Protein AF-A0A841PDR3-F1 (afdb_monomer)

Sequence (446 aa):
MPVRYQNAPAGWLDRKCHRSAYSYHLRTALQVALADPKHSAVTFLGFACSGAEVTEGLLFPYAGVEAVNNSYFSSGGKLRRNLPQIDRLMIELCRDDLLRTHATRTVAFDTPLTDEQGRALRSAKLLDCKPGRFLRTIDMLIVSIGGNDVGFTPLIVEALTKTRPPYANVNSRLRADALGASVIRTVARIAKAHDVATARIRAKELPARFAALRKALAPLPIASSNGTPNIVLTAFPKIEFNQDGRLCGEATPRERLEGFNVGGVLSIDVPTLRPISDFANNVLYPATRDAAHAGNWHFVDAQRAAFAKHGICAQKSSSSGVTAAESLMLPYYHADGPRPDKWSEFEPFSAYREADFKASRDTRAYAPRERWFRTINDICLFVQSKASGTPPPPQDWALLDLVEVCLGGPFHPTAEGHAHIADAVFAAATTMLNLPRPTVADVRPH

Radius of gyration: 23.24 Å; Cα contacts (8 Å, |Δi|>4): 697; chains: 1; bounding box: 54×48×71 Å

Secondary structure (DSSP, 8-state):
-EE--TTSPPEETTTTTT--TTSHHHHHHHHHHHH-TT-----------TT-BTTTBTSS--TTS----GGGSPTTHHHHHHS-HHHHHHHHHBSS-HHHH--EEEEEEEEEEE-TT--EEEEEEEE---TT-BSS-BS-EEE--STGGGTHHHHHHHHHHSSPP--SSHHHHHHHHHTTHHHHHHHHHHHH---HHHHHHHHTTHHHHHHHHHHHHTTS-B-EETTEE-EEEEPPPP-SB-TTS-BTTTS-GGGGTTTT-GGG-----HHHHHHHHHHIIIIIHHHHHHHHHHTTPEEE-THHHHHTTSSTT---EETTEE-HHHH-PPPEEESSSSSTTEEE---SS-S-TTT-TTTTTTTSTT---S--B--HHHHHHHT---TTSS---GGG--HHHHHHHHHSS---B-HHHHHHHHHHHHHHHHHHTTPPPPPGGGGS--

Mean predicted aligned error: 10.04 Å

Solvent-accessible surface area (backbone atoms only — not comparable to full-atom values): 25149 Å² total; per-residue (Å²): 76,78,48,66,57,90,97,51,77,74,41,63,70,29,74,53,26,60,60,44,89,52,31,28,71,54,45,27,51,50,52,51,39,72,40,35,89,82,66,59,88,74,86,85,84,87,66,72,47,58,84,40,21,58,64,36,21,41,54,26,53,40,88,70,55,53,92,60,66,74,89,79,44,60,92,66,39,65,60,52,66,51,42,16,39,54,39,46,53,46,52,79,33,30,70,59,64,46,89,77,69,64,41,63,42,76,42,73,37,95,50,70,44,60,44,99,87,66,49,81,40,55,58,39,74,40,65,51,68,60,87,91,39,56,75,60,71,40,76,64,45,83,46,83,72,59,56,45,54,28,42,47,66,18,38,52,50,39,20,27,44,68,47,80,46,88,61,95,43,72,67,59,43,53,51,41,55,76,72,38,50,69,62,47,41,49,49,52,41,74,74,52,36,39,55,66,66,55,26,55,56,38,51,70,45,45,62,48,48,48,50,40,48,51,62,65,49,63,80,54,58,59,35,60,45,97,90,30,46,36,35,35,39,55,55,78,66,45,50,65,15,14,53,87,52,41,56,44,31,68,89,45,66,68,48,21,36,63,35,34,49,66,91,60,59,31,17,56,26,48,86,53,40,51,59,47,51,49,40,48,63,73,45,50,47,54,53,53,47,53,44,24,55,76,64,50,31,47,66,39,51,73,39,32,67,65,24,37,32,20,3,61,50,12,51,55,78,46,101,90,45,60,48,71,68,61,49,46,63,75,64,47,71,30,75,84,56,103,58,54,85,38,69,50,79,66,68,76,60,46,98,47,73,87,80,42,71,66,59,56,40,50,65,40,69,68,37,90,61,44,38,24,37,40,34,43,29,47,41,64,76,74,66,67,60,42,97,81,64,59,59,74,60,79,87,76,57,50,68,66,52,50,47,52,70,44,62,68,70,34,76,42,63,31,42,49,34,19,46,50,47,13,54,40,49,35,60,53,44,33,65,58,68,68,41,63,78,85,50,80,72,79,72,54,86,129

Foldseek 3Di:
DWDDDVPDDTDDQFQQFCPDCLFLQVVLQVVVCLLFPVNDDRDDDDQGGPLAALQDQAQAFHPSGDPDDPVVDDVCRVVLSRGRSLQVVVCVFFQDNCVVVVAWDKQAFPDWDADPVRDTDGIGIHGDHDPPRTPDAALAAEDEHQCSLLLVLLLVLCQWLVDFFDDPDPVLVVVCVVLVLVVVSVVSNVPRHDAVVSSVVSLVCLLRSLVSVLSSCVNGRFDFDPNAGRYEYEQDAQAQAEQVLDGQCPVPVVSQCQLPCVSDRTGGDPVSVVVVSCCSPVRRRVSSVVSCVVSSHHYFYPLRVVRSNQHPSYFDQDPVGTQCLRRLDDWDAQCDDPDHGDIPDSDQQPPPVPPCVPSRLSNDLQRDTSHFKRGLSNCVVPSDDPPVGHDDDPVPDRVVNSCCSSSSCVIDTGSNSSNSSSVRVSVVVCSSVVGDDDDPVSPDDD

Organism: NCBI:txid505389

InterPro domains:
  IPR036514 SGNH hydrolase superfamily [G3DSA:3.40.50.1110] (4-434)
  IPR037460 Streptomyces scabies esterase-like [PTHR37981] (137-427)

Structure (mmCIF, N/CA/C/O backbone):
data_AF-A0A841PDR3-F1
#
_entry.id   AF-A0A841PDR3-F1
#
loop_
_atom_site.group_PDB
_atom_site.id
_atom_site.type_symbol
_atom_site.label_atom_id
_atom_site.label_alt_id
_atom_site.label_comp_id
_atom_site.label_asym_id
_atom_site.label_entity_id
_atom_site.label_seq_id
_atom_site.pdbx_PDB_ins_code
_atom_site.Cartn_x
_atom_site.Cartn_y
_atom_site.Cartn_z
_atom_site.occupancy
_atom_site.B_iso_or_equiv
_atom_site.auth_seq_id
_atom_site.auth_comp_id
_atom_site.auth_asym_id
_atom_site.auth_atom_id
_atom_site.pdbx_PDB_model_num
ATOM 1 N N . MET A 1 1 ? -13.951 7.974 -3.971 1.00 43.56 1 MET A N 1
ATOM 2 C CA . MET A 1 1 ? -15.239 7.821 -4.709 1.00 43.56 1 MET A CA 1
ATOM 3 C C . MET A 1 1 ? -15.584 9.097 -5.482 1.00 43.56 1 MET A C 1
ATOM 5 O O . MET A 1 1 ? -15.164 10.163 -5.028 1.00 43.56 1 MET A O 1
ATOM 9 N N . PRO A 1 2 ? -16.277 9.026 -6.638 1.00 45.72 2 PRO A N 1
ATOM 10 C CA . PRO A 1 2 ? -16.773 10.219 -7.318 1.00 45.72 2 PRO A CA 1
ATOM 11 C C . PRO A 1 2 ? -17.955 10.817 -6.541 1.00 45.72 2 PRO A C 1
ATOM 13 O O . PRO A 1 2 ? -18.829 10.091 -6.076 1.00 45.72 2 PRO A O 1
ATOM 16 N N . VAL A 1 3 ? -17.983 12.136 -6.408 1.00 49.59 3 VAL A N 1
ATOM 17 C CA . VAL A 1 3 ? -19.096 12.914 -5.865 1.00 49.59 3 VAL A CA 1
ATOM 18 C C . VAL A 1 3 ? -19.528 13.902 -6.927 1.00 49.59 3 VAL A C 1
ATOM 20 O O . VAL A 1 3 ? -18.705 14.590 -7.529 1.00 49.59 3 VAL A O 1
ATOM 23 N N . ARG A 1 4 ? -20.832 13.956 -7.176 1.00 40.00 4 ARG A N 1
ATOM 24 C CA . ARG A 1 4 ? -21.425 14.853 -8.158 1.00 40.00 4 ARG A CA 1
ATOM 25 C C . ARG A 1 4 ? -22.504 15.685 -7.479 1.00 40.00 4 ARG A C 1
ATOM 27 O O . ARG A 1 4 ? -23.418 15.126 -6.885 1.00 40.00 4 ARG A O 1
ATOM 34 N N . TYR A 1 5 ? -22.412 17.003 -7.620 1.00 51.41 5 TYR A N 1
ATOM 35 C CA . TYR A 1 5 ? -23.560 17.890 -7.443 1.00 51.41 5 TYR A CA 1
ATOM 36 C C . TYR A 1 5 ? -24.363 17.946 -8.746 1.00 51.41 5 TYR A C 1
ATOM 38 O O . TYR A 1 5 ? -23.791 17.798 -9.833 1.00 51.41 5 TYR A O 1
ATOM 46 N N . GLN A 1 6 ? -25.680 18.161 -8.654 1.00 41.72 6 GLN A N 1
ATOM 47 C CA . GLN A 1 6 ? -26.515 18.415 -9.833 1.00 41.72 6 GLN A CA 1
ATOM 48 C C . GLN A 1 6 ? -25.855 19.497 -10.706 1.00 41.72 6 GLN A C 1
ATOM 50 O O . GLN A 1 6 ? -25.482 20.556 -10.213 1.00 41.72 6 GLN A O 1
ATOM 55 N N . ASN A 1 7 ? -25.682 19.194 -11.996 1.00 48.59 7 ASN A N 1
ATOM 56 C CA . ASN A 1 7 ? -25.105 20.075 -13.022 1.00 48.59 7 ASN A CA 1
ATOM 57 C C . ASN A 1 7 ? -23.603 20.422 -12.905 1.00 48.59 7 ASN A C 1
ATOM 59 O O . ASN A 1 7 ? -23.128 21.255 -13.671 1.00 48.59 7 ASN A O 1
ATOM 63 N N . ALA A 1 8 ? -22.826 19.741 -12.052 1.00 50.16 8 ALA A N 1
ATOM 64 C CA . ALA A 1 8 ? -21.358 19.837 -12.038 1.00 50.16 8 ALA A CA 1
ATOM 65 C C . ALA A 1 8 ? -20.676 18.571 -12.618 1.00 50.16 8 ALA A C 1
ATOM 67 O O . ALA A 1 8 ? -21.266 17.478 -12.567 1.00 50.16 8 ALA A O 1
ATOM 68 N N . PRO A 1 9 ? -19.435 18.677 -13.147 1.00 50.38 9 PRO A N 1
ATOM 69 C CA . PRO A 1 9 ? -18.580 17.520 -13.413 1.00 50.38 9 PRO A CA 1
ATOM 70 C C . PRO A 1 9 ? -18.358 16.696 -12.137 1.00 50.38 9 PRO A C 1
ATOM 72 O O . PRO A 1 9 ? -18.352 17.238 -11.031 1.00 50.38 9 PRO A O 1
ATOM 75 N N . ALA A 1 10 ? -18.165 15.382 -12.272 1.00 54.50 10 ALA A N 1
ATOM 76 C CA . ALA A 1 10 ? -17.855 14.533 -11.124 1.00 54.50 10 ALA A CA 1
ATOM 77 C C . ALA A 1 10 ? -16.513 14.952 -10.493 1.00 54.50 10 ALA A C 1
ATOM 79 O O . ALA A 1 10 ? -15.478 14.963 -11.158 1.00 54.50 10 ALA A O 1
ATOM 80 N N . GLY A 1 11 ? -16.530 15.283 -9.203 1.00 56.50 11 GLY A N 1
ATOM 81 C CA . GLY A 1 11 ? -15.333 15.484 -8.394 1.00 56.50 11 GLY A CA 1
ATOM 82 C C . GLY A 1 11 ? -14.903 14.170 -7.750 1.00 56.50 11 GLY A C 1
ATOM 83 O O . GLY A 1 11 ? -15.733 13.341 -7.403 1.00 56.50 11 GLY A O 1
ATOM 84 N N . TRP A 1 12 ? -13.607 13.958 -7.558 1.00 59.09 12 TRP A N 1
ATOM 85 C CA . TRP A 1 12 ? -13.095 12.759 -6.891 1.00 59.09 12 TRP A CA 1
ATOM 86 C C . TRP A 1 12 ? -12.660 13.114 -5.469 1.00 59.09 12 TRP A C 1
ATOM 88 O O . TRP A 1 12 ? -11.783 13.956 -5.294 1.00 59.09 12 TRP A O 1
ATOM 98 N N . LEU A 1 13 ? -13.249 12.470 -4.456 1.00 55.72 13 LEU A N 1
ATOM 99 C CA . LEU A 1 13 ? -12.922 12.738 -3.046 1.00 55.72 13 LEU A CA 1
ATOM 100 C C . LEU A 1 13 ? -11.566 12.173 -2.588 1.00 55.72 13 LEU A C 1
ATOM 102 O O . LEU A 1 13 ? -11.069 12.586 -1.547 1.00 55.72 13 LEU A O 1
ATOM 106 N N . ASP A 1 14 ? -10.975 11.234 -3.337 1.00 61.19 14 ASP A N 1
ATOM 107 C CA . ASP A 1 14 ? -9.804 10.451 -2.905 1.00 61.19 14 ASP A CA 1
ATOM 108 C C . ASP A 1 14 ? -8.807 10.207 -4.059 1.00 61.19 14 ASP A C 1
ATOM 110 O O . ASP A 1 14 ? -8.447 9.059 -4.331 1.00 61.19 14 ASP A O 1
ATOM 114 N N . ARG A 1 15 ? -8.388 11.253 -4.786 1.00 58.47 15 ARG A N 1
ATOM 115 C CA . ARG A 1 15 ? -7.497 11.103 -5.960 1.00 58.47 15 ARG A CA 1
ATOM 116 C C . ARG A 1 15 ? -6.122 10.542 -5.583 1.00 58.47 15 ARG A C 1
ATOM 118 O O . ARG A 1 15 ? -5.676 9.597 -6.218 1.00 58.47 15 ARG A O 1
ATOM 125 N N . LYS A 1 16 ? -5.500 11.072 -4.526 1.00 60.78 16 LYS A N 1
ATOM 126 C CA . LYS A 1 16 ? -4.184 10.679 -3.992 1.00 60.78 16 LYS A CA 1
ATOM 127 C C . LYS A 1 16 ? -4.244 9.452 -3.087 1.00 60.78 16 LYS A C 1
ATOM 129 O O . LYS A 1 16 ? -3.323 8.647 -3.055 1.00 60.78 16 LYS A O 1
ATOM 134 N N . CYS A 1 17 ? -5.335 9.277 -2.341 1.00 69.06 17 CYS A N 1
ATOM 135 C CA . CYS A 1 17 ? -5.456 8.148 -1.416 1.00 69.06 17 CYS A CA 1
ATOM 136 C C . CYS A 1 17 ? -5.912 6.841 -2.090 1.00 69.06 17 CYS A C 1
ATOM 138 O O . CYS A 1 17 ? -5.995 5.822 -1.410 1.00 69.06 17 CYS A O 1
ATOM 140 N N . HIS A 1 18 ? -6.210 6.855 -3.398 1.00 61.19 18 HIS A N 1
ATOM 141 C CA . HIS A 1 18 ? -6.544 5.678 -4.212 1.00 61.19 18 HIS A CA 1
ATOM 142 C C . HIS A 1 18 ? -7.600 4.746 -3.590 1.00 61.19 18 HIS A C 1
ATOM 144 O O . HIS A 1 18 ? -7.525 3.521 -3.713 1.00 61.19 18 HIS A O 1
ATOM 150 N N . ARG A 1 19 ? -8.638 5.314 -2.958 1.00 71.19 19 ARG A N 1
ATOM 151 C CA . ARG A 1 19 ? -9.790 4.558 -2.424 1.00 71.19 19 ARG A CA 1
ATOM 152 C C . ARG A 1 19 ? -10.724 4.141 -3.557 1.00 71.19 19 ARG A C 1
ATOM 154 O O . ARG A 1 19 ? -11.827 4.662 -3.732 1.00 71.19 19 ARG A O 1
ATOM 161 N N . SER A 1 20 ? -10.186 3.254 -4.384 1.00 74.69 20 SER A N 1
ATOM 162 C CA . SER A 1 20 ? -10.773 2.746 -5.611 1.00 74.69 20 SER A CA 1
ATOM 163 C C . SER A 1 20 ? -11.736 1.602 -5.320 1.00 74.69 20 SER A C 1
ATOM 165 O O . SER A 1 20 ? -11.458 0.743 -4.476 1.00 74.69 20 SER A O 1
ATOM 167 N N . ALA A 1 21 ? -12.814 1.539 -6.108 1.00 77.69 21 ALA A N 1
ATOM 168 C CA . ALA A 1 21 ? -13.707 0.383 -6.155 1.00 77.69 21 ALA A CA 1
ATOM 169 C C . ALA A 1 21 ? -12.978 -0.910 -6.578 1.00 77.69 21 ALA A C 1
ATOM 171 O O . ALA A 1 21 ? -13.455 -2.015 -6.349 1.00 77.69 21 ALA A O 1
ATOM 172 N N . TYR A 1 22 ? -11.794 -0.772 -7.177 1.00 81.50 22 TYR A N 1
ATOM 173 C CA . TYR A 1 22 ? -10.966 -1.882 -7.628 1.00 81.50 22 TYR A CA 1
ATOM 174 C C . TYR A 1 22 ? -9.880 -2.286 -6.629 1.00 81.50 22 TYR A C 1
ATOM 176 O O . TYR A 1 22 ? -9.144 -3.228 -6.905 1.00 81.50 22 TYR A O 1
ATOM 184 N N . SER A 1 23 ? -9.756 -1.595 -5.490 1.00 87.00 23 SER A N 1
ATOM 185 C CA . SER A 1 23 ? -8.753 -1.937 -4.480 1.00 87.00 23 SER A CA 1
ATOM 186 C C . SER A 1 23 ? -9.009 -3.325 -3.890 1.00 87.00 23 SER A C 1
ATOM 188 O O . SER A 1 23 ? -10.155 -3.725 -3.668 1.00 87.00 23 SER A O 1
ATOM 190 N N . TYR A 1 24 ? -7.933 -4.051 -3.586 1.00 92.06 24 TYR A N 1
ATOM 191 C CA . TYR A 1 24 ? -8.050 -5.396 -3.022 1.00 92.06 24 TYR A CA 1
ATOM 192 C C . TYR A 1 24 ? -8.789 -5.411 -1.673 1.00 92.06 24 TYR A C 1
ATOM 194 O O . TYR A 1 24 ? -9.502 -6.365 -1.381 1.00 92.06 24 TYR A O 1
ATOM 202 N N . HIS A 1 25 ? -8.678 -4.337 -0.881 1.00 92.62 25 HIS A N 1
ATOM 203 C CA . HIS A 1 25 ? -9.387 -4.179 0.390 1.00 92.62 25 HIS A CA 1
ATOM 204 C C . HIS A 1 25 ? -10.909 -4.240 0.199 1.00 92.62 25 HIS A C 1
ATOM 206 O O . HIS A 1 25 ? -11.582 -5.036 0.849 1.00 92.62 25 HIS A O 1
ATOM 212 N N . LEU A 1 26 ? -11.449 -3.440 -0.732 1.00 91.50 26 LEU A N 1
ATOM 213 C CA . LEU A 1 26 ? -12.885 -3.441 -1.012 1.00 91.50 26 LEU A CA 1
ATOM 214 C C . LEU A 1 26 ? -13.323 -4.766 -1.643 1.00 91.50 26 LEU A C 1
ATOM 216 O O . LEU A 1 26 ? -14.373 -5.291 -1.289 1.00 91.50 26 LEU A O 1
ATOM 220 N N . ARG A 1 27 ? -12.517 -5.325 -2.553 1.00 91.75 27 ARG A N 1
ATOM 221 C CA . ARG A 1 27 ? -12.814 -6.623 -3.177 1.00 91.75 27 ARG A CA 1
ATOM 222 C C . ARG A 1 27 ? -12.878 -7.749 -2.149 1.00 91.75 27 ARG A C 1
ATOM 224 O O . ARG A 1 27 ? -13.794 -8.555 -2.219 1.00 91.75 27 ARG A O 1
ATOM 231 N N . THR A 1 28 ? -11.969 -7.761 -1.176 1.00 93.88 28 THR A N 1
ATOM 232 C CA . THR A 1 28 ? -12.004 -8.710 -0.053 1.00 93.88 28 THR A CA 1
ATOM 233 C C . THR A 1 28 ? -13.308 -8.557 0.727 1.00 93.88 28 THR A C 1
ATOM 235 O O . THR A 1 28 ? -14.000 -9.541 0.951 1.00 93.88 28 THR A O 1
ATOM 238 N N . ALA A 1 29 ? -13.689 -7.326 1.089 1.00 93.12 29 ALA A N 1
ATOM 239 C CA . ALA A 1 29 ? -14.937 -7.073 1.810 1.00 93.12 29 ALA A CA 1
ATOM 240 C C . ALA A 1 29 ? -16.177 -7.516 1.013 1.00 93.12 29 ALA A C 1
ATOM 242 O O . ALA A 1 29 ? -17.104 -8.083 1.586 1.00 93.12 29 ALA A O 1
ATOM 243 N N . LEU A 1 30 ? -16.180 -7.311 -0.308 1.00 91.12 30 LEU A N 1
ATOM 244 C CA . LEU A 1 30 ? -17.244 -7.792 -1.188 1.00 91.12 30 LEU A CA 1
ATOM 245 C C . LEU A 1 30 ? -17.291 -9.324 -1.238 1.00 91.12 30 LEU A C 1
ATOM 247 O O . LEU A 1 30 ? -18.372 -9.890 -1.146 1.00 91.12 30 LEU A O 1
ATOM 251 N N . GLN A 1 31 ? -16.144 -10.000 -1.351 1.00 90.62 31 GLN A N 1
ATOM 252 C CA . GLN A 1 31 ? -16.091 -11.466 -1.323 1.00 90.62 31 GLN A CA 1
ATOM 253 C C . GLN A 1 31 ? -16.586 -12.021 0.020 1.00 90.62 31 GLN A C 1
ATOM 255 O O . GLN A 1 31 ? -17.360 -12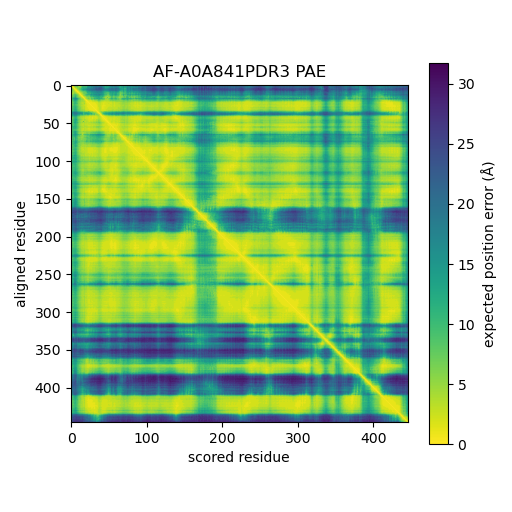.971 0.027 1.00 90.62 31 GLN A O 1
ATOM 260 N N . VAL A 1 32 ? -16.225 -11.389 1.143 1.00 91.50 32 VAL A N 1
ATOM 261 C CA . VAL A 1 32 ? -16.773 -11.720 2.471 1.00 91.50 32 VAL A CA 1
ATOM 262 C C . VAL A 1 32 ? -18.294 -11.559 2.496 1.00 91.50 32 VAL A C 1
ATOM 264 O O . VAL A 1 32 ? -18.981 -12.462 2.957 1.00 91.50 32 VAL A O 1
ATOM 267 N N . ALA A 1 33 ? -18.826 -10.459 1.955 1.00 89.50 33 ALA A N 1
ATOM 268 C CA . ALA A 1 33 ? -20.270 -10.221 1.899 1.00 89.50 33 ALA A CA 1
ATOM 269 C C . ALA A 1 33 ? -21.013 -11.266 1.055 1.00 89.50 33 ALA A C 1
ATOM 271 O O . ALA A 1 33 ? -22.108 -11.682 1.414 1.00 89.50 33 ALA A O 1
ATOM 272 N N . LEU A 1 34 ? -20.416 -11.685 -0.064 1.00 87.12 34 LEU A N 1
ATOM 273 C CA . LEU A 1 34 ? -20.983 -12.697 -0.955 1.00 87.12 34 LEU A CA 1
ATOM 274 C C . LEU A 1 34 ? -20.906 -14.111 -0.372 1.00 87.12 34 LEU A C 1
ATOM 276 O O . LEU A 1 34 ? -21.760 -14.935 -0.675 1.00 87.12 34 LEU A O 1
ATOM 280 N N . ALA A 1 35 ? -19.883 -14.396 0.433 1.00 85.00 35 ALA A N 1
ATOM 281 C CA . ALA A 1 35 ? -19.666 -15.712 1.021 1.00 85.00 35 ALA A CA 1
ATOM 282 C C . ALA A 1 35 ? -20.383 -15.915 2.362 1.00 85.00 35 ALA A C 1
ATOM 284 O O . ALA A 1 35 ? -20.446 -17.046 2.836 1.00 85.00 35 ALA A O 1
ATOM 285 N N . ASP A 1 36 ? -20.895 -14.857 2.998 1.00 79.31 36 ASP A N 1
ATOM 286 C CA . ASP A 1 36 ? -21.608 -14.986 4.266 1.00 79.31 36 ASP A CA 1
ATOM 287 C C . ASP A 1 36 ? -23.003 -15.617 4.063 1.00 79.31 36 ASP A C 1
ATOM 289 O O . ASP A 1 36 ? -23.903 -14.976 3.510 1.00 79.31 36 ASP A O 1
ATOM 293 N N . PRO A 1 37 ? -23.239 -16.844 4.565 1.00 68.38 37 PRO A N 1
ATOM 294 C CA . PRO A 1 37 ? -24.487 -17.573 4.355 1.00 68.38 37 PRO A CA 1
ATOM 295 C C . PRO A 1 37 ? -25.660 -16.945 5.109 1.00 68.38 37 PRO A C 1
ATOM 297 O O . PRO A 1 37 ? -26.812 -17.267 4.838 1.00 68.38 37 PRO A O 1
ATOM 300 N N . LYS A 1 38 ? -25.387 -16.061 6.078 1.00 67.38 38 LYS A N 1
ATOM 301 C CA . LYS A 1 38 ? -26.421 -15.347 6.833 1.00 67.38 38 LYS A CA 1
ATOM 302 C C . LYS A 1 38 ? -26.976 -14.140 6.075 1.00 67.38 38 LYS A C 1
ATOM 304 O O . LYS A 1 38 ? -27.918 -13.522 6.567 1.00 67.38 38 LYS A O 1
ATOM 309 N N . HIS A 1 39 ? -26.394 -13.794 4.921 1.00 70.31 39 HIS A N 1
ATOM 310 C CA . HIS A 1 39 ? -26.675 -12.557 4.190 1.00 70.31 39 HIS A CA 1
ATOM 311 C C . HIS A 1 39 ? -26.505 -11.300 5.066 1.00 70.31 39 HIS A C 1
ATOM 313 O O . HIS A 1 39 ? -27.289 -10.352 4.971 1.00 70.31 39 HIS A O 1
ATOM 319 N N . SER A 1 40 ? -25.504 -11.284 5.955 1.00 74.81 40 SER A N 1
ATOM 320 C CA . SER A 1 40 ? -25.278 -10.145 6.848 1.00 74.81 40 SER A CA 1
ATOM 321 C C . SER A 1 40 ? -24.799 -8.921 6.069 1.00 74.81 40 SER A C 1
ATOM 323 O O . SER A 1 40 ? -24.098 -9.007 5.059 1.00 74.81 40 SER A O 1
ATOM 325 N N . ALA A 1 41 ? -25.133 -7.738 6.579 1.00 85.06 41 ALA A N 1
ATOM 326 C CA . ALA A 1 41 ? -24.634 -6.490 6.025 1.00 85.06 41 ALA A CA 1
ATOM 327 C C . ALA A 1 41 ? -23.143 -6.300 6.365 1.00 85.06 41 ALA A C 1
ATOM 329 O O . ALA A 1 41 ? -22.783 -6.102 7.526 1.00 85.06 41 ALA A O 1
ATOM 330 N N . VAL A 1 42 ? -22.273 -6.281 5.351 1.00 89.06 42 VAL A N 1
ATOM 331 C CA . VAL A 1 42 ? -20.852 -5.938 5.520 1.00 89.06 42 VAL A CA 1
ATOM 332 C C . VAL A 1 42 ? -20.667 -4.422 5.493 1.00 89.06 42 VAL A C 1
ATOM 334 O O . VAL A 1 42 ? -20.942 -3.760 4.493 1.00 89.06 42 VAL A O 1
ATOM 337 N N . THR A 1 43 ? -20.153 -3.857 6.590 1.00 92.62 43 THR A N 1
ATOM 338 C CA . THR A 1 43 ? -19.724 -2.450 6.642 1.00 92.62 43 THR A CA 1
ATOM 339 C C . THR A 1 43 ? -18.219 -2.358 6.398 1.00 92.62 43 THR A C 1
ATOM 341 O O . THR A 1 43 ? -17.429 -2.736 7.257 1.00 92.62 43 THR A O 1
ATOM 344 N N . PHE A 1 44 ? -17.810 -1.811 5.252 1.00 92.38 44 PHE A N 1
ATOM 345 C CA . PHE A 1 44 ? -16.400 -1.578 4.933 1.00 92.38 44 PHE A CA 1
ATOM 346 C C . PHE A 1 44 ? -15.998 -0.118 5.181 1.00 92.38 44 PHE A C 1
ATOM 348 O O . PHE A 1 44 ? -16.571 0.799 4.590 1.00 92.38 44 PHE A O 1
ATOM 355 N N . LEU A 1 45 ? -14.972 0.097 6.009 1.00 92.00 45 LEU A N 1
ATOM 356 C CA . LEU A 1 45 ? -14.389 1.415 6.267 1.00 92.00 45 LEU A CA 1
ATOM 357 C C . LEU A 1 45 ? -12.960 1.485 5.711 1.00 92.00 45 LEU A C 1
ATOM 359 O O . LEU A 1 45 ? -12.047 0.831 6.209 1.00 92.00 45 LEU A O 1
ATOM 363 N N . GLY A 1 46 ? -12.756 2.300 4.673 1.00 89.31 46 GLY A N 1
ATOM 364 C CA . GLY A 1 46 ? -11.451 2.490 4.036 1.00 89.31 46 GLY A CA 1
ATOM 365 C C . GLY A 1 46 ? -10.753 3.770 4.495 1.00 89.31 46 GLY A C 1
ATOM 366 O O . GLY A 1 46 ? -11.188 4.872 4.144 1.00 89.31 46 GLY A O 1
ATOM 367 N N . PHE A 1 47 ? -9.634 3.634 5.218 1.00 88.81 47 PHE A N 1
ATOM 368 C CA . PHE A 1 47 ? -8.812 4.770 5.668 1.00 88.81 47 PHE A CA 1
ATOM 369 C C . PHE A 1 47 ? -7.445 4.887 4.990 1.00 88.81 47 PHE A C 1
ATOM 371 O O . PHE A 1 47 ? -6.837 5.956 5.069 1.00 88.81 47 PHE A O 1
ATOM 378 N N . ALA A 1 48 ? -7.027 3.854 4.256 1.00 84.44 48 ALA A N 1
ATOM 379 C CA . ALA A 1 48 ? -5.751 3.822 3.557 1.00 84.44 48 ALA A CA 1
ATOM 380 C C . ALA A 1 48 ? -5.550 5.054 2.658 1.00 84.44 48 ALA A C 1
ATOM 382 O O . ALA A 1 48 ? -6.499 5.589 2.063 1.00 84.44 48 ALA A O 1
ATOM 383 N N . CYS A 1 49 ? -4.299 5.496 2.589 1.00 80.88 49 CYS A N 1
ATOM 384 C CA . CYS A 1 49 ? -3.837 6.537 1.690 1.00 80.88 49 CYS A CA 1
ATOM 385 C C . CYS A 1 49 ? -2.443 6.159 1.182 1.00 80.88 49 CYS A C 1
ATOM 387 O O . CYS A 1 49 ? -1.625 5.651 1.951 1.00 80.88 49 CYS A O 1
ATOM 389 N N . SER A 1 50 ? -2.190 6.380 -0.109 1.00 77.31 50 SER A N 1
ATOM 390 C CA . SER A 1 50 ? -0.869 6.162 -0.700 1.00 77.31 50 SER A CA 1
ATOM 391 C C . SER A 1 50 ? 0.168 7.064 -0.033 1.00 77.31 50 SER A C 1
ATOM 393 O O . SER A 1 50 ? -0.163 8.169 0.387 1.00 77.31 50 SER A O 1
ATOM 395 N N . GLY A 1 51 ? 1.401 6.577 0.088 1.00 77.88 51 GLY A N 1
ATOM 396 C CA . GLY A 1 51 ? 2.505 7.298 0.727 1.00 77.88 51 GLY A CA 1
ATOM 397 C C . GLY A 1 51 ? 2.484 7.337 2.259 1.00 77.88 51 GLY A C 1
ATOM 398 O O . GLY A 1 51 ? 3.485 7.727 2.839 1.00 77.88 51 GLY A O 1
ATOM 399 N N . ALA A 1 52 ? 1.415 6.883 2.924 1.00 86.00 52 ALA A N 1
ATOM 400 C CA . ALA A 1 52 ? 1.383 6.831 4.385 1.00 86.00 52 ALA A CA 1
ATOM 401 C C . ALA A 1 52 ? 2.432 5.857 4.958 1.00 86.00 52 ALA A C 1
ATOM 403 O O . ALA A 1 52 ? 2.641 4.768 4.414 1.00 86.00 52 ALA A O 1
ATOM 404 N N . GLU A 1 53 ? 3.016 6.239 6.089 1.00 91.25 53 GLU A N 1
ATOM 405 C CA . GLU A 1 53 ? 3.913 5.473 6.954 1.00 91.25 53 GLU A CA 1
ATOM 406 C C . GLU A 1 53 ? 3.240 5.178 8.313 1.00 91.25 53 GLU A C 1
ATOM 408 O O . GLU A 1 53 ? 2.140 5.659 8.624 1.00 91.25 53 GLU A O 1
ATOM 413 N N . VAL A 1 54 ? 3.905 4.397 9.170 1.00 94.88 54 VAL A N 1
ATOM 414 C CA . VAL A 1 54 ? 3.463 4.217 10.559 1.00 94.88 54 VAL A CA 1
ATOM 415 C C . VAL A 1 54 ? 3.507 5.548 11.315 1.00 94.88 54 VAL A C 1
ATOM 417 O O . VAL A 1 54 ? 2.532 5.915 11.976 1.00 94.88 54 VAL A O 1
ATOM 420 N N . THR A 1 55 ? 4.614 6.286 11.212 1.00 93.62 55 THR A N 1
ATOM 421 C CA . THR A 1 55 ? 4.799 7.571 11.901 1.00 93.62 55 THR A CA 1
ATOM 422 C C . THR A 1 55 ? 4.146 8.740 11.178 1.00 93.62 55 THR A C 1
ATOM 424 O O . THR A 1 55 ? 3.868 9.735 11.829 1.00 93.62 55 THR A O 1
ATOM 427 N N . GLU A 1 56 ? 3.822 8.631 9.891 1.00 89.38 56 GLU A N 1
ATOM 428 C CA . GLU A 1 56 ? 3.105 9.679 9.163 1.00 89.38 56 GLU A CA 1
ATOM 429 C C . GLU A 1 56 ? 1.899 9.097 8.418 1.00 89.38 56 GLU A C 1
ATOM 431 O O . GLU A 1 56 ? 2.013 8.476 7.368 1.00 89.38 56 GLU A O 1
ATOM 436 N N . GLY A 1 57 ? 0.704 9.268 8.983 1.00 90.94 57 GLY A N 1
ATOM 437 C CA . GLY A 1 57 ? -0.542 8.724 8.448 1.00 90.94 57 GLY A CA 1
ATOM 438 C C . GLY A 1 57 ? -1.264 7.818 9.429 1.00 90.94 57 GLY A C 1
ATOM 439 O O . GLY A 1 57 ? -2.425 8.090 9.726 1.00 90.94 57 GLY A O 1
ATOM 440 N N . LEU A 1 58 ? -0.633 6.755 9.944 1.00 94.69 58 LEU A N 1
ATOM 441 C CA . LEU A 1 58 ? -1.296 5.881 10.927 1.00 94.69 58 LEU A CA 1
ATOM 442 C C . LEU A 1 58 ? -1.362 6.516 12.320 1.00 94.69 58 LEU A C 1
ATOM 444 O O . LEU A 1 58 ? -2.452 6.589 12.891 1.00 94.69 58 LEU A O 1
ATOM 448 N N . LEU A 1 59 ? -0.214 6.956 12.851 1.00 96.62 59 LEU A N 1
ATOM 449 C CA . LEU A 1 59 ? -0.090 7.494 14.214 1.00 96.62 59 LEU A CA 1
ATOM 450 C C . LEU A 1 59 ? -0.144 9.026 14.286 1.00 96.62 59 LEU A C 1
ATOM 452 O O . LEU A 1 59 ? -0.492 9.574 15.328 1.00 96.62 59 LEU A O 1
ATOM 456 N N . PHE A 1 60 ? 0.187 9.713 13.195 1.00 95.31 60 PHE A N 1
ATOM 457 C CA . PHE A 1 60 ? 0.182 11.175 13.107 1.00 95.31 60 PHE A CA 1
ATOM 458 C C . PHE A 1 60 ? -0.522 11.631 11.821 1.00 95.31 60 PHE A C 1
ATOM 460 O O . PHE A 1 60 ? -0.693 10.823 10.903 1.00 95.31 60 PHE A O 1
ATOM 467 N N . PRO A 1 61 ? -0.957 12.902 11.735 1.00 91.06 61 PRO A N 1
ATOM 468 C CA . PRO A 1 61 ? -1.450 13.484 10.491 1.00 91.06 61 PRO A CA 1
ATOM 469 C C . PRO A 1 61 ? -0.467 13.290 9.334 1.00 91.06 61 PRO A C 1
ATOM 471 O O . PRO A 1 61 ? 0.739 13.378 9.533 1.00 91.06 61 PRO A O 1
ATOM 474 N N . TYR A 1 62 ? -0.993 13.077 8.130 1.00 85.31 62 TYR A N 1
ATOM 475 C CA . TYR A 1 62 ? -0.200 12.957 6.907 1.00 85.31 62 TYR A CA 1
ATOM 476 C C . TYR A 1 62 ? -0.500 14.121 5.976 1.00 85.31 62 TYR A C 1
ATOM 478 O O . TYR A 1 62 ? -1.661 14.348 5.626 1.00 85.31 62 TYR A O 1
ATOM 486 N N . ALA A 1 63 ? 0.528 14.857 5.556 1.00 77.75 63 ALA A N 1
ATOM 487 C CA . ALA A 1 63 ? 0.341 16.002 4.665 1.00 77.75 63 ALA A CA 1
ATOM 488 C C . ALA A 1 63 ? -0.106 15.580 3.253 1.00 77.75 63 ALA A C 1
ATOM 490 O O . ALA A 1 63 ? -0.785 16.344 2.565 1.00 77.75 63 ALA A O 1
ATOM 491 N N . GLY A 1 64 ? 0.221 14.352 2.834 1.00 71.81 64 GLY A N 1
ATOM 492 C CA . GLY A 1 64 ? -0.138 13.819 1.518 1.00 71.81 64 GLY A CA 1
ATOM 493 C C . GLY A 1 64 ? -1.599 13.378 1.363 1.00 71.81 64 GLY A C 1
ATOM 494 O O . GLY A 1 64 ? -1.973 12.908 0.285 1.00 71.81 64 GLY A O 1
ATOM 495 N N . VAL A 1 65 ? -2.451 13.549 2.386 1.00 72.44 65 VAL A N 1
ATOM 496 C CA . VAL A 1 65 ? -3.902 13.330 2.247 1.00 72.44 65 VAL A CA 1
ATOM 497 C C . VAL A 1 65 ? -4.504 14.227 1.158 1.00 72.44 65 VAL A C 1
ATOM 499 O O . VAL A 1 65 ? -4.025 15.327 0.885 1.00 72.44 65 VAL A O 1
ATOM 502 N N . GLU A 1 66 ? -5.584 13.761 0.525 1.00 67.81 66 GLU A N 1
ATOM 503 C CA . GLU A 1 66 ? -6.198 14.445 -0.619 1.00 67.81 66 GLU A CA 1
ATOM 504 C C . GLU A 1 66 ? -6.497 15.935 -0.356 1.00 67.81 66 GLU A C 1
ATOM 506 O O . GLU A 1 66 ? -7.203 16.309 0.592 1.00 67.81 66 GLU A O 1
ATOM 511 N N . ALA A 1 67 ? -6.042 16.786 -1.281 1.00 67.12 67 ALA A N 1
ATOM 512 C CA . ALA A 1 67 ? -6.443 18.183 -1.356 1.00 67.12 67 ALA A CA 1
ATOM 513 C C . ALA A 1 67 ? -7.834 18.289 -2.004 1.00 67.12 67 ALA A C 1
ATOM 515 O O . ALA A 1 67 ? -7.984 18.439 -3.218 1.00 67.12 67 ALA A O 1
ATOM 516 N N . VAL A 1 68 ? -8.863 18.189 -1.168 1.00 67.31 68 VAL A N 1
ATOM 517 C CA . VAL A 1 68 ? -10.267 18.362 -1.560 1.00 67.31 68 VAL A CA 1
ATOM 518 C C . VAL A 1 68 ? -10.696 19.815 -1.329 1.00 67.31 68 VAL A C 1
ATOM 520 O O . VAL A 1 68 ? -10.301 20.423 -0.330 1.00 67.31 68 VAL A O 1
ATOM 523 N N . ASN A 1 69 ? -11.527 20.364 -2.222 1.00 70.06 69 ASN A N 1
ATOM 524 C CA . ASN A 1 69 ? -12.151 21.673 -2.023 1.00 70.06 69 ASN A CA 1
ATOM 525 C C . ASN A 1 69 ? -12.943 21.686 -0.702 1.00 70.06 69 ASN A C 1
ATOM 527 O O . ASN A 1 69 ? -13.706 20.760 -0.426 1.00 70.06 69 ASN A O 1
ATOM 531 N N . ASN A 1 70 ? -12.774 22.738 0.108 1.00 73.31 70 ASN A N 1
ATOM 532 C CA . ASN A 1 70 ? -13.426 22.845 1.417 1.00 73.31 70 ASN A CA 1
ATOM 533 C C . ASN A 1 70 ? -14.962 22.756 1.324 1.00 73.31 70 ASN A C 1
ATOM 535 O O . ASN A 1 70 ? -15.582 22.253 2.255 1.00 73.31 70 ASN A O 1
ATOM 539 N N . SER A 1 71 ? -15.560 23.192 0.209 1.00 75.44 71 SER A N 1
ATOM 540 C CA . SER A 1 71 ? -17.010 23.115 -0.039 1.00 75.44 71 SER A CA 1
ATOM 541 C C . SER A 1 71 ? -17.563 21.688 -0.129 1.00 75.44 71 SER A C 1
ATOM 543 O O . SER A 1 71 ? -18.770 21.496 -0.025 1.00 75.44 71 SER A O 1
ATOM 545 N N . TYR A 1 72 ? -16.709 20.672 -0.302 1.00 71.62 72 TYR A N 1
ATOM 546 C CA . TYR A 1 72 ? -17.140 19.271 -0.345 1.00 71.62 72 TYR A CA 1
ATOM 547 C C . TYR A 1 72 ? -17.228 18.623 1.041 1.00 71.62 72 TYR A C 1
ATOM 549 O O . TYR A 1 72 ? -17.700 17.493 1.150 1.00 71.62 72 TYR A O 1
ATOM 557 N N . PHE A 1 73 ? -16.779 19.301 2.100 1.00 73.38 73 PHE A N 1
ATOM 558 C CA . PHE A 1 73 ? -16.874 18.778 3.459 1.00 73.38 73 PHE A CA 1
ATOM 559 C C . PHE A 1 73 ? -18.136 19.272 4.158 1.00 73.38 73 PHE A C 1
ATOM 561 O O . PHE A 1 73 ? -18.434 20.463 4.171 1.00 73.38 73 PHE A O 1
ATOM 568 N N . SER A 1 74 ? -18.822 18.353 4.837 1.00 78.56 74 SER A N 1
ATOM 569 C CA . SER A 1 74 ? -19.742 18.712 5.913 1.00 78.56 74 SER A CA 1
ATOM 570 C C . SER A 1 74 ? -18.986 19.390 7.065 1.00 78.56 74 SER A C 1
ATOM 572 O O . SER A 1 74 ? -17.752 19.317 7.155 1.00 78.56 74 SER A O 1
ATOM 574 N N . SER A 1 75 ? -19.721 20.005 7.998 1.00 78.62 75 SER A N 1
ATOM 575 C CA . SER A 1 75 ? -19.134 20.544 9.233 1.00 78.62 75 SER A CA 1
ATOM 576 C C . SER A 1 75 ? -18.258 19.489 9.932 1.00 78.62 75 SER A C 1
ATOM 578 O O . SER A 1 75 ? -18.643 18.325 10.049 1.00 78.62 75 SER A O 1
ATOM 580 N N . GLY A 1 76 ? -17.035 19.872 10.315 1.00 79.06 76 GLY A N 1
ATOM 581 C CA . GLY A 1 76 ? -16.033 18.976 10.911 1.00 79.06 76 GLY A CA 1
ATOM 582 C C . GLY A 1 76 ? -15.333 18.003 9.945 1.00 79.06 76 GLY A C 1
ATOM 583 O O . GLY A 1 76 ? -14.329 17.398 10.321 1.00 79.06 76 GLY A O 1
ATOM 584 N N . GLY A 1 77 ? -15.779 17.874 8.689 1.00 81.81 77 GLY A N 1
ATOM 585 C CA . GLY A 1 77 ? -15.226 16.915 7.722 1.00 81.81 77 GLY A CA 1
ATOM 586 C C . GLY A 1 77 ? -13.750 17.159 7.388 1.00 81.81 77 GLY A C 1
ATOM 587 O O . GLY A 1 77 ? -12.961 16.215 7.327 1.00 81.81 77 GLY A O 1
ATOM 588 N N . LYS A 1 78 ? -13.339 18.429 7.265 1.00 81.69 78 LYS A N 1
ATOM 589 C CA . LYS A 1 78 ? -11.931 18.802 7.041 1.00 81.69 78 LYS A CA 1
ATOM 590 C C . LYS A 1 78 ? -11.030 18.403 8.212 1.00 81.69 78 LYS A C 1
ATOM 592 O O . LYS A 1 78 ? -9.926 17.915 7.985 1.00 81.69 78 LYS A O 1
ATOM 597 N N . LEU A 1 79 ? -11.503 18.600 9.446 1.00 85.56 79 LEU A N 1
ATOM 598 C CA . LEU A 1 79 ? -10.774 18.192 10.646 1.00 85.56 79 LEU A CA 1
ATOM 599 C C . LEU A 1 79 ? -10.595 16.672 10.645 1.00 85.56 79 LEU A C 1
ATOM 601 O O . LEU A 1 79 ? -9.462 16.206 10.688 1.00 85.56 79 LEU A O 1
ATOM 605 N N . ARG A 1 80 ? -11.689 15.914 10.466 1.00 87.06 80 ARG A N 1
ATOM 606 C CA . ARG A 1 80 ? -11.664 14.442 10.383 1.00 87.06 80 ARG A CA 1
ATOM 607 C C . ARG A 1 80 ? -10.698 13.923 9.322 1.00 87.06 80 ARG A C 1
ATOM 609 O O . ARG A 1 80 ? -9.981 12.963 9.570 1.00 87.06 80 ARG A O 1
ATOM 616 N N . ARG A 1 81 ? -10.652 14.550 8.143 1.00 84.75 81 ARG A N 1
ATOM 617 C CA . ARG A 1 81 ? -9.739 14.154 7.057 1.00 84.75 81 ARG A CA 1
ATOM 618 C C . ARG A 1 81 ? -8.270 14.202 7.483 1.00 84.75 81 ARG A C 1
ATOM 620 O O . ARG 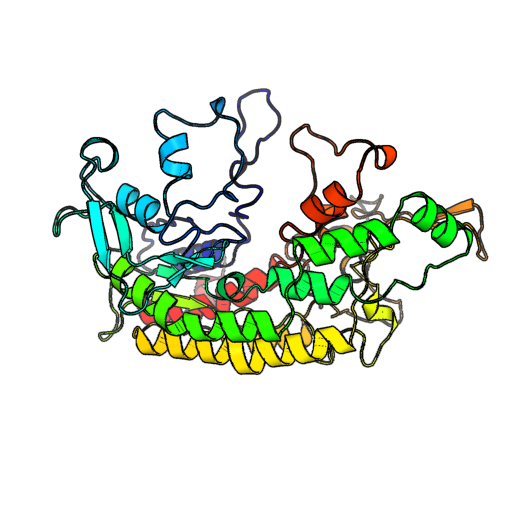A 1 81 ? -7.516 13.314 7.101 1.00 84.75 81 ARG A O 1
ATOM 627 N N . ASN A 1 82 ? -7.886 15.242 8.222 1.00 86.56 82 ASN A N 1
ATOM 628 C CA . ASN A 1 82 ? -6.499 15.514 8.605 1.00 86.56 82 ASN A CA 1
ATOM 629 C C . ASN A 1 82 ? -6.029 14.718 9.825 1.00 86.56 82 ASN A C 1
ATOM 631 O O . ASN A 1 82 ? -4.857 14.800 10.178 1.00 86.56 82 ASN A O 1
ATOM 635 N N . LEU A 1 83 ? -6.923 13.982 10.481 1.00 93.00 83 LEU A N 1
ATOM 636 C CA . LEU A 1 83 ? -6.550 13.139 11.606 1.00 93.00 83 LEU A CA 1
ATOM 637 C C . LEU A 1 83 ? -5.743 11.913 11.151 1.00 93.00 83 LEU A C 1
ATOM 639 O O . LEU A 1 83 ? -5.913 11.456 10.012 1.00 93.00 83 LEU A O 1
ATOM 643 N N . PRO A 1 84 ? -4.924 11.339 12.054 1.00 95.25 84 PRO A N 1
ATOM 644 C CA . PRO A 1 84 ? -4.341 10.017 11.857 1.00 95.25 84 PRO A CA 1
ATOM 645 C C . PRO A 1 84 ? -5.409 8.986 11.468 1.00 95.25 84 PRO A C 1
ATOM 647 O O . PRO A 1 84 ? -6.559 9.055 11.910 1.00 95.25 84 PRO A O 1
ATOM 650 N N . GLN A 1 85 ? -5.048 7.992 10.659 1.00 94.69 85 GLN A N 1
ATOM 651 C CA . GLN A 1 85 ? -5.978 6.950 10.210 1.00 94.69 85 GLN A CA 1
ATOM 652 C C . GLN A 1 85 ? -6.596 6.182 11.390 1.00 94.69 85 GLN A C 1
ATOM 654 O O . GLN A 1 85 ? -7.775 5.832 11.322 1.00 94.69 85 GLN A O 1
ATOM 659 N N . ILE A 1 86 ? -5.848 5.976 12.482 1.00 96.12 86 ILE A N 1
ATOM 660 C CA . ILE A 1 86 ? -6.369 5.335 13.701 1.00 96.12 86 ILE A CA 1
ATOM 661 C C . ILE A 1 86 ? -7.418 6.212 14.391 1.00 96.12 86 ILE A C 1
ATOM 663 O O . ILE A 1 86 ? -8.456 5.700 14.801 1.00 96.12 86 ILE A O 1
ATOM 667 N N . ASP A 1 87 ? -7.207 7.525 14.467 1.00 96.69 87 ASP A N 1
ATOM 668 C CA . ASP A 1 87 ? -8.178 8.453 15.061 1.00 96.69 87 ASP A CA 1
ATOM 669 C C . ASP A 1 87 ? -9.459 8.536 14.233 1.00 96.69 87 ASP A C 1
ATOM 671 O O . ASP A 1 87 ? -10.562 8.598 14.777 1.00 96.69 87 ASP A O 1
ATOM 675 N N . ARG A 1 88 ? -9.329 8.472 12.904 1.00 94.19 88 ARG A N 1
ATOM 676 C CA . ARG A 1 88 ? -10.479 8.394 11.998 1.00 94.19 88 ARG A CA 1
ATOM 677 C C . ARG A 1 88 ? -11.294 7.130 12.249 1.00 94.19 88 ARG A C 1
ATOM 679 O O . ARG A 1 88 ? -12.509 7.224 12.361 1.00 94.19 88 ARG A O 1
ATOM 686 N N . LEU A 1 89 ? -10.638 5.979 12.397 1.00 94.88 89 LEU A N 1
ATOM 687 C CA . LEU A 1 89 ? -11.301 4.729 12.776 1.00 94.88 89 LEU A CA 1
ATOM 688 C C . LEU A 1 89 ? -11.949 4.828 14.167 1.00 94.88 89 LEU A C 1
ATOM 690 O O . LEU A 1 89 ? -13.081 4.387 14.348 1.00 94.88 89 LEU A O 1
ATOM 694 N N . MET A 1 90 ? -11.261 5.438 15.135 1.00 95.81 90 MET A N 1
ATOM 695 C CA . MET A 1 90 ? -11.752 5.599 16.504 1.00 95.81 90 MET A CA 1
ATOM 696 C C . MET A 1 90 ? -13.049 6.416 16.560 1.00 95.81 90 MET A C 1
ATOM 698 O O . MET A 1 90 ? -13.981 6.034 17.264 1.00 95.81 90 MET A O 1
ATOM 702 N N . ILE A 1 91 ? -13.136 7.504 15.787 1.00 94.81 91 ILE A N 1
ATOM 703 C CA . ILE A 1 91 ? -14.345 8.337 15.691 1.00 94.81 91 ILE A CA 1
ATOM 704 C C . ILE A 1 91 ? -15.532 7.538 15.147 1.00 94.81 91 ILE A C 1
ATOM 706 O O . ILE A 1 91 ? -16.630 7.663 15.676 1.00 94.81 91 ILE A O 1
ATOM 710 N N . GLU A 1 92 ? -15.325 6.711 14.119 1.00 93.25 92 GLU A N 1
ATOM 711 C CA . GLU A 1 92 ? -16.417 5.935 13.512 1.00 93.25 92 GLU A CA 1
ATOM 712 C C . GLU A 1 92 ? -16.899 4.773 14.403 1.00 93.25 92 GLU A C 1
ATOM 714 O O . GLU A 1 92 ? -18.005 4.263 14.221 1.00 93.25 92 GLU A O 1
ATOM 719 N N . LEU A 1 93 ? -16.085 4.342 15.372 1.00 95.12 93 LEU A N 1
ATOM 720 C CA . LEU A 1 93 ? -16.406 3.225 16.264 1.00 95.12 93 LEU A CA 1
ATOM 721 C C . LEU A 1 93 ? -16.872 3.646 17.656 1.00 95.12 93 LEU A C 1
ATOM 723 O O . LEU A 1 93 ? -17.433 2.811 18.365 1.00 95.12 93 LEU A O 1
ATOM 727 N N . CYS A 1 94 ? -16.646 4.890 18.074 1.00 96.56 94 CYS A N 1
ATOM 728 C CA . CYS A 1 94 ? -17.010 5.339 19.413 1.00 96.56 94 CYS A CA 1
ATOM 729 C C . CYS A 1 94 ? -18.423 5.924 19.461 1.00 96.56 94 CYS A C 1
ATOM 731 O O . CYS A 1 94 ? -18.828 6.690 18.592 1.00 96.56 94 CYS A O 1
ATOM 733 N N . ARG A 1 95 ? -19.174 5.607 20.520 1.00 96.38 95 ARG A N 1
ATOM 734 C CA . ARG A 1 95 ? -20.479 6.232 20.790 1.00 96.38 95 ARG A CA 1
ATOM 735 C C . ARG A 1 95 ? -20.348 7.709 21.174 1.00 96.38 95 ARG A C 1
ATOM 737 O O . ARG A 1 95 ? -21.284 8.475 20.965 1.00 96.38 95 ARG A O 1
ATOM 744 N N . ASP A 1 96 ? -19.226 8.086 21.782 1.00 94.62 96 ASP A N 1
ATOM 745 C CA . ASP A 1 96 ? -18.960 9.454 22.220 1.00 94.62 96 ASP A CA 1
ATOM 746 C C . ASP A 1 96 ? -18.472 10.335 21.067 1.00 94.62 96 ASP A C 1
ATOM 748 O O . ASP A 1 96 ? -17.701 9.895 20.215 1.00 94.62 96 ASP A O 1
ATOM 752 N N . ASP A 1 97 ? -18.863 11.611 21.075 1.00 92.88 97 ASP A N 1
ATOM 753 C CA . ASP A 1 97 ? -18.339 12.604 20.134 1.00 92.88 97 ASP A CA 1
ATOM 754 C C . ASP A 1 97 ? -16.914 13.018 20.533 1.00 92.88 97 ASP A C 1
ATOM 756 O O . ASP A 1 97 ? -16.692 14.007 21.240 1.00 92.88 97 ASP A O 1
ATOM 760 N N . LEU A 1 98 ? -15.934 12.225 20.094 1.00 93.56 98 LEU A N 1
ATOM 761 C CA . LEU A 1 98 ? -14.517 12.410 20.426 1.00 93.56 98 LEU A CA 1
ATOM 762 C C . LEU A 1 98 ? -13.933 13.728 19.902 1.00 93.56 98 LEU A C 1
ATOM 764 O O . LEU A 1 98 ? -12.970 14.238 20.473 1.00 93.56 98 LEU A O 1
ATOM 768 N N . LEU A 1 99 ? -14.529 14.316 18.860 1.00 90.38 99 LEU A N 1
ATOM 769 C CA . LEU A 1 99 ? -14.115 15.623 18.341 1.00 90.38 99 LEU A CA 1
ATOM 770 C C . LEU A 1 99 ? -14.562 16.772 19.240 1.00 90.38 99 LEU A C 1
ATOM 772 O O . LEU A 1 99 ? -13.963 17.841 19.207 1.00 90.38 99 LEU A O 1
ATOM 776 N N . ARG A 1 100 ? -15.615 16.566 20.034 1.00 90.44 100 ARG A N 1
ATOM 777 C CA . ARG A 1 100 ? -16.077 17.542 21.018 1.00 90.44 100 ARG A CA 1
ATOM 778 C C . ARG A 1 100 ? -15.392 17.341 22.362 1.00 90.44 100 ARG A C 1
ATOM 780 O O . ARG A 1 100 ? -14.938 18.310 22.966 1.00 90.44 100 ARG A O 1
ATOM 787 N N . THR A 1 101 ? -15.313 16.100 22.836 1.00 90.25 101 THR A N 1
ATOM 788 C CA . THR A 1 101 ? -14.735 15.794 24.155 1.00 90.25 101 THR A CA 1
ATOM 789 C C . THR A 1 101 ? -13.216 15.909 24.176 1.00 90.25 101 THR A C 1
ATOM 791 O O . THR A 1 101 ? -12.657 16.136 25.246 1.00 90.25 101 THR A O 1
ATOM 794 N N . HIS A 1 102 ? -12.555 15.765 23.020 1.00 90.88 102 HIS A N 1
ATOM 795 C CA . HIS A 1 102 ? -11.096 15.736 22.896 1.00 90.88 102 HIS A CA 1
ATOM 796 C C . HIS A 1 102 ? -10.446 14.704 23.834 1.00 90.88 102 HIS A C 1
ATOM 798 O O . HIS A 1 102 ? -9.335 14.907 24.329 1.00 90.88 102 HIS A O 1
ATOM 804 N N . ALA A 1 103 ? -11.145 13.595 24.102 1.00 94.12 103 ALA A N 1
ATOM 805 C CA . ALA A 1 103 ? -10.606 12.499 24.892 1.00 94.12 103 ALA A CA 1
ATOM 806 C C . ALA A 1 103 ? -9.453 11.836 24.127 1.00 94.12 103 ALA A C 1
ATOM 808 O O . ALA A 1 103 ? -9.620 11.388 22.992 1.00 94.12 103 ALA A O 1
ATOM 809 N N . THR A 1 104 ? -8.276 11.787 24.749 1.00 97.06 104 THR A N 1
ATOM 810 C CA . THR A 1 104 ? -7.049 11.281 24.123 1.00 97.06 104 THR A CA 1
ATOM 811 C C . THR A 1 104 ? -6.266 10.378 25.055 1.00 97.06 104 THR A C 1
ATOM 813 O O . THR A 1 104 ? -6.253 10.603 26.265 1.00 97.06 104 THR A O 1
ATOM 816 N N . ARG A 1 105 ? -5.505 9.458 24.467 1.00 96.75 105 ARG A N 1
ATOM 817 C CA . ARG A 1 105 ? -4.494 8.633 25.124 1.00 96.75 105 ARG A CA 1
ATOM 818 C C . ARG A 1 105 ? -3.112 8.901 24.540 1.00 96.75 105 ARG A C 1
ATOM 820 O O . ARG A 1 105 ? -2.970 9.247 23.366 1.00 96.75 105 ARG A O 1
ATOM 827 N N . THR A 1 106 ? -2.090 8.675 25.355 1.00 98.12 106 THR A N 1
ATOM 828 C CA . THR A 1 106 ? -0.692 8.728 24.919 1.00 98.12 106 THR A CA 1
ATOM 829 C C . THR A 1 106 ? -0.181 7.316 24.669 1.00 98.12 106 THR A C 1
ATOM 831 O O . THR A 1 106 ? -0.183 6.477 25.566 1.00 98.12 106 THR A O 1
ATOM 834 N N . VAL A 1 107 ? 0.293 7.059 23.455 1.00 97.94 107 VAL A N 1
ATOM 835 C CA . VAL A 1 107 ? 0.987 5.830 23.071 1.00 97.94 107 VAL A CA 1
ATOM 836 C C . VAL A 1 107 ? 2.486 6.076 23.198 1.00 97.94 107 VAL A C 1
ATOM 838 O O . VAL A 1 107 ? 3.080 6.705 22.327 1.00 97.94 107 VAL A O 1
ATOM 841 N N . ALA A 1 108 ? 3.095 5.611 24.289 1.00 97.88 108 ALA A N 1
ATOM 842 C CA . ALA A 1 108 ? 4.540 5.704 24.495 1.00 97.88 108 ALA A CA 1
ATOM 843 C C . ALA A 1 108 ? 5.291 4.639 23.677 1.00 97.88 108 ALA A C 1
ATOM 845 O O . ALA A 1 108 ? 4.933 3.454 23.698 1.00 97.88 108 ALA A O 1
ATOM 846 N N . PHE A 1 109 ? 6.341 5.055 22.971 1.00 97.62 109 PHE A N 1
ATOM 847 C CA . PHE A 1 109 ? 7.159 4.167 22.146 1.00 97.62 109 PHE A CA 1
ATOM 848 C C . PHE A 1 109 ? 8.289 3.557 22.982 1.00 97.62 109 PHE A C 1
ATOM 850 O O . PHE A 1 109 ? 8.954 4.271 23.727 1.00 97.62 109 PHE A O 1
ATOM 857 N N . ASP A 1 110 ? 8.515 2.243 22.856 1.00 96.31 110 ASP A N 1
ATOM 858 C CA . ASP A 1 110 ? 9.594 1.552 23.593 1.00 96.31 110 ASP A CA 1
ATOM 859 C C . ASP A 1 110 ? 10.977 2.005 23.124 1.00 96.31 110 ASP A C 1
ATOM 861 O O . ASP A 1 110 ? 11.932 2.079 23.889 1.00 96.31 110 ASP A O 1
ATOM 865 N N . THR A 1 111 ? 11.074 2.326 21.838 1.00 95.75 111 THR A N 1
ATOM 866 C CA . THR A 1 111 ? 12.250 2.908 21.202 1.00 95.75 111 THR A CA 1
ATOM 867 C C . THR A 1 111 ? 11.797 4.162 20.460 1.00 95.75 111 THR A C 1
ATOM 869 O O . THR A 1 111 ? 10.752 4.107 19.804 1.00 95.75 111 THR A O 1
ATOM 872 N N . PRO A 1 112 ? 12.527 5.291 20.558 1.00 95.31 112 PRO A N 1
ATOM 873 C CA . PRO A 1 112 ? 12.200 6.482 19.787 1.00 95.31 112 PRO A CA 1
ATOM 874 C C . PRO A 1 112 ? 12.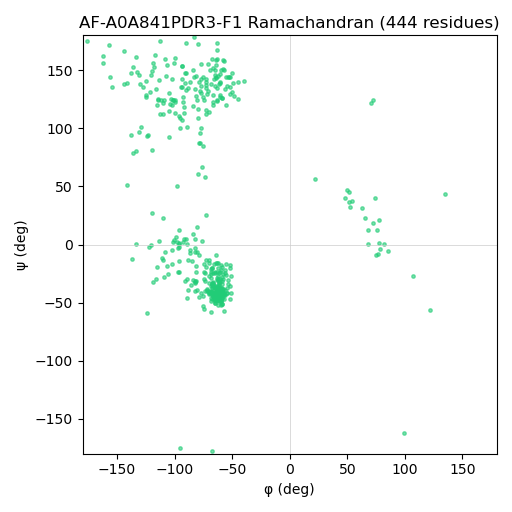126 6.167 18.292 1.00 95.31 112 PRO A C 1
ATOM 876 O O . PRO A 1 112 ? 12.974 5.449 17.768 1.00 95.31 112 PRO A O 1
ATOM 879 N N . LEU A 1 113 ? 11.108 6.703 17.626 1.00 94.31 113 LEU A N 1
ATOM 880 C CA . LEU A 1 113 ? 10.926 6.583 16.179 1.00 94.31 113 LEU A CA 1
ATOM 881 C C . LEU A 1 113 ? 11.403 7.863 15.498 1.00 94.31 113 LEU A C 1
ATOM 883 O O . LEU A 1 113 ? 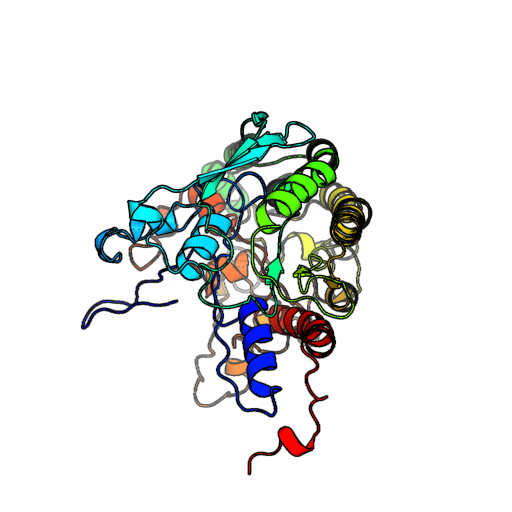11.456 8.907 16.145 1.00 94.31 113 LEU A O 1
ATOM 887 N N . THR A 1 114 ? 11.692 7.815 14.204 1.00 91.19 114 THR A N 1
ATOM 888 C CA . THR A 1 114 ? 11.960 9.024 13.414 1.00 91.19 114 THR A CA 1
ATOM 889 C C . THR A 1 114 ? 10.759 9.424 12.555 1.00 91.19 114 THR A C 1
ATOM 891 O O . THR A 1 114 ? 10.025 8.572 12.046 1.00 91.19 114 THR A O 1
ATOM 894 N N . ASP A 1 115 ? 10.521 10.729 12.419 1.00 85.06 115 ASP A N 1
ATOM 895 C CA . ASP A 1 115 ? 9.623 11.262 11.386 1.00 85.06 115 ASP A CA 1
ATOM 896 C C . ASP A 1 115 ? 10.338 11.416 10.032 1.00 85.06 115 ASP A C 1
ATOM 898 O O . ASP A 1 11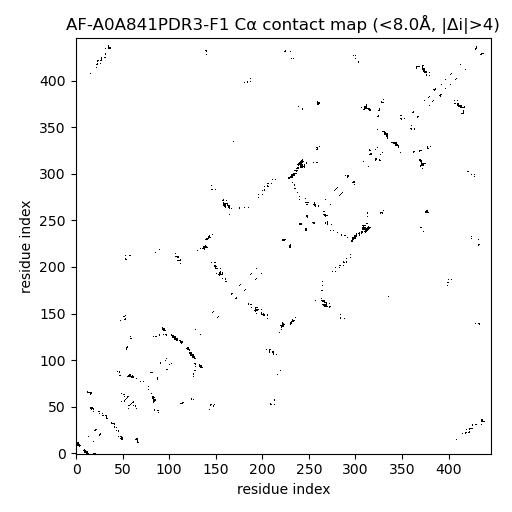5 ? 11.533 11.131 9.910 1.00 85.06 115 ASP A O 1
ATOM 902 N N . GLU A 1 116 ? 9.620 11.874 9.002 1.00 73.69 116 GLU A N 1
ATOM 903 C CA . GLU A 1 116 ? 10.188 12.092 7.665 1.00 73.69 116 GLU A CA 1
ATOM 904 C C . GLU A 1 116 ? 11.371 13.082 7.657 1.00 73.69 116 GLU A C 1
ATOM 906 O O . GLU A 1 116 ? 12.242 12.992 6.791 1.00 73.69 116 GLU A O 1
ATOM 911 N N . GLN A 1 117 ? 11.443 13.999 8.630 1.00 77.62 117 GLN A N 1
ATOM 912 C CA . GLN A 1 117 ? 12.531 14.971 8.780 1.00 77.62 117 GLN A CA 1
ATOM 913 C C . GLN A 1 117 ? 13.668 14.462 9.686 1.00 77.62 117 GLN A C 1
ATOM 915 O O . GLN A 1 117 ? 14.601 15.210 9.982 1.00 77.62 117 GLN A O 1
ATOM 920 N N . GLY A 1 118 ? 13.608 13.205 10.137 1.00 82.12 118 GLY A N 1
ATOM 921 C CA . GLY A 1 118 ? 14.605 12.590 11.014 1.00 82.12 118 GLY A CA 1
ATOM 922 C C . GLY A 1 118 ? 14.520 13.032 12.478 1.00 82.12 118 GLY A C 1
ATOM 923 O O . GLY A 1 118 ? 15.441 12.771 13.253 1.00 82.12 118 GLY A O 1
ATOM 924 N N . ARG A 1 119 ? 13.440 13.705 12.892 1.00 88.25 119 ARG A N 1
ATOM 925 C CA . ARG A 1 119 ? 13.248 14.128 14.285 1.00 88.25 119 ARG A CA 1
ATOM 926 C C . ARG A 1 119 ? 12.769 12.951 15.125 1.00 88.25 119 ARG A C 1
ATOM 928 O O . ARG A 1 119 ? 11.911 12.176 14.709 1.00 88.25 119 ARG A O 1
ATOM 935 N N . ALA A 1 120 ? 13.302 12.847 16.341 1.00 94.62 120 ALA A N 1
ATOM 936 C CA . ALA A 1 120 ? 12.947 11.780 17.266 1.00 94.62 120 ALA A CA 1
ATOM 937 C C . ALA A 1 120 ? 11.553 11.998 17.883 1.00 94.62 120 ALA A C 1
ATOM 939 O O . ALA A 1 120 ? 11.293 12.998 18.553 1.00 94.62 120 ALA A O 1
ATOM 940 N N . LEU A 1 121 ? 10.685 11.006 17.726 1.00 95.69 121 LEU A N 1
ATOM 941 C CA . LEU A 1 121 ? 9.360 10.902 18.317 1.00 95.69 121 LEU A CA 1
ATOM 942 C C . LEU A 1 121 ? 9.403 9.891 19.467 1.00 95.69 121 LEU A C 1
ATOM 944 O O . LEU A 1 121 ? 9.891 8.774 19.304 1.00 95.69 121 LEU A O 1
ATOM 948 N N . ARG A 1 122 ? 8.875 10.260 20.639 1.00 97.31 122 ARG A N 1
ATOM 949 C CA . ARG A 1 122 ? 8.837 9.381 21.831 1.00 97.31 122 ARG A CA 1
ATOM 950 C C . ARG A 1 122 ? 7.448 8.828 22.143 1.00 97.31 122 ARG A C 1
ATOM 952 O O . ARG A 1 122 ? 7.318 7.852 22.878 1.00 97.31 122 ARG A O 1
ATOM 959 N N . SER A 1 123 ? 6.414 9.457 21.601 1.00 97.94 123 SER A N 1
ATOM 960 C CA . SER A 1 123 ? 5.028 9.055 21.806 1.00 97.94 123 SER A CA 1
ATOM 961 C C . SER A 1 123 ? 4.114 9.653 20.745 1.00 97.94 123 SER A C 1
ATOM 963 O O . SER A 1 123 ? 4.405 10.736 20.241 1.00 97.94 123 SER A O 1
ATOM 965 N N . ALA A 1 124 ? 2.970 9.016 20.500 1.00 97.62 124 ALA A N 1
ATOM 966 C CA . ALA A 1 124 ? 1.846 9.597 19.764 1.00 97.62 124 ALA A CA 1
ATOM 967 C C . ALA A 1 124 ? 0.687 9.917 20.715 1.00 97.62 124 ALA A C 1
ATOM 969 O O . ALA A 1 124 ? 0.440 9.178 21.667 1.00 97.62 124 ALA A O 1
ATOM 970 N N . LYS A 1 125 ? -0.047 10.998 20.444 1.00 97.88 125 LYS A N 1
ATOM 971 C CA . LYS A 1 125 ? -1.300 11.325 21.133 1.00 97.88 125 LYS A CA 1
ATOM 972 C C . LYS A 1 125 ? -2.452 11.008 20.185 1.00 97.88 125 LYS A C 1
ATOM 974 O O . LYS A 1 125 ? -2.553 11.641 19.142 1.00 97.88 125 LYS A O 1
ATOM 979 N N . LEU A 1 126 ? -3.273 10.029 20.547 1.00 97.88 126 LEU A N 1
ATOM 980 C CA . LEU A 1 126 ? -4.392 9.535 19.739 1.00 97.88 126 LEU A CA 1
ATOM 981 C C . LEU A 1 126 ? -5.708 9.741 20.484 1.00 97.88 126 LEU A C 1
ATOM 983 O O . LEU A 1 126 ? -5.717 9.812 21.714 1.00 97.88 126 LEU A O 1
ATOM 987 N N . LEU A 1 127 ? -6.816 9.811 19.758 1.00 97.31 127 LEU A N 1
ATOM 988 C CA . LEU A 1 127 ? -8.152 9.810 20.341 1.00 97.31 127 LEU A CA 1
ATOM 989 C C . LEU A 1 127 ? -8.414 8.499 21.087 1.00 97.31 127 LEU A C 1
ATOM 991 O O . LEU A 1 127 ? -7.967 7.421 20.684 1.00 97.31 127 LEU A O 1
ATOM 995 N N . ASP A 1 128 ? -9.156 8.600 22.187 1.00 96.56 128 ASP A N 1
ATOM 996 C CA . ASP A 1 128 ? -9.441 7.468 23.060 1.00 96.56 128 ASP A CA 1
ATOM 997 C C . ASP A 1 128 ? -10.939 7.269 23.269 1.00 96.56 128 ASP A C 1
ATOM 999 O O . ASP A 1 128 ? -11.661 8.194 23.642 1.00 96.56 128 ASP A O 1
ATOM 1003 N N . CYS A 1 129 ? -11.394 6.037 23.052 1.00 96.44 129 CYS A N 1
ATOM 1004 C CA . CYS A 1 129 ? -12.753 5.611 23.349 1.00 96.44 129 CYS A CA 1
ATOM 1005 C C . CYS A 1 129 ? -12.714 4.664 24.544 1.00 96.44 129 CYS A C 1
ATOM 1007 O O . CYS A 1 129 ? -12.010 3.653 24.522 1.00 96.44 129 CYS A O 1
ATOM 1009 N N . LYS A 1 130 ? -13.479 4.983 25.591 1.00 93.25 130 LYS A N 1
ATOM 1010 C CA . LYS A 1 130 ? -13.489 4.170 26.810 1.00 93.25 130 LYS A CA 1
ATOM 1011 C C . LYS A 1 130 ? -14.047 2.764 26.528 1.00 93.25 130 LYS A C 1
ATOM 1013 O O . LYS A 1 130 ? -14.995 2.635 25.744 1.00 93.25 130 LYS A O 1
ATOM 1018 N N . PRO A 1 131 ? -13.541 1.717 27.208 1.00 89.69 131 PRO A N 1
ATOM 1019 C CA . PRO A 1 131 ? -14.127 0.381 27.142 1.00 89.69 131 PRO A CA 1
ATOM 1020 C C . PRO A 1 131 ? -15.645 0.408 27.382 1.00 89.69 131 PRO A C 1
ATOM 1022 O O . PRO A 1 131 ? -16.141 1.167 28.214 1.00 89.69 131 PRO A O 1
ATOM 1025 N N . GLY A 1 132 ? -16.398 -0.386 26.616 1.00 92.31 132 GLY A N 1
ATOM 1026 C CA . GLY A 1 132 ? -17.868 -0.414 26.668 1.00 92.31 132 GLY A CA 1
ATOM 1027 C C . GLY A 1 132 ? -18.580 0.742 25.946 1.00 92.31 132 GLY A C 1
ATOM 1028 O O . GLY A 1 132 ? -19.807 0.737 25.862 1.00 92.31 132 GLY A O 1
ATOM 1029 N N . ARG A 1 133 ? -17.848 1.722 25.393 1.00 96.50 133 ARG A N 1
ATOM 1030 C CA . ARG A 1 133 ? -18.412 2.807 24.560 1.00 96.50 133 ARG A CA 1
ATOM 1031 C C . ARG A 1 133 ? -18.306 2.544 23.058 1.00 96.50 133 ARG A C 1
ATOM 1033 O O . ARG A 1 133 ? -18.803 3.351 22.274 1.00 96.50 133 ARG A O 1
ATOM 1040 N N . PHE A 1 134 ? -17.692 1.438 22.648 1.00 96.94 134 PHE A N 1
ATOM 1041 C CA . PHE A 1 134 ? -17.635 1.049 21.242 1.00 96.94 134 PHE A CA 1
ATOM 1042 C C . PHE A 1 134 ? -19.019 0.656 20.715 1.00 96.94 134 PHE A C 1
ATOM 1044 O O . PHE A 1 134 ? -19.790 -0.025 21.389 1.00 96.94 134 PHE A O 1
ATOM 1051 N N . LEU A 1 135 ? -19.333 1.096 19.498 1.00 95.69 135 LEU A N 1
ATOM 1052 C CA . LEU A 1 135 ? -20.601 0.832 18.819 1.00 95.69 135 LEU A CA 1
ATOM 1053 C C . LEU A 1 135 ? -20.698 -0.602 18.294 1.00 95.69 135 LEU A C 1
ATOM 1055 O O . LEU A 1 135 ? -21.799 -1.131 18.173 1.00 95.69 135 LEU A O 1
ATOM 1059 N N . ARG A 1 136 ? -19.557 -1.200 17.939 1.00 93.25 136 ARG A N 1
ATOM 1060 C CA . ARG A 1 136 ? -19.442 -2.544 17.365 1.00 93.25 136 ARG A CA 1
ATOM 1061 C C . ARG A 1 136 ? -18.011 -3.066 17.487 1.00 93.25 136 ARG A C 1
ATOM 1063 O O . ARG A 1 136 ? -17.082 -2.278 17.673 1.00 93.25 136 ARG A O 1
ATOM 1070 N N . THR A 1 137 ? -17.847 -4.373 17.340 1.00 94.69 137 THR A N 1
ATOM 1071 C CA . THR A 1 137 ? -16.548 -5.026 17.144 1.00 94.69 137 THR A CA 1
ATOM 1072 C C . THR A 1 137 ? -16.060 -4.852 15.705 1.00 94.69 137 THR A C 1
ATOM 1074 O O . THR A 1 137 ? -16.854 -4.635 14.791 1.00 94.69 137 THR A O 1
ATOM 1077 N N . ILE A 1 138 ? -14.745 -4.929 15.500 1.00 96.44 138 ILE A N 1
ATOM 1078 C CA . ILE A 1 138 ? -14.124 -5.030 14.177 1.00 96.44 138 ILE A CA 1
ATOM 1079 C C . ILE A 1 138 ? -13.893 -6.515 13.908 1.00 96.44 138 ILE A C 1
ATOM 1081 O O . ILE A 1 138 ? -13.019 -7.114 14.529 1.00 96.44 138 ILE A O 1
ATOM 1085 N N . ASP A 1 139 ? -14.651 -7.109 12.989 1.00 95.56 139 ASP A N 1
ATOM 1086 C CA . ASP A 1 139 ? -14.524 -8.542 12.687 1.00 95.56 139 ASP A CA 1
ATOM 1087 C C . ASP A 1 139 ? -13.182 -8.882 12.029 1.00 95.56 139 ASP A C 1
ATOM 1089 O O . ASP A 1 139 ? -12.618 -9.947 12.271 1.00 95.56 139 ASP A O 1
ATOM 1093 N N . MET A 1 140 ? -12.656 -7.960 11.217 1.00 95.88 140 MET A N 1
ATOM 1094 C CA . MET A 1 140 ? -11.368 -8.085 10.539 1.00 95.88 140 MET A CA 1
ATOM 1095 C C . MET A 1 140 ? -10.776 -6.705 10.225 1.00 95.88 140 MET A C 1
ATOM 1097 O O . MET A 1 140 ? -11.468 -5.823 9.713 1.00 95.88 140 MET A O 1
ATOM 1101 N N . LEU A 1 141 ? -9.479 -6.525 10.484 1.00 97.12 141 LEU A N 1
ATOM 1102 C CA . LEU A 1 141 ? -8.709 -5.337 10.109 1.00 97.12 141 LEU A CA 1
ATOM 1103 C C . LEU A 1 141 ? -7.643 -5.713 9.075 1.00 97.12 141 LEU A C 1
ATOM 1105 O O . LEU A 1 141 ? -6.800 -6.563 9.338 1.00 97.12 141 LEU A O 1
ATOM 1109 N N . ILE A 1 142 ? -7.633 -5.045 7.921 1.00 96.44 142 ILE A N 1
ATOM 1110 C CA . ILE A 1 142 ? -6.578 -5.202 6.911 1.00 96.44 142 ILE A CA 1
ATOM 1111 C C . ILE A 1 142 ? -5.620 -4.015 7.020 1.00 96.44 142 ILE A C 1
ATOM 1113 O O . ILE A 1 142 ? -6.039 -2.862 6.913 1.00 96.44 142 ILE A O 1
ATOM 1117 N N . VAL A 1 143 ? -4.336 -4.300 7.211 1.00 93.75 143 VAL A N 1
ATOM 1118 C CA . VAL A 1 143 ? -3.251 -3.322 7.309 1.00 93.75 143 VAL A CA 1
ATOM 1119 C C . VAL A 1 143 ? -2.286 -3.532 6.144 1.00 93.75 143 VAL A C 1
ATOM 1121 O O . VAL A 1 143 ? -1.878 -4.650 5.844 1.00 93.75 143 VAL A O 1
ATOM 1124 N N . SER A 1 144 ? -1.908 -2.435 5.489 1.00 89.50 144 SER A N 1
ATOM 1125 C CA . SER A 1 144 ? -1.009 -2.412 4.333 1.00 89.50 144 SER A CA 1
ATOM 1126 C C . SER A 1 144 ? 0.028 -1.311 4.541 1.00 89.50 144 SER A C 1
ATOM 1128 O O . SER A 1 144 ? -0.145 -0.198 4.048 1.00 89.50 144 SER A O 1
ATOM 1130 N N . ILE A 1 145 ? 1.066 -1.593 5.331 1.00 91.88 145 ILE A N 1
ATOM 1131 C CA . ILE A 1 145 ? 2.066 -0.606 5.773 1.00 91.88 145 ILE A CA 1
ATOM 1132 C C . ILE A 1 145 ? 3.470 -1.230 5.846 1.00 91.88 145 ILE A C 1
ATOM 1134 O O . ILE A 1 145 ? 3.602 -2.450 5.777 1.00 91.88 145 ILE A O 1
ATOM 1138 N N . GLY A 1 146 ? 4.522 -0.414 5.970 1.00 89.44 146 GLY A N 1
ATOM 1139 C CA . GLY A 1 146 ? 5.915 -0.859 6.100 1.00 89.44 146 GLY A CA 1
ATOM 1140 C C . GLY A 1 146 ? 6.770 -0.629 4.851 1.00 89.44 146 GLY A C 1
ATOM 1141 O O . GLY A 1 146 ? 7.976 -0.436 4.966 1.00 89.44 146 GLY A O 1
ATOM 1142 N N . GLY A 1 147 ? 6.167 -0.597 3.657 1.00 87.62 147 GLY A N 1
ATOM 1143 C CA . GLY A 1 147 ? 6.893 -0.285 2.418 1.00 87.62 147 GLY A CA 1
ATOM 1144 C C . GLY A 1 147 ? 7.356 1.174 2.361 1.00 87.62 147 GLY A C 1
ATOM 1145 O O . GLY A 1 147 ? 8.526 1.452 2.111 1.00 87.62 147 GLY A O 1
ATOM 1146 N N . ASN A 1 148 ? 6.458 2.118 2.649 1.00 85.88 148 ASN A N 1
ATOM 1147 C CA . ASN A 1 148 ? 6.818 3.538 2.663 1.00 85.88 148 ASN A CA 1
ATOM 1148 C C . ASN A 1 148 ? 7.783 3.864 3.809 1.00 85.88 148 ASN A C 1
ATOM 1150 O O . ASN A 1 148 ? 8.724 4.614 3.585 1.00 85.88 148 ASN A O 1
ATOM 1154 N N . ASP A 1 149 ? 7.645 3.196 4.961 1.00 89.88 149 ASP A N 1
ATOM 1155 C CA . ASP A 1 149 ? 8.522 3.364 6.128 1.00 89.88 149 ASP A CA 1
ATOM 1156 C C . ASP A 1 149 ? 10.011 3.118 5.826 1.00 89.88 149 ASP A C 1
ATOM 1158 O O . ASP A 1 149 ? 10.876 3.650 6.519 1.00 89.88 149 ASP A O 1
ATOM 1162 N N . VAL A 1 150 ? 10.337 2.340 4.785 1.00 88.50 150 VAL A N 1
ATOM 1163 C CA . VAL A 1 150 ? 11.724 2.116 4.335 1.00 88.50 150 VAL A CA 1
ATOM 1164 C C . VAL A 1 150 ? 12.138 2.974 3.139 1.00 88.50 150 VAL A C 1
ATOM 1166 O O . VAL A 1 150 ? 13.230 2.797 2.607 1.00 88.50 150 VAL A O 1
ATOM 1169 N N . GLY A 1 151 ? 11.292 3.906 2.701 1.00 79.25 151 GLY A N 1
ATOM 1170 C CA . GLY A 1 151 ? 11.556 4.754 1.542 1.00 79.25 151 GLY A CA 1
ATOM 1171 C C . GLY A 1 151 ? 11.411 4.020 0.207 1.00 79.25 151 GLY A C 1
ATOM 1172 O O . GLY A 1 151 ? 12.197 4.255 -0.708 1.00 79.25 151 GLY A O 1
ATOM 1173 N N . PHE A 1 152 ? 10.413 3.142 0.059 1.00 76.88 152 PHE A N 1
ATOM 1174 C CA . PHE A 1 152 ? 10.198 2.396 -1.189 1.00 76.88 152 PHE A CA 1
ATOM 1175 C C . PHE A 1 152 ? 10.022 3.295 -2.427 1.00 76.88 152 PHE A C 1
ATOM 1177 O O . PHE A 1 152 ? 10.634 3.046 -3.465 1.00 76.88 152 PHE A O 1
ATOM 1184 N N . THR A 1 153 ? 9.250 4.381 -2.319 1.00 72.50 153 THR A N 1
ATOM 1185 C CA . THR A 1 153 ? 9.096 5.364 -3.408 1.00 72.50 153 THR A CA 1
ATOM 1186 C C . THR A 1 153 ? 10.431 6.032 -3.780 1.00 72.50 153 THR A C 1
ATOM 1188 O O . THR A 1 153 ? 10.778 6.033 -4.961 1.00 72.50 153 THR A O 1
ATOM 1191 N N . PRO A 1 154 ? 11.232 6.539 -2.824 1.00 74.94 154 PRO A N 1
ATOM 1192 C CA . PRO A 1 154 ? 12.604 6.974 -3.083 1.00 74.94 154 PRO A CA 1
ATOM 1193 C C . PRO A 1 154 ? 13.498 5.964 -3.820 1.00 74.94 154 PRO A C 1
ATOM 1195 O O . PRO A 1 154 ? 14.222 6.362 -4.733 1.00 74.94 154 PRO A O 1
ATOM 1198 N N . LEU A 1 155 ? 13.429 4.669 -3.481 1.00 79.75 155 LEU A N 1
ATOM 1199 C CA . LEU A 1 155 ? 14.198 3.617 -4.168 1.00 79.75 155 LEU A CA 1
ATOM 1200 C C . LEU A 1 155 ? 13.778 3.475 -5.636 1.00 79.75 155 LEU A C 1
ATOM 1202 O O . LEU A 1 155 ? 14.615 3.364 -6.529 1.00 79.75 155 LEU A O 1
ATOM 1206 N N . ILE A 1 156 ? 12.474 3.518 -5.899 1.00 77.44 156 ILE A N 1
ATOM 1207 C CA . ILE A 1 156 ? 11.934 3.513 -7.259 1.00 77.44 156 ILE A CA 1
ATOM 1208 C C . ILE A 1 156 ? 12.451 4.714 -8.063 1.00 77.44 156 ILE A C 1
ATOM 1210 O O . ILE A 1 156 ? 12.865 4.558 -9.213 1.00 77.44 156 ILE A O 1
ATOM 1214 N N . VAL A 1 157 ? 12.421 5.915 -7.476 1.00 72.56 157 VAL A N 1
ATOM 1215 C CA . VAL A 1 157 ? 12.911 7.136 -8.137 1.00 72.56 157 VAL A CA 1
ATOM 1216 C C . VAL A 1 157 ? 14.395 6.993 -8.472 1.00 72.56 157 VAL A C 1
ATOM 1218 O O . VAL A 1 157 ? 14.806 7.338 -9.582 1.00 72.56 157 VAL A O 1
ATOM 1221 N N . GLU A 1 158 ? 15.188 6.433 -7.558 1.00 75.56 158 GLU A N 1
ATOM 1222 C CA . GLU A 1 158 ? 16.606 6.149 -7.786 1.00 75.56 158 GLU A CA 1
ATOM 1223 C C . GLU A 1 158 ? 16.800 5.197 -8.979 1.00 75.56 158 GLU A C 1
ATOM 1225 O O . GLU A 1 158 ? 17.564 5.507 -9.894 1.00 75.56 158 GLU A O 1
ATOM 1230 N N . ALA A 1 159 ? 16.039 4.098 -9.043 1.00 82.06 159 ALA A N 1
ATOM 1231 C CA . ALA A 1 159 ? 16.119 3.116 -10.129 1.00 82.06 159 ALA A CA 1
ATOM 1232 C C . ALA A 1 159 ? 15.757 3.678 -11.512 1.00 82.06 159 ALA A C 1
ATOM 1234 O O . ALA A 1 159 ? 16.271 3.191 -12.516 1.00 82.06 159 ALA A O 1
ATOM 1235 N N . LEU A 1 160 ? 14.880 4.683 -11.582 1.00 76.38 160 LEU A N 1
ATOM 1236 C CA . LEU A 1 160 ? 14.367 5.219 -12.849 1.00 76.38 160 LEU A CA 1
ATOM 1237 C C . LEU A 1 160 ? 15.107 6.460 -13.359 1.00 76.38 160 LEU A C 1
ATOM 1239 O O . LEU A 1 160 ? 14.909 6.865 -14.506 1.00 76.38 160 LEU A O 1
ATOM 1243 N N . THR A 1 161 ? 15.922 7.096 -12.513 1.00 69.56 161 THR A N 1
ATOM 1244 C CA . THR A 1 161 ? 16.555 8.394 -12.814 1.00 69.56 161 THR A CA 1
ATOM 1245 C C . THR A 1 161 ? 18.084 8.359 -12.784 1.00 69.56 161 THR A C 1
ATOM 1247 O O . THR A 1 161 ? 18.727 9.390 -13.026 1.00 69.56 161 THR A O 1
ATOM 1250 N N . LYS A 1 162 ? 18.694 7.202 -12.484 1.00 70.81 162 LYS A N 1
ATOM 1251 C CA . LYS A 1 162 ? 20.153 7.047 -12.374 1.00 70.81 162 LYS A CA 1
ATOM 1252 C C . LYS A 1 162 ? 20.854 7.196 -13.721 1.00 70.81 162 LYS A C 1
ATOM 1254 O O . LYS A 1 162 ? 21.704 8.075 -13.871 1.00 70.81 162 LYS A O 1
ATOM 1259 N N . THR A 1 163 ? 20.493 6.365 -14.697 1.00 66.94 163 THR A N 1
ATOM 1260 C CA . THR A 1 163 ? 21.066 6.400 -16.044 1.00 66.94 163 THR A CA 1
ATOM 1261 C C . THR A 1 163 ? 20.265 7.309 -16.963 1.00 66.94 163 THR A C 1
ATOM 1263 O O . THR A 1 163 ? 19.059 7.497 -16.820 1.00 66.94 163 THR A O 1
ATOM 1266 N N . ARG A 1 164 ? 20.969 7.949 -17.901 1.00 62.22 164 ARG A N 1
ATOM 1267 C CA . ARG A 1 164 ? 20.335 8.783 -18.920 1.00 62.22 164 ARG A CA 1
ATOM 1268 C C . ARG A 1 164 ? 19.720 7.866 -19.986 1.00 62.22 164 ARG A C 1
ATOM 1270 O O . ARG A 1 164 ? 20.456 7.022 -20.499 1.00 62.22 164 ARG A O 1
ATOM 1277 N N . PRO A 1 165 ? 18.443 8.050 -20.365 1.00 58.72 165 PRO A N 1
ATOM 1278 C CA . PRO A 1 165 ? 17.841 7.247 -21.420 1.00 58.72 165 PRO A CA 1
ATOM 1279 C C . PRO A 1 165 ? 18.589 7.431 -22.749 1.00 58.72 165 PRO A C 1
ATOM 1281 O O . PRO A 1 165 ? 18.958 8.565 -23.084 1.00 58.72 165 PRO A O 1
ATOM 1284 N N . PRO A 1 166 ? 18.804 6.361 -23.531 1.00 53.97 166 PRO A N 1
ATOM 1285 C CA . PRO A 1 166 ? 19.211 6.502 -24.919 1.00 53.97 166 PRO A CA 1
ATOM 1286 C C . PRO A 1 166 ? 18.025 7.065 -25.716 1.00 53.97 166 PRO A C 1
ATOM 1288 O O . PRO A 1 166 ? 16.977 6.432 -25.826 1.00 53.97 166 PRO A O 1
ATOM 1291 N N . TYR A 1 167 ? 18.163 8.289 -26.230 1.00 55.69 167 TYR A N 1
ATOM 1292 C CA . TYR A 1 167 ? 17.121 8.933 -27.033 1.00 55.69 167 TYR A CA 1
ATOM 1293 C C . TYR A 1 167 ? 17.066 8.340 -28.444 1.00 55.69 167 TYR A C 1
ATOM 1295 O O . TYR A 1 167 ? 18.103 8.031 -29.030 1.00 55.69 167 TYR A O 1
ATOM 1303 N N . ALA A 1 168 ? 15.857 8.237 -29.000 1.00 50.88 168 ALA A N 1
ATOM 1304 C CA . ALA A 1 168 ? 15.625 7.627 -30.307 1.00 50.88 168 ALA A CA 1
ATOM 1305 C C . ALA A 1 168 ? 16.220 8.423 -31.487 1.00 50.88 168 ALA A C 1
ATOM 1307 O O . ALA A 1 168 ? 16.445 7.837 -32.540 1.00 50.88 168 ALA A O 1
ATOM 1308 N N . ASN A 1 169 ? 16.508 9.726 -31.337 1.00 55.50 169 ASN A N 1
ATOM 1309 C CA . ASN A 1 169 ? 17.212 10.514 -32.359 1.00 55.50 169 ASN A CA 1
ATOM 1310 C C . ASN A 1 169 ? 17.915 11.770 -31.795 1.00 55.50 169 ASN A C 1
ATOM 1312 O O . ASN A 1 169 ? 17.746 12.154 -30.635 1.00 55.50 169 ASN A O 1
ATOM 1316 N N . VAL A 1 170 ? 18.716 12.435 -32.637 1.00 56.78 170 VAL A N 1
ATOM 1317 C CA . VAL A 1 170 ? 19.475 13.653 -32.282 1.00 56.78 170 VAL A CA 1
ATOM 1318 C C . VAL A 1 170 ? 18.543 14.819 -31.925 1.00 56.78 170 VAL A C 1
ATOM 1320 O O . VAL A 1 170 ? 18.809 15.554 -30.977 1.00 56.78 170 VAL A O 1
ATOM 1323 N N . ASN A 1 171 ? 17.406 14.950 -32.611 1.00 54.91 171 ASN A N 1
ATOM 1324 C CA . ASN A 1 171 ? 16.440 16.028 -32.382 1.00 54.91 171 ASN A CA 1
ATOM 1325 C C . ASN A 1 171 ? 15.725 15.913 -31.026 1.00 54.91 171 ASN A C 1
ATOM 1327 O O . ASN A 1 171 ? 15.553 16.912 -30.328 1.00 54.91 171 ASN A O 1
ATOM 1331 N N . SER A 1 172 ? 15.348 14.700 -30.614 1.00 55.31 172 SER A N 1
ATOM 1332 C CA . SER A 1 172 ? 14.775 14.437 -29.286 1.00 55.31 172 SER A CA 1
ATOM 1333 C C . SER A 1 172 ? 15.801 14.649 -28.177 1.00 55.31 172 SER A C 1
ATOM 1335 O O . SER A 1 172 ? 15.463 15.233 -27.150 1.00 55.31 172 SER A O 1
ATOM 1337 N N . ARG A 1 173 ? 17.068 14.284 -28.410 1.00 58.59 173 ARG A N 1
ATOM 1338 C CA . ARG A 1 173 ? 18.177 14.604 -27.502 1.00 58.59 173 ARG A CA 1
ATOM 1339 C C . ARG A 1 173 ? 18.361 16.117 -27.327 1.00 58.59 173 ARG A C 1
ATOM 1341 O O . ARG A 1 173 ? 18.435 16.580 -26.194 1.00 58.59 173 ARG A O 1
ATOM 1348 N N . LEU A 1 174 ? 18.394 16.882 -28.421 1.00 59.75 174 LEU A N 1
ATOM 1349 C CA . LEU A 1 174 ? 18.552 18.343 -28.388 1.00 59.75 174 LEU A CA 1
ATOM 1350 C C . LEU A 1 174 ? 17.378 19.037 -27.683 1.00 59.75 174 LEU A C 1
ATOM 1352 O O . LEU A 1 174 ? 17.598 19.913 -26.851 1.00 59.75 174 LEU A O 1
ATOM 1356 N N . ARG A 1 175 ? 16.136 18.617 -27.958 1.00 57.84 175 ARG A N 1
ATOM 1357 C CA . ARG A 1 175 ? 14.942 19.150 -27.281 1.00 57.84 175 ARG A CA 1
ATOM 1358 C C . ARG A 1 175 ? 14.916 18.800 -25.793 1.00 57.84 175 ARG A C 1
ATOM 1360 O O . ARG A 1 175 ? 14.618 19.667 -24.983 1.00 57.84 175 ARG A O 1
ATOM 1367 N N . ALA A 1 176 ? 15.255 17.566 -25.419 1.00 56.34 176 ALA A N 1
ATOM 1368 C CA . ALA A 1 176 ? 15.321 17.164 -24.013 1.00 56.34 176 ALA A CA 1
ATOM 1369 C C . ALA A 1 176 ? 16.397 17.944 -23.234 1.00 56.34 176 ALA A C 1
ATOM 1371 O O . ALA A 1 176 ? 16.187 18.295 -22.072 1.00 56.34 176 ALA A O 1
ATOM 1372 N N . ASP A 1 177 ? 17.528 18.247 -23.876 1.00 61.81 177 ASP A N 1
ATOM 1373 C CA . ASP A 1 177 ? 18.598 19.050 -23.278 1.00 61.81 177 ASP A CA 1
ATOM 1374 C C . ASP A 1 177 ? 18.217 20.526 -23.158 1.00 61.81 177 ASP A C 1
ATOM 1376 O O . ASP A 1 177 ? 18.443 21.121 -22.105 1.00 61.81 177 ASP A O 1
ATOM 1380 N N . ALA A 1 178 ? 17.547 21.085 -24.169 1.00 56.88 178 ALA A N 1
ATOM 1381 C CA . ALA A 1 178 ? 16.975 22.430 -24.111 1.00 56.88 178 ALA A CA 1
ATOM 1382 C C . ALA A 1 178 ? 15.889 22.571 -23.024 1.00 56.88 178 ALA A C 1
ATOM 1384 O O . ALA A 1 178 ? 15.750 23.635 -22.429 1.00 56.88 178 ALA A O 1
ATOM 1385 N N . LEU A 1 179 ? 15.164 21.488 -22.716 1.00 54.38 179 LEU A N 1
ATOM 1386 C CA . LEU A 1 179 ? 14.181 21.410 -21.626 1.00 54.38 179 LEU A CA 1
ATOM 1387 C C . LEU A 1 179 ? 14.810 21.124 -20.244 1.00 54.38 179 LEU A C 1
ATOM 1389 O O . LEU A 1 179 ? 14.086 20.928 -19.269 1.00 54.38 179 LEU A O 1
ATOM 1393 N N . GLY A 1 180 ? 16.145 21.079 -20.127 1.00 54.34 180 GLY A N 1
ATOM 1394 C CA . GLY A 1 180 ? 16.846 20.975 -18.841 1.00 54.34 180 GLY A CA 1
ATOM 1395 C C . GLY A 1 180 ? 16.871 19.578 -18.205 1.00 54.34 180 GLY A C 1
ATOM 1396 O O . GLY A 1 180 ? 17.093 19.456 -16.997 1.00 54.34 180 GLY A O 1
ATOM 1397 N N . ALA A 1 181 ? 16.670 18.502 -18.977 1.00 56.50 181 ALA A N 1
ATOM 1398 C CA . ALA A 1 181 ? 16.520 17.134 -18.458 1.00 56.50 181 ALA A CA 1
ATOM 1399 C C . ALA A 1 181 ? 17.658 16.655 -17.522 1.00 56.50 181 ALA A C 1
ATOM 1401 O O . ALA A 1 181 ? 17.427 15.842 -16.624 1.00 56.50 181 ALA A O 1
ATOM 1402 N N . SER A 1 182 ? 18.892 17.138 -17.705 1.00 57.19 182 SER A N 1
ATOM 1403 C CA . SER A 1 182 ? 20.042 16.834 -16.834 1.00 57.19 182 SER A CA 1
ATOM 1404 C C . SER A 1 182 ? 19.940 17.481 -15.448 1.00 57.19 182 SER A C 1
ATOM 1406 O O . SER A 1 182 ? 20.196 16.814 -14.440 1.00 57.19 182 SER A O 1
ATOM 1408 N N . VAL A 1 183 ? 19.520 18.746 -15.389 1.00 52.56 183 VAL A N 1
ATOM 1409 C CA . VAL A 1 183 ? 19.285 19.494 -14.147 1.00 52.56 183 VAL A CA 1
ATOM 1410 C C . VAL A 1 183 ? 18.130 18.855 -13.388 1.00 52.56 183 VAL A C 1
ATOM 1412 O O . VAL A 1 183 ? 18.225 18.617 -12.190 1.00 52.56 183 VAL A O 1
ATOM 1415 N N . ILE A 1 184 ? 17.077 18.453 -14.092 1.00 54.12 184 ILE A N 1
ATOM 1416 C CA . ILE A 1 184 ? 15.868 17.929 -13.457 1.00 54.12 184 ILE A CA 1
ATOM 1417 C C . ILE A 1 184 ? 16.057 16.516 -12.899 1.00 54.12 184 ILE A C 1
ATOM 1419 O O . ILE A 1 184 ? 15.614 16.255 -11.784 1.00 54.12 184 ILE A O 1
ATOM 1423 N N . ARG A 1 185 ? 16.768 15.614 -13.596 1.00 57.47 185 ARG A N 1
ATOM 1424 C CA . ARG A 1 185 ? 17.152 14.313 -13.005 1.00 57.47 185 ARG A CA 1
ATOM 1425 C C . ARG A 1 185 ? 17.967 14.503 -11.730 1.00 57.47 185 ARG A C 1
ATOM 1427 O O . ARG A 1 185 ? 17.791 13.770 -10.765 1.00 57.47 185 ARG A O 1
ATOM 1434 N N . THR A 1 186 ? 18.847 15.498 -11.731 1.00 53.22 186 THR A N 1
ATOM 1435 C CA . THR A 1 186 ? 19.670 15.835 -10.569 1.00 53.22 186 THR A CA 1
ATOM 1436 C C . THR A 1 186 ? 18.808 16.365 -9.422 1.00 53.22 186 THR A C 1
ATOM 1438 O O . THR A 1 186 ? 18.944 15.878 -8.306 1.00 53.22 186 THR A O 1
ATOM 1441 N N . VAL A 1 187 ? 17.851 17.257 -9.694 1.00 51.94 187 VAL A N 1
ATOM 1442 C CA . VAL A 1 187 ? 16.913 17.779 -8.686 1.00 51.94 187 VAL A CA 1
ATOM 1443 C C . VAL A 1 187 ? 15.971 16.693 -8.157 1.00 51.94 187 VAL A C 1
ATOM 1445 O O . VAL A 1 187 ? 15.815 16.585 -6.949 1.00 51.94 187 VAL A O 1
ATOM 1448 N N . ALA A 1 188 ? 15.386 15.847 -9.013 1.00 53.91 188 ALA A N 1
ATOM 1449 C CA . ALA A 1 188 ? 14.515 14.747 -8.586 1.00 53.91 188 ALA A CA 1
ATOM 1450 C C . ALA A 1 188 ? 15.260 13.743 -7.691 1.00 53.91 188 ALA A C 1
ATOM 1452 O O . ALA A 1 188 ? 14.722 13.302 -6.675 1.00 53.91 188 ALA A O 1
ATOM 1453 N N . ARG A 1 189 ? 16.518 13.438 -8.033 1.00 57.09 189 ARG A N 1
ATOM 1454 C CA . ARG A 1 189 ? 17.389 12.585 -7.223 1.00 57.09 189 ARG A CA 1
ATOM 1455 C C . ARG A 1 189 ? 17.707 13.220 -5.872 1.00 57.09 189 ARG A C 1
ATOM 1457 O O . ARG A 1 189 ? 17.501 12.587 -4.847 1.00 57.09 189 ARG A O 1
ATOM 1464 N N . ILE A 1 190 ? 18.152 14.477 -5.864 1.00 49.94 190 ILE A N 1
ATOM 1465 C CA . ILE A 1 190 ? 18.491 15.200 -4.628 1.00 49.94 190 ILE A CA 1
ATOM 1466 C C . ILE A 1 190 ? 17.261 15.369 -3.725 1.00 49.94 190 ILE A C 1
ATOM 1468 O O . ILE A 1 190 ? 17.377 15.261 -2.510 1.00 49.94 190 ILE A O 1
ATOM 1472 N N . ALA A 1 191 ? 16.087 15.626 -4.304 1.00 53.19 191 ALA A N 1
ATOM 1473 C CA . ALA A 1 191 ? 14.882 15.931 -3.543 1.00 53.19 191 ALA A CA 1
ATOM 1474 C C . ALA A 1 191 ? 14.154 14.690 -3.007 1.00 53.19 191 ALA A C 1
ATOM 1476 O O . ALA A 1 191 ? 13.486 14.793 -1.981 1.00 53.19 191 ALA A O 1
ATOM 1477 N N . LYS A 1 192 ? 14.203 13.549 -3.714 1.00 56.81 192 LYS A N 1
ATOM 1478 C CA . LYS A 1 192 ? 13.328 12.400 -3.415 1.00 56.81 192 LYS A CA 1
ATOM 1479 C C . LYS A 1 192 ? 13.993 11.028 -3.445 1.00 56.81 192 LYS A C 1
ATOM 1481 O O . LYS A 1 192 ? 13.342 10.086 -3.009 1.00 56.81 192 LYS A O 1
ATOM 1486 N N . ALA A 1 193 ? 15.211 10.867 -3.967 1.00 56.25 193 ALA A N 1
ATOM 1487 C CA . ALA A 1 193 ? 15.834 9.548 -4.049 1.00 56.25 193 ALA A CA 1
ATOM 1488 C C . ALA A 1 193 ? 16.581 9.193 -2.758 1.00 56.25 193 ALA A C 1
ATOM 1490 O O . ALA A 1 193 ? 17.273 10.014 -2.154 1.00 56.25 193 ALA A O 1
ATOM 1491 N N . HIS A 1 194 ? 16.462 7.932 -2.362 1.00 67.81 194 HIS A N 1
ATOM 1492 C CA . HIS A 1 194 ? 17.239 7.335 -1.288 1.00 67.81 194 HIS A CA 1
ATOM 1493 C C . HIS A 1 194 ? 17.824 6.039 -1.820 1.00 67.81 194 HIS A C 1
ATOM 1495 O O . HIS A 1 194 ? 17.152 5.294 -2.533 1.00 67.81 194 HIS A O 1
ATOM 1501 N N . ASP A 1 195 ? 19.081 5.782 -1.492 1.00 74.56 195 ASP A N 1
ATOM 1502 C CA . ASP A 1 195 ? 19.740 4.546 -1.869 1.00 74.56 195 ASP A CA 1
ATOM 1503 C C . ASP A 1 195 ? 19.344 3.389 -0.937 1.00 74.56 195 ASP A C 1
ATOM 1505 O O . ASP A 1 195 ? 18.687 3.545 0.100 1.00 74.56 195 ASP A O 1
ATOM 1509 N N . VAL A 1 196 ? 19.780 2.183 -1.301 1.00 81.94 196 VAL A N 1
ATOM 1510 C CA . VAL A 1 196 ? 19.528 0.975 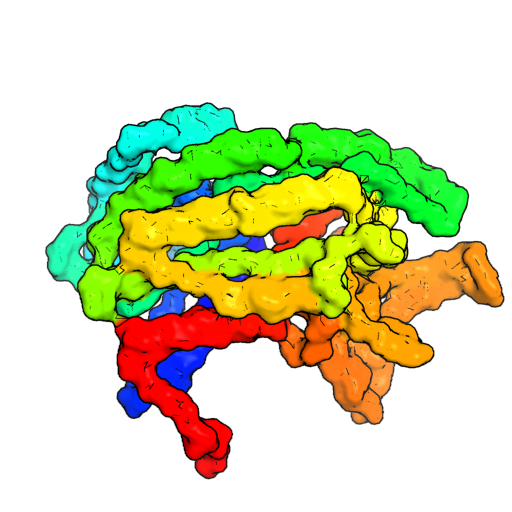-0.506 1.00 81.94 196 VAL A CA 1
ATOM 1511 C C . VAL A 1 196 ? 20.170 1.066 0.886 1.00 81.94 196 VAL A C 1
ATOM 1513 O O . VAL A 1 196 ? 19.662 0.457 1.827 1.00 81.94 196 VAL A O 1
ATOM 1516 N N . ALA A 1 197 ? 21.255 1.829 1.065 1.00 82.44 197 ALA A N 1
ATOM 1517 C CA . ALA A 1 197 ? 21.877 2.021 2.375 1.00 82.44 197 ALA A CA 1
ATOM 1518 C C . ALA A 1 197 ? 20.941 2.776 3.332 1.00 82.44 197 ALA A C 1
ATOM 1520 O O . ALA A 1 197 ? 20.701 2.319 4.452 1.00 82.44 197 ALA A O 1
ATOM 1521 N N . THR A 1 198 ? 20.335 3.865 2.862 1.00 84.06 198 THR A N 1
ATOM 1522 C CA . THR A 1 198 ? 19.329 4.630 3.610 1.00 84.06 198 THR A CA 1
ATOM 1523 C C . THR A 1 198 ? 18.103 3.773 3.928 1.00 84.06 198 THR A C 1
ATOM 1525 O O . THR A 1 198 ? 17.649 3.738 5.074 1.00 84.06 198 THR A O 1
ATOM 1528 N N . ALA A 1 199 ? 17.607 3.003 2.953 1.00 86.44 199 ALA A N 1
ATOM 1529 C CA . ALA A 1 199 ? 16.482 2.091 3.166 1.00 86.44 199 ALA A CA 1
ATOM 1530 C C . ALA A 1 199 ? 16.791 1.001 4.207 1.00 86.44 199 ALA A C 1
ATOM 1532 O O . ALA A 1 199 ? 15.943 0.671 5.036 1.00 86.44 199 ALA A O 1
ATOM 1533 N N . ARG A 1 200 ? 18.025 0.475 4.232 1.00 89.56 200 ARG A N 1
ATOM 1534 C CA . ARG A 1 200 ? 18.486 -0.474 5.260 1.00 89.56 200 ARG A CA 1
ATOM 1535 C C . ARG A 1 200 ? 18.557 0.146 6.649 1.00 89.56 200 ARG A C 1
ATOM 1537 O O . ARG A 1 200 ? 18.271 -0.553 7.615 1.00 89.56 200 ARG A O 1
ATOM 1544 N N . ILE A 1 201 ? 18.931 1.420 6.768 1.00 86.75 201 ILE A N 1
ATOM 1545 C CA . ILE A 1 201 ? 18.906 2.133 8.052 1.00 86.75 201 ILE A CA 1
ATOM 1546 C C . ILE A 1 201 ? 17.462 2.250 8.540 1.00 86.75 201 ILE A C 1
ATOM 1548 O O . ILE A 1 201 ? 17.169 1.813 9.651 1.00 86.75 201 ILE A O 1
ATOM 1552 N N . ARG A 1 202 ? 16.546 2.729 7.689 1.00 89.19 202 ARG A N 1
ATOM 1553 C CA . ARG A 1 202 ? 15.116 2.833 8.023 1.00 89.19 202 ARG A CA 1
ATOM 1554 C C . ARG A 1 202 ? 14.486 1.477 8.359 1.00 89.19 202 ARG A C 1
ATOM 1556 O O . ARG A 1 202 ? 13.710 1.374 9.304 1.00 89.19 202 ARG A O 1
ATOM 1563 N N . ALA A 1 203 ? 14.878 0.409 7.661 1.00 91.31 203 ALA A N 1
ATOM 1564 C CA . ALA A 1 203 ? 14.400 -0.947 7.935 1.00 91.31 203 ALA A CA 1
ATOM 1565 C C . ALA A 1 203 ? 14.712 -1.428 9.364 1.00 91.31 203 ALA A C 1
ATOM 1567 O O . ALA A 1 203 ? 13.947 -2.220 9.912 1.00 91.31 203 ALA A O 1
ATOM 1568 N N . LYS A 1 204 ? 15.784 -0.928 10.000 1.00 91.88 204 LYS A N 1
ATOM 1569 C CA . LYS A 1 204 ? 16.105 -1.252 11.402 1.00 91.88 204 LYS A CA 1
ATOM 1570 C C . LYS A 1 204 ? 15.082 -0.690 12.390 1.00 91.88 204 LYS A C 1
ATOM 1572 O O . LYS A 1 204 ? 14.939 -1.243 13.474 1.00 91.88 204 LYS A O 1
ATOM 1577 N N . GLU A 1 205 ? 14.359 0.370 12.028 1.00 92.75 205 GLU A N 1
ATOM 1578 C CA . GLU A 1 205 ? 13.295 0.936 12.863 1.00 92.75 205 GLU A CA 1
ATOM 1579 C C . GLU A 1 205 ? 11.947 0.229 12.685 1.00 92.75 205 GLU A C 1
ATOM 1581 O O . GLU A 1 205 ? 11.060 0.412 13.520 1.00 92.75 205 GLU A O 1
ATOM 1586 N N . LEU A 1 206 ? 11.766 -0.600 11.646 1.00 94.06 206 LEU A N 1
ATOM 1587 C CA . LEU A 1 206 ? 10.491 -1.285 11.396 1.00 94.06 206 LEU A CA 1
ATOM 1588 C C . LEU A 1 206 ? 9.968 -2.050 12.623 1.00 94.06 206 LEU A C 1
ATOM 1590 O O . LEU A 1 206 ? 8.797 -1.860 12.955 1.00 94.06 206 LEU A O 1
ATOM 1594 N N . PRO A 1 207 ? 10.773 -2.850 13.356 1.00 95.44 207 PRO A N 1
ATOM 1595 C CA . PRO A 1 207 ? 10.280 -3.541 14.546 1.00 95.44 207 PRO A CA 1
ATOM 1596 C C . PRO A 1 207 ? 9.709 -2.586 15.603 1.00 95.44 207 PRO A C 1
ATOM 1598 O O . PRO A 1 207 ? 8.647 -2.860 16.166 1.00 95.44 207 PRO A O 1
ATOM 1601 N N . ALA A 1 208 ? 10.368 -1.445 15.833 1.00 96.38 208 ALA A N 1
ATOM 1602 C CA . ALA A 1 208 ? 9.919 -0.424 16.777 1.00 96.38 208 ALA A CA 1
ATOM 1603 C C . ALA A 1 208 ? 8.650 0.291 16.284 1.00 96.38 208 ALA A C 1
ATOM 1605 O O . ALA A 1 208 ? 7.711 0.490 17.058 1.00 96.38 208 ALA A O 1
ATOM 1606 N N . ARG A 1 209 ? 8.574 0.607 14.984 1.00 96.62 209 ARG A N 1
ATOM 1607 C CA . ARG A 1 209 ? 7.378 1.183 14.350 1.00 96.62 209 ARG A CA 1
ATOM 1608 C C . ARG A 1 209 ? 6.176 0.248 14.498 1.00 96.62 209 ARG A C 1
ATOM 1610 O O . ARG A 1 209 ? 5.126 0.663 14.983 1.00 96.62 209 ARG A O 1
ATOM 1617 N N . PHE A 1 210 ? 6.333 -1.038 14.185 1.00 97.38 210 PHE A N 1
ATOM 1618 C CA . PHE A 1 210 ? 5.266 -2.023 14.372 1.00 97.38 210 PHE A CA 1
ATOM 1619 C C . PHE A 1 210 ? 4.925 -2.256 15.854 1.00 97.38 210 PHE A C 1
ATOM 1621 O O . PHE A 1 210 ? 3.757 -2.469 16.169 1.00 97.38 210 PHE A O 1
ATOM 1628 N N . ALA A 1 211 ? 5.881 -2.151 16.783 1.00 97.75 211 ALA A N 1
ATOM 1629 C CA . ALA A 1 211 ? 5.591 -2.183 18.221 1.00 97.75 211 ALA A CA 1
ATOM 1630 C C . ALA A 1 211 ? 4.706 -1.010 18.667 1.00 97.75 211 ALA A C 1
ATOM 1632 O O . ALA A 1 211 ? 3.712 -1.216 19.368 1.00 97.75 211 ALA A O 1
ATOM 1633 N N . ALA A 1 212 ? 5.011 0.204 18.204 1.00 98.00 212 ALA A N 1
ATOM 1634 C CA . ALA A 1 212 ? 4.172 1.374 18.437 1.00 98.00 212 ALA A CA 1
ATOM 1635 C C . ALA A 1 212 ? 2.775 1.207 17.819 1.00 98.00 212 ALA A C 1
ATOM 1637 O O . ALA A 1 212 ? 1.774 1.507 18.472 1.00 98.00 212 ALA A O 1
ATOM 1638 N N . LEU A 1 213 ? 2.692 0.663 16.600 1.00 97.62 213 LEU A N 1
ATOM 1639 C CA . LEU A 1 213 ? 1.418 0.378 15.944 1.00 97.62 213 LEU A CA 1
ATOM 1640 C C . LEU A 1 213 ? 0.579 -0.635 16.738 1.00 97.62 213 LEU A C 1
ATOM 1642 O O . LEU A 1 213 ? -0.608 -0.403 16.948 1.00 97.62 213 LEU A O 1
ATOM 1646 N N . ARG A 1 214 ? 1.182 -1.713 17.255 1.00 97.31 214 ARG A N 1
ATOM 1647 C CA . ARG A 1 214 ? 0.483 -2.681 18.120 1.00 97.31 214 ARG A CA 1
ATOM 1648 C C . ARG A 1 214 ? -0.118 -2.011 19.352 1.00 97.31 214 ARG A C 1
ATOM 1650 O O . ARG A 1 214 ? -1.293 -2.218 19.639 1.00 97.31 214 ARG A O 1
ATOM 1657 N N . LYS A 1 215 ? 0.649 -1.160 20.040 1.00 97.69 215 LYS A N 1
ATOM 1658 C CA . LYS A 1 215 ? 0.146 -0.389 21.190 1.00 97.69 215 LYS A CA 1
ATOM 1659 C C . LYS A 1 215 ? -0.994 0.553 20.806 1.00 97.69 215 LYS A C 1
ATOM 1661 O O . LYS A 1 215 ? -1.944 0.704 21.567 1.00 97.69 215 LYS A O 1
ATOM 1666 N N . ALA A 1 216 ? -0.915 1.175 19.632 1.00 97.56 216 ALA A N 1
ATOM 1667 C CA . ALA A 1 216 ? -1.957 2.070 19.147 1.00 97.56 216 ALA A CA 1
ATOM 1668 C C . ALA A 1 216 ? -3.266 1.335 18.811 1.00 97.56 216 ALA A C 1
ATOM 1670 O O . ALA A 1 216 ? -4.342 1.884 19.064 1.00 97.56 216 ALA A O 1
ATOM 1671 N N . LEU A 1 217 ? -3.173 0.109 18.283 1.00 97.00 217 LEU A N 1
ATOM 1672 C CA . LEU A 1 217 ? -4.317 -0.736 17.926 1.00 97.00 217 LEU A CA 1
ATOM 1673 C C . LEU A 1 217 ? -4.918 -1.491 19.120 1.00 97.00 217 LEU A C 1
ATOM 1675 O O . LEU A 1 217 ? -6.097 -1.822 19.068 1.00 97.00 217 LEU A O 1
ATOM 1679 N N . ALA A 1 218 ? -4.155 -1.736 20.191 1.00 95.25 218 ALA A N 1
ATOM 1680 C CA . ALA A 1 218 ? -4.576 -2.566 21.327 1.00 95.25 218 ALA A CA 1
ATOM 1681 C C . ALA A 1 218 ? -5.942 -2.199 21.954 1.00 95.25 218 ALA A C 1
ATOM 1683 O O . ALA A 1 218 ? -6.661 -3.115 22.344 1.00 95.25 218 ALA A O 1
ATOM 1684 N N . PRO A 1 219 ? -6.353 -0.917 22.045 1.00 94.56 219 PRO A N 1
ATOM 1685 C CA . PRO A 1 219 ? -7.662 -0.572 22.609 1.00 94.56 219 PRO A CA 1
ATOM 1686 C C . PRO A 1 219 ? -8.848 -0.771 21.656 1.00 94.56 219 PRO A C 1
ATOM 1688 O O . PRO A 1 219 ? -9.989 -0.597 22.078 1.00 94.56 219 PRO A O 1
ATOM 1691 N N . LEU A 1 220 ? -8.612 -1.052 20.370 1.00 95.69 220 LEU A N 1
ATOM 1692 C CA . LEU A 1 220 ? -9.690 -1.262 19.404 1.00 95.69 220 LEU A CA 1
ATOM 1693 C C . LEU A 1 220 ? -10.379 -2.613 19.656 1.00 95.69 220 LEU A C 1
ATOM 1695 O O . LEU A 1 220 ? -9.695 -3.599 19.933 1.00 95.69 220 LEU A O 1
ATOM 1699 N N . PRO A 1 221 ? -11.712 -2.703 19.504 1.00 96.06 221 PRO A N 1
ATOM 1700 C CA . PRO A 1 221 ? -12.473 -3.924 19.758 1.00 96.06 221 PRO A CA 1
ATOM 1701 C C . PRO A 1 221 ? -12.361 -4.903 18.576 1.00 96.06 221 PRO A C 1
ATOM 1703 O O . PRO A 1 221 ? -13.355 -5.205 17.918 1.00 96.06 221 PRO A O 1
ATOM 1706 N N . ILE A 1 222 ? -11.145 -5.352 18.256 1.00 96.75 222 ILE A N 1
ATOM 1707 C CA . ILE A 1 222 ? -10.873 -6.279 17.149 1.00 96.75 222 ILE A CA 1
ATOM 1708 C C . ILE A 1 222 ? -11.177 -7.707 17.607 1.00 96.75 222 ILE A C 1
ATOM 1710 O O . ILE A 1 222 ? -10.695 -8.141 18.652 1.00 96.75 222 ILE A O 1
ATOM 1714 N N . ALA A 1 223 ? -11.991 -8.424 16.833 1.00 96.31 223 ALA A N 1
ATOM 1715 C CA . ALA A 1 223 ? -12.312 -9.821 17.086 1.00 96.31 223 ALA A CA 1
ATOM 1716 C C . ALA A 1 223 ? -11.060 -10.703 16.976 1.00 96.31 223 ALA A C 1
ATOM 1718 O O . ALA A 1 223 ? -10.115 -10.378 16.255 1.00 96.31 223 ALA A O 1
ATOM 1719 N N . SER A 1 224 ? -11.079 -11.843 17.661 1.00 95.25 224 SER A N 1
ATOM 1720 C CA . SER A 1 224 ? -9.998 -12.825 17.612 1.00 95.25 224 SER A CA 1
ATOM 1721 C C . SER A 1 224 ? -10.537 -14.189 17.207 1.00 95.25 224 SER A C 1
ATOM 1723 O O . SER A 1 224 ? -11.588 -14.608 17.691 1.00 95.25 224 SER A O 1
ATOM 1725 N N . SER A 1 225 ? -9.783 -14.908 16.382 1.00 89.81 225 SER A N 1
ATOM 1726 C CA . SER A 1 225 ? -10.024 -16.302 16.023 1.00 89.81 225 SER A CA 1
ATOM 1727 C C . SER A 1 225 ? -8.918 -17.169 16.622 1.00 89.81 225 SER A C 1
ATOM 1729 O O . SER A 1 225 ? -7.736 -16.898 16.428 1.00 89.81 225 SER A O 1
ATOM 1731 N N . ASN A 1 226 ? -9.285 -18.185 17.410 1.00 85.62 226 ASN A N 1
ATOM 1732 C CA . ASN A 1 226 ? -8.343 -19.095 18.084 1.00 85.62 226 ASN A CA 1
ATOM 1733 C C . ASN A 1 226 ? -7.240 -18.389 18.908 1.00 85.62 226 ASN A C 1
ATOM 1735 O O . ASN A 1 226 ? -6.098 -18.837 18.949 1.00 85.62 226 ASN A O 1
ATOM 1739 N N . GLY A 1 227 ? -7.573 -17.271 19.565 1.00 86.62 227 GLY A N 1
ATOM 1740 C CA . GLY A 1 227 ? -6.621 -16.487 20.369 1.00 86.62 227 GLY A CA 1
ATOM 1741 C C . GLY A 1 227 ? -5.730 -15.528 19.566 1.00 86.62 227 GLY A C 1
ATOM 1742 O O . GLY A 1 227 ? -4.938 -14.796 20.159 1.00 86.62 227 GLY A O 1
ATOM 1743 N N . THR A 1 228 ? -5.887 -15.479 18.243 1.00 92.50 228 THR A N 1
ATOM 1744 C CA . THR A 1 228 ? -5.177 -14.565 17.342 1.00 92.50 228 THR A CA 1
ATOM 1745 C C . THR A 1 228 ? -6.104 -13.421 16.930 1.00 92.50 228 THR A C 1
ATOM 1747 O O . THR A 1 228 ? -7.207 -13.697 16.460 1.00 92.50 228 THR A O 1
ATOM 1750 N N . PRO A 1 229 ? -5.725 -12.141 17.116 1.00 96.25 229 PRO A N 1
ATOM 1751 C CA . PRO A 1 229 ? -6.532 -11.023 16.636 1.00 96.25 229 PRO A CA 1
ATOM 1752 C C . PRO A 1 229 ? -6.672 -11.088 15.112 1.00 96.25 229 PRO A C 1
ATOM 1754 O O . PRO A 1 229 ? -5.689 -11.313 14.406 1.00 96.25 229 PRO A O 1
ATOM 1757 N N . ASN A 1 230 ? -7.876 -10.825 14.601 1.00 97.38 230 ASN A N 1
ATOM 1758 C CA . ASN A 1 230 ? -8.214 -10.844 13.175 1.00 97.38 230 ASN A CA 1
ATOM 1759 C C . ASN A 1 230 ? -7.632 -9.618 12.444 1.00 97.38 230 ASN A C 1
ATOM 1761 O O . ASN A 1 230 ? -8.344 -8.796 11.862 1.00 97.38 230 ASN A O 1
ATOM 1765 N N . ILE A 1 231 ? -6.311 -9.466 12.505 1.00 97.62 231 ILE A N 1
ATOM 1766 C CA . ILE A 1 231 ? -5.532 -8.431 11.836 1.00 97.62 231 ILE A CA 1
ATOM 1767 C C . ILE A 1 231 ? -4.726 -9.109 10.736 1.00 97.62 231 ILE A C 1
ATOM 1769 O O . ILE A 1 231 ? -3.920 -10.001 11.002 1.00 97.62 231 ILE A O 1
ATOM 1773 N N . VAL A 1 232 ? -4.931 -8.665 9.500 1.00 97.56 232 VAL A N 1
ATOM 1774 C CA . VAL A 1 232 ? -4.167 -9.100 8.333 1.00 97.56 232 VAL A CA 1
ATOM 1775 C C . VAL A 1 232 ? -3.130 -8.049 7.977 1.00 97.56 232 VAL A C 1
ATOM 1777 O O . VAL A 1 232 ? -3.491 -6.910 7.694 1.00 97.56 232 VAL A O 1
ATOM 1780 N N . LEU A 1 233 ? -1.860 -8.448 7.910 1.00 96.81 233 LEU A N 1
ATOM 1781 C CA . LEU A 1 233 ? -0.812 -7.691 7.229 1.00 96.81 233 LEU A CA 1
ATOM 1782 C C . LEU A 1 233 ? -0.533 -8.339 5.873 1.00 96.81 233 LEU A C 1
ATOM 1784 O O . LEU A 1 233 ? -0.149 -9.506 5.799 1.00 96.81 233 LEU A O 1
ATOM 1788 N N . THR A 1 234 ? -0.722 -7.588 4.793 1.00 94.69 234 THR A N 1
ATOM 1789 C CA . THR A 1 234 ? -0.474 -8.083 3.436 1.00 94.69 234 THR A CA 1
ATOM 1790 C C . THR A 1 234 ? 0.957 -7.813 2.998 1.00 94.69 234 THR A C 1
ATOM 1792 O O . THR A 1 234 ? 1.482 -6.705 3.120 1.00 94.69 234 THR A O 1
ATOM 1795 N N . ALA A 1 235 ? 1.603 -8.832 2.441 1.00 93.50 235 ALA A N 1
ATOM 1796 C CA . ALA A 1 235 ? 2.914 -8.678 1.848 1.00 93.50 235 ALA A CA 1
ATOM 1797 C C . ALA A 1 235 ? 2.807 -7.916 0.520 1.00 93.50 235 ALA A C 1
ATOM 1799 O O . ALA A 1 235 ? 1.966 -8.225 -0.332 1.00 93.50 235 ALA A O 1
ATOM 1800 N N . PHE A 1 236 ? 3.698 -6.947 0.312 1.00 87.81 236 PHE A N 1
ATOM 1801 C CA . PHE A 1 236 ? 3.766 -6.231 -0.960 1.00 87.81 236 PHE A CA 1
ATOM 1802 C C . PHE A 1 236 ? 4.071 -7.220 -2.103 1.00 87.81 236 PHE A C 1
ATOM 1804 O O . PHE A 1 236 ? 4.872 -8.132 -1.896 1.00 87.81 236 PHE A O 1
ATOM 1811 N N . PRO A 1 237 ? 3.450 -7.119 -3.288 1.00 92.69 237 PRO A N 1
ATOM 1812 C CA . PRO A 1 237 ? 3.758 -8.004 -4.411 1.00 92.69 237 PRO A CA 1
ATOM 1813 C C . PRO A 1 237 ? 5.175 -7.777 -4.964 1.00 92.69 237 PRO A C 1
ATOM 1815 O O . PRO A 1 237 ? 5.770 -6.719 -4.778 1.00 92.69 237 PRO A O 1
ATOM 1818 N N . LYS A 1 238 ? 5.714 -8.772 -5.674 1.00 94.19 238 LYS A N 1
ATOM 1819 C CA . LYS A 1 238 ? 6.930 -8.601 -6.481 1.00 94.19 238 LYS A CA 1
ATOM 1820 C C . LYS A 1 238 ? 6.603 -7.740 -7.701 1.00 94.19 238 LYS A C 1
ATOM 1822 O O . LYS A 1 238 ? 5.599 -8.004 -8.353 1.00 94.19 238 LYS A O 1
ATOM 1827 N N . ILE A 1 239 ? 7.413 -6.726 -7.996 1.00 91.50 239 ILE A N 1
ATOM 1828 C CA . ILE A 1 239 ? 7.117 -5.729 -9.038 1.00 91.50 239 ILE A CA 1
ATOM 1829 C C . ILE A 1 239 ? 8.148 -5.719 -10.161 1.00 91.50 239 ILE A C 1
ATOM 1831 O O . ILE A 1 239 ? 7.825 -5.454 -11.305 1.00 91.50 239 ILE A O 1
ATOM 1835 N N . GLU A 1 240 ? 9.391 -6.018 -9.854 1.00 92.31 240 GLU A N 1
ATOM 1836 C CA . GLU A 1 240 ? 10.574 -5.724 -10.652 1.00 92.31 240 GLU A CA 1
ATOM 1837 C C . GLU A 1 240 ? 10.885 -6.751 -11.754 1.00 92.31 240 GLU A C 1
ATOM 1839 O O . GLU A 1 240 ? 11.963 -6.706 -12.347 1.00 92.31 240 GLU A O 1
ATOM 1844 N N . PHE A 1 241 ? 9.978 -7.697 -12.000 1.00 94.19 241 PHE A N 1
ATOM 1845 C CA . PHE A 1 241 ? 10.211 -8.836 -12.886 1.00 94.19 241 PHE A CA 1
ATOM 1846 C C . PHE A 1 241 ? 9.435 -8.737 -14.205 1.00 94.19 241 PHE A C 1
ATOM 1848 O O . PHE A 1 241 ? 8.433 -8.025 -14.316 1.00 94.19 241 PHE A O 1
ATOM 1855 N N . ASN A 1 242 ? 9.905 -9.481 -15.202 1.00 92.44 242 ASN A N 1
ATOM 1856 C CA . ASN A 1 242 ? 9.207 -9.733 -16.457 1.00 92.44 242 ASN A CA 1
ATOM 1857 C C . ASN A 1 242 ? 8.424 -11.067 -16.423 1.00 92.44 242 ASN A C 1
ATOM 1859 O O . ASN A 1 242 ? 8.377 -11.746 -15.395 1.00 92.44 242 ASN A O 1
ATOM 1863 N N . GLN A 1 243 ? 7.825 -11.454 -17.554 1.00 91.31 243 GLN A N 1
ATOM 1864 C CA . GLN A 1 243 ? 7.016 -12.676 -17.701 1.00 91.31 243 GLN A CA 1
ATOM 1865 C C . GLN A 1 243 ? 7.790 -13.977 -17.440 1.00 91.31 243 GLN A C 1
ATOM 1867 O O . GLN A 1 243 ? 7.224 -14.993 -17.040 1.00 91.31 243 GLN A O 1
ATOM 1872 N N . ASP A 1 244 ? 9.112 -13.940 -17.606 1.00 92.31 244 ASP A N 1
ATOM 1873 C CA . ASP A 1 244 ? 9.994 -15.084 -17.380 1.00 92.31 244 ASP A CA 1
ATOM 1874 C C . ASP A 1 244 ? 10.498 -15.152 -15.929 1.00 92.31 244 ASP A C 1
ATOM 1876 O O . ASP A 1 244 ? 11.265 -16.049 -15.572 1.00 92.31 244 ASP A O 1
ATOM 1880 N N . GLY A 1 245 ? 10.080 -14.209 -15.077 1.00 93.31 245 GLY A N 1
ATOM 1881 C CA . GLY A 1 245 ? 10.557 -14.070 -13.704 1.00 93.31 245 GLY A CA 1
ATOM 1882 C C . GLY A 1 245 ? 11.982 -13.528 -13.598 1.00 93.31 245 GLY A C 1
ATOM 1883 O O . GLY A 1 245 ? 12.627 -13.698 -12.564 1.00 93.31 245 GLY A O 1
ATOM 1884 N N . ARG A 1 246 ? 12.490 -12.895 -14.662 1.00 94.19 246 ARG A N 1
ATOM 1885 C CA . ARG A 1 246 ? 13.802 -12.237 -14.686 1.00 94.19 246 ARG A CA 1
ATOM 1886 C C . ARG A 1 246 ? 13.662 -10.765 -14.343 1.00 94.19 246 ARG A C 1
ATOM 1888 O O . ARG A 1 246 ? 12.608 -10.173 -14.563 1.00 94.19 246 ARG A O 1
ATOM 1895 N N . LEU A 1 247 ? 14.723 -10.177 -13.799 1.00 94.81 247 LEU A N 1
ATOM 1896 C CA . LEU A 1 247 ? 14.724 -8.761 -13.457 1.00 94.81 247 LEU A CA 1
ATOM 1897 C C . LEU A 1 247 ? 14.563 -7.914 -14.727 1.00 94.81 247 LEU A C 1
ATOM 1899 O O . LEU A 1 247 ? 15.241 -8.159 -15.729 1.00 94.81 247 LEU A O 1
ATOM 1903 N N . CYS A 1 248 ? 13.693 -6.907 -14.664 1.00 91.50 248 CYS A N 1
ATOM 1904 C CA . CYS A 1 248 ? 13.453 -5.962 -15.749 1.00 91.50 248 CYS A CA 1
ATOM 1905 C C . CYS A 1 248 ? 14.755 -5.462 -16.389 1.00 91.50 248 CYS A C 1
ATOM 1907 O O . CYS A 1 248 ? 15.617 -4.900 -15.711 1.00 91.50 248 CYS A O 1
ATOM 1909 N N . GLY A 1 249 ? 14.883 -5.604 -17.707 1.00 88.75 249 GLY A N 1
ATOM 1910 C CA . GLY A 1 249 ? 15.983 -5.023 -18.473 1.00 88.75 249 GLY A CA 1
ATOM 1911 C C . GLY A 1 249 ? 17.318 -5.761 -18.367 1.00 88.75 249 GLY A C 1
ATOM 1912 O O . GLY A 1 249 ? 18.305 -5.300 -18.955 1.00 88.75 249 GLY A O 1
ATOM 1913 N N . GLU A 1 250 ? 17.380 -6.866 -17.620 1.00 89.75 250 GLU A N 1
ATOM 1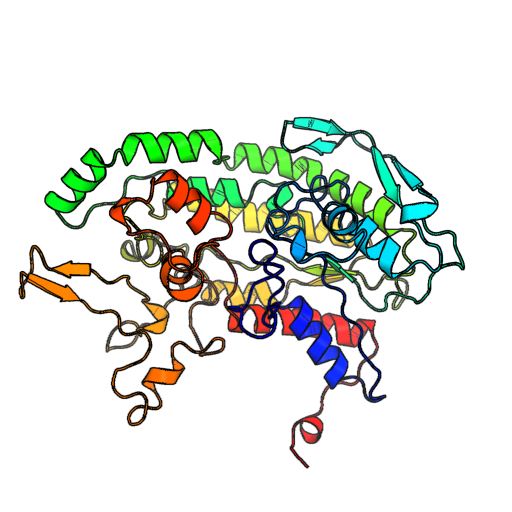914 C CA . GLU A 1 250 ? 18.589 -7.674 -17.458 1.00 89.75 250 GLU A CA 1
ATOM 1915 C C . GLU A 1 250 ? 18.882 -8.499 -18.713 1.00 89.75 250 GLU A C 1
ATOM 1917 O O . GLU A 1 250 ? 19.957 -8.369 -19.295 1.00 89.75 250 GLU A O 1
ATOM 1922 N N . ALA A 1 251 ? 17.911 -9.305 -19.154 1.00 87.38 251 ALA A N 1
ATOM 1923 C CA . ALA A 1 251 ? 18.032 -10.131 -20.356 1.00 87.38 251 ALA A CA 1
ATOM 1924 C C . ALA A 1 251 ? 17.575 -9.398 -21.628 1.00 87.38 251 ALA A C 1
ATOM 1926 O O . ALA A 1 251 ? 18.107 -9.648 -22.708 1.00 87.38 251 ALA A O 1
ATOM 1927 N N . THR A 1 252 ? 16.622 -8.473 -21.494 1.00 85.06 252 THR A N 1
ATOM 1928 C CA . THR A 1 252 ? 15.982 -7.784 -22.620 1.00 85.06 252 THR A CA 1
ATOM 1929 C C . THR A 1 252 ? 16.156 -6.270 -22.461 1.00 85.06 252 THR A C 1
ATOM 1931 O O . THR A 1 252 ? 15.347 -5.628 -21.794 1.00 85.06 252 THR A O 1
ATOM 1934 N N . PRO A 1 253 ? 17.181 -5.639 -23.068 1.00 82.50 253 PRO A N 1
ATOM 1935 C CA . PRO A 1 253 ? 17.465 -4.212 -22.864 1.00 82.50 253 PRO A CA 1
ATOM 1936 C C . PRO A 1 253 ? 16.296 -3.258 -23.169 1.00 82.50 253 PRO A C 1
ATOM 1938 O O . PRO A 1 253 ? 16.226 -2.180 -22.580 1.00 82.50 253 PRO A O 1
ATOM 1941 N N . ARG A 1 254 ? 15.367 -3.659 -24.051 1.00 78.31 254 ARG A N 1
ATOM 1942 C CA . ARG A 1 254 ? 14.150 -2.907 -24.414 1.00 78.31 254 ARG A CA 1
ATOM 1943 C C . ARG A 1 254 ? 13.247 -2.617 -23.204 1.00 78.31 254 ARG A C 1
ATOM 1945 O O . ARG A 1 254 ? 12.764 -1.494 -23.064 1.00 78.31 254 ARG A O 1
ATOM 1952 N N . GLU A 1 255 ? 13.141 -3.571 -22.273 1.00 85.00 255 GLU A N 1
ATOM 1953 C CA . GLU A 1 255 ? 12.320 -3.475 -21.052 1.00 85.00 255 GLU A CA 1
ATOM 1954 C C . GLU A 1 255 ? 12.725 -2.292 -20.157 1.00 85.00 255 GLU A C 1
ATOM 1956 O O . GLU A 1 255 ? 11.939 -1.839 -19.331 1.00 85.00 255 GLU A O 1
ATOM 1961 N N . ARG A 1 256 ? 13.940 -1.747 -20.324 1.00 84.31 256 ARG A N 1
ATOM 1962 C CA . ARG A 1 256 ? 14.398 -0.591 -19.542 1.00 84.31 256 ARG A CA 1
ATOM 1963 C C . ARG A 1 256 ? 13.642 0.696 -19.857 1.00 84.31 256 ARG A C 1
ATOM 1965 O O . ARG A 1 256 ? 13.703 1.627 -19.061 1.00 84.31 256 ARG A O 1
ATOM 1972 N N . LEU A 1 257 ? 12.985 0.777 -21.013 1.00 77.12 257 LEU A N 1
ATOM 1973 C CA . LEU A 1 257 ? 12.286 1.980 -21.478 1.00 77.12 257 LEU A CA 1
ATOM 1974 C C . LEU A 1 257 ? 10.776 1.782 -21.612 1.00 77.12 257 LEU A C 1
ATOM 1976 O O . LEU A 1 257 ? 10.015 2.738 -21.462 1.00 77.12 257 LEU A O 1
ATOM 1980 N N . GLU A 1 258 ? 10.335 0.564 -21.908 1.00 78.38 258 GLU A N 1
ATOM 1981 C CA . GLU A 1 258 ? 8.924 0.262 -22.142 1.00 78.38 258 GLU A CA 1
ATOM 1982 C C . GLU A 1 258 ? 8.065 0.513 -20.903 1.00 78.38 258 GLU A C 1
ATOM 1984 O O . GLU A 1 258 ? 8.322 -0.036 -19.839 1.00 78.38 258 GLU A O 1
ATOM 1989 N N . GLY A 1 259 ? 7.033 1.348 -21.044 1.00 76.75 259 GLY A N 1
ATOM 1990 C CA . GLY A 1 259 ? 6.164 1.746 -19.931 1.00 76.75 259 GLY A CA 1
ATOM 1991 C C . GLY A 1 259 ? 6.682 2.930 -19.102 1.00 76.75 259 GLY A C 1
ATOM 1992 O O . GLY A 1 259 ? 5.960 3.426 -18.234 1.00 76.75 259 GLY A O 1
ATOM 1993 N N . PHE A 1 260 ? 7.895 3.425 -19.373 1.00 77.00 260 PHE A N 1
ATOM 1994 C CA . PHE A 1 260 ? 8.527 4.518 -18.616 1.00 77.00 260 PHE A CA 1
ATOM 1995 C C . PHE A 1 260 ? 8.897 5.730 -19.481 1.00 77.00 260 PHE A C 1
ATOM 1997 O O . PHE A 1 260 ? 9.378 6.737 -18.972 1.00 77.00 260 PHE A O 1
ATOM 2004 N N . ASN A 1 261 ? 8.668 5.676 -20.789 1.00 67.19 261 ASN A N 1
ATOM 2005 C CA . ASN A 1 261 ? 9.179 6.650 -21.749 1.00 67.19 261 ASN A CA 1
ATOM 2006 C C . ASN A 1 261 ? 8.379 7.967 -21.846 1.00 67.19 261 ASN A C 1
ATOM 2008 O O . ASN A 1 261 ? 8.610 8.737 -22.781 1.00 67.19 261 ASN A O 1
ATOM 2012 N N . VAL A 1 262 ? 7.492 8.283 -20.892 1.00 64.50 262 VAL A N 1
ATOM 2013 C CA . VAL A 1 262 ? 6.862 9.616 -20.798 1.00 64.50 262 VAL A CA 1
ATOM 2014 C C . VAL A 1 262 ? 7.946 10.694 -20.728 1.00 64.50 262 VAL A C 1
ATOM 2016 O O . VAL A 1 262 ? 8.804 10.691 -19.846 1.00 64.50 262 VAL A O 1
ATOM 2019 N N . GLY A 1 263 ? 7.935 11.609 -21.700 1.00 56.59 263 GLY A N 1
ATOM 2020 C CA . GLY A 1 263 ? 8.931 12.679 -21.821 1.00 56.59 263 GLY A CA 1
ATOM 2021 C C . GLY A 1 263 ? 10.351 12.210 -22.180 1.00 56.59 263 GLY A C 1
ATOM 2022 O O . GLY A 1 263 ? 11.241 13.044 -22.302 1.00 56.59 263 GLY A O 1
ATOM 2023 N N . GLY A 1 264 ? 10.588 10.903 -22.358 1.00 59.88 264 GLY A N 1
ATOM 2024 C CA . GLY A 1 264 ? 11.899 10.338 -22.699 1.00 59.88 264 GLY A CA 1
ATOM 2025 C C . GLY A 1 264 ? 12.972 10.501 -21.615 1.00 59.88 264 GLY A C 1
ATOM 2026 O O . GLY A 1 264 ? 14.158 10.513 -21.938 1.00 59.88 264 GLY A O 1
ATOM 2027 N N . VAL A 1 265 ? 12.583 10.681 -20.345 1.00 60.38 265 VAL A N 1
ATOM 2028 C CA . VAL A 1 265 ? 13.516 11.053 -19.258 1.00 60.38 265 VAL A CA 1
ATOM 2029 C C . VAL A 1 265 ? 13.771 9.949 -18.232 1.00 60.38 265 VAL A C 1
ATOM 2031 O O . VAL A 1 265 ? 14.730 10.069 -17.468 1.00 60.38 265 VAL A O 1
ATOM 2034 N N . LEU A 1 266 ? 12.956 8.892 -18.230 1.00 73.44 266 LEU A N 1
ATOM 2035 C CA . LEU A 1 266 ? 13.023 7.798 -17.263 1.00 73.44 266 LEU A CA 1
ATOM 2036 C C . LEU A 1 266 ? 13.433 6.495 -17.947 1.00 73.44 266 LEU A C 1
ATOM 2038 O O . LEU A 1 266 ? 13.008 6.203 -19.066 1.00 73.44 266 LEU A O 1
ATOM 2042 N N . SER A 1 267 ? 14.259 5.716 -17.259 1.00 78.62 267 SER A N 1
ATOM 2043 C CA . SER A 1 267 ? 14.681 4.389 -17.699 1.00 78.62 267 SER A CA 1
ATOM 2044 C C . SER A 1 267 ? 15.115 3.549 -16.511 1.00 78.62 267 SER A C 1
ATOM 2046 O O . SER A 1 267 ? 15.757 4.073 -15.604 1.00 78.62 267 SER A O 1
ATOM 2048 N N . ILE A 1 268 ? 14.835 2.249 -16.540 1.00 84.31 268 ILE A N 1
ATOM 2049 C CA . ILE A 1 268 ? 15.316 1.320 -15.518 1.00 84.31 268 ILE A CA 1
ATOM 2050 C C . ILE A 1 268 ? 16.838 1.194 -15.601 1.00 84.31 268 ILE A C 1
ATOM 2052 O O . ILE A 1 268 ? 17.397 0.714 -16.592 1.00 84.31 268 ILE A O 1
ATOM 2056 N N . ASP A 1 269 ? 17.495 1.544 -14.503 1.00 86.88 269 ASP A N 1
ATOM 2057 C CA . ASP A 1 269 ? 18.896 1.254 -14.263 1.00 86.88 269 ASP A CA 1
ATOM 2058 C C . ASP A 1 269 ? 19.058 -0.109 -13.578 1.00 86.88 269 ASP A C 1
ATOM 2060 O O . ASP A 1 269 ? 18.870 -0.238 -12.372 1.00 86.88 269 ASP A O 1
ATOM 2064 N N . VAL A 1 270 ? 19.414 -1.144 -14.342 1.00 90.56 270 VAL A N 1
ATOM 2065 C CA . VAL A 1 270 ? 19.544 -2.523 -13.826 1.00 90.56 270 VAL A CA 1
ATOM 2066 C C . VAL A 1 270 ? 20.554 -2.654 -12.671 1.00 90.56 270 VAL A C 1
ATOM 2068 O O . VAL A 1 270 ? 20.219 -3.324 -11.690 1.00 90.56 270 VAL A O 1
ATOM 2071 N N . PRO A 1 271 ? 21.750 -2.023 -12.713 1.00 90.94 271 PRO A N 1
ATOM 2072 C CA . PRO A 1 271 ? 22.687 -2.051 -11.587 1.00 90.94 271 PRO A CA 1
ATOM 2073 C C . PRO A 1 271 ? 22.113 -1.475 -10.287 1.00 90.94 271 PRO A C 1
ATOM 2075 O O . PRO A 1 271 ? 22.472 -1.948 -9.213 1.00 90.94 271 PRO A O 1
ATOM 2078 N N . THR A 1 272 ? 21.208 -0.496 -10.376 1.00 89.50 272 THR A N 1
ATOM 2079 C CA . THR A 1 272 ? 20.476 0.062 -9.229 1.00 89.50 272 THR A CA 1
ATOM 2080 C C . THR A 1 272 ? 19.261 -0.791 -8.849 1.00 89.50 272 THR A C 1
ATOM 2082 O O . THR A 1 272 ? 19.005 -1.008 -7.666 1.00 89.50 272 THR A O 1
ATOM 2085 N N . LEU A 1 273 ? 18.522 -1.323 -9.825 1.00 91.50 273 LEU A N 1
ATOM 2086 C CA . LEU A 1 273 ? 17.325 -2.132 -9.588 1.00 91.50 273 LEU A CA 1
ATOM 2087 C C . LEU A 1 273 ? 17.651 -3.451 -8.872 1.00 91.50 273 LEU A C 1
ATOM 2089 O O . LEU A 1 273 ? 16.888 -3.877 -8.009 1.00 91.50 273 LEU A O 1
ATOM 2093 N N . ARG A 1 274 ? 18.784 -4.087 -9.188 1.00 94.31 274 ARG A N 1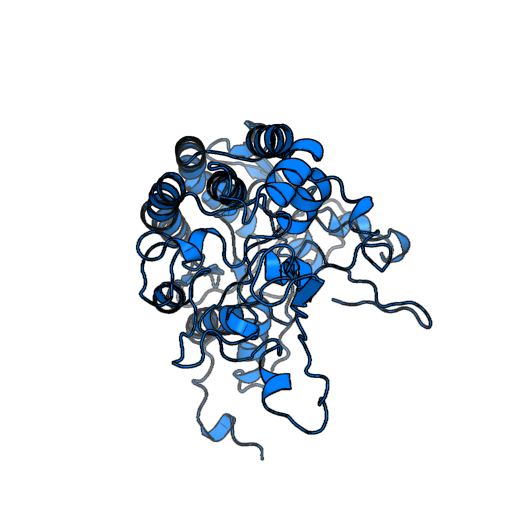
ATOM 2094 C CA . ARG A 1 274 ? 19.191 -5.363 -8.579 1.00 94.31 274 ARG A CA 1
ATOM 2095 C C . ARG A 1 274 ? 19.296 -5.299 -7.045 1.00 94.31 274 ARG A C 1
ATOM 2097 O O . ARG A 1 274 ? 18.570 -6.042 -6.389 1.00 94.31 274 ARG A O 1
ATOM 2104 N N . PRO A 1 275 ? 20.098 -4.403 -6.436 1.00 93.94 275 PRO A N 1
ATOM 2105 C CA . PRO A 1 275 ? 20.164 -4.306 -4.980 1.00 93.94 275 PRO A CA 1
ATOM 2106 C C . PRO A 1 275 ? 18.842 -3.840 -4.345 1.00 93.94 275 PRO A C 1
ATOM 2108 O O . PRO A 1 275 ? 18.591 -4.160 -3.183 1.00 93.94 275 PRO A O 1
ATOM 2111 N N . ILE A 1 276 ? 17.983 -3.117 -5.079 1.00 92.56 276 ILE A N 1
ATOM 2112 C CA . 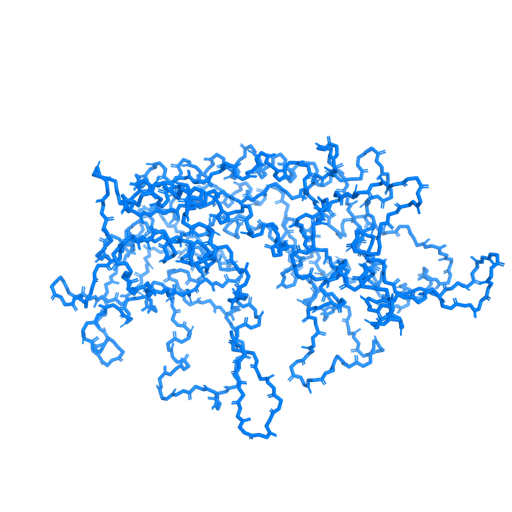ILE A 1 276 ? 16.625 -2.770 -4.624 1.00 92.56 276 ILE A CA 1
ATOM 2113 C C . ILE A 1 276 ? 15.739 -4.019 -4.562 1.00 92.56 276 ILE A C 1
ATOM 2115 O O . ILE A 1 276 ? 15.062 -4.226 -3.555 1.00 92.56 276 ILE A O 1
ATOM 2119 N N . SER A 1 277 ? 15.770 -4.865 -5.594 1.00 94.44 277 SER A N 1
ATOM 2120 C CA . SER A 1 277 ? 15.069 -6.155 -5.614 1.00 94.44 277 SER A CA 1
ATOM 2121 C C . SER A 1 277 ? 15.542 -7.054 -4.473 1.00 94.44 277 SER A C 1
ATOM 2123 O O . SER A 1 277 ? 14.723 -7.581 -3.714 1.00 94.44 277 SER A O 1
ATOM 2125 N N . ASP A 1 278 ? 16.858 -7.160 -4.271 1.00 95.00 278 ASP A N 1
ATOM 2126 C CA . ASP A 1 278 ? 17.430 -7.939 -3.171 1.00 95.00 278 ASP A CA 1
ATOM 2127 C C . ASP A 1 278 ? 16.977 -7.405 -1.810 1.00 95.00 278 ASP A C 1
ATOM 2129 O O . ASP A 1 278 ? 16.607 -8.176 -0.926 1.00 95.00 278 ASP A O 1
ATOM 2133 N N . PHE A 1 279 ? 16.959 -6.083 -1.625 1.00 94.25 279 PHE A N 1
ATOM 2134 C CA . PHE A 1 279 ? 16.454 -5.464 -0.403 1.00 94.25 279 PHE A CA 1
ATOM 2135 C C . PHE A 1 279 ? 14.959 -5.747 -0.187 1.00 94.25 279 PHE A C 1
ATOM 2137 O O . PHE A 1 279 ? 14.563 -6.170 0.902 1.00 94.25 279 PHE A O 1
ATOM 2144 N N . ALA A 1 280 ? 14.124 -5.567 -1.212 1.00 93.12 280 ALA A N 1
ATOM 2145 C CA . ALA A 1 280 ? 12.684 -5.782 -1.113 1.00 93.12 280 ALA A CA 1
ATOM 2146 C C . ALA A 1 280 ? 12.343 -7.238 -0.743 1.00 93.12 280 ALA A C 1
ATOM 2148 O O . ALA A 1 280 ? 11.492 -7.482 0.116 1.00 93.12 280 ALA A O 1
ATOM 2149 N N . ASN A 1 281 ? 13.028 -8.207 -1.355 1.00 94.50 281 ASN A N 1
ATOM 2150 C CA . ASN A 1 281 ? 12.740 -9.630 -1.174 1.00 94.50 281 ASN A CA 1
ATOM 2151 C C . ASN A 1 281 ? 13.439 -10.259 0.035 1.00 94.50 281 ASN A C 1
ATOM 2153 O O . ASN A 1 281 ? 12.845 -11.127 0.672 1.00 94.50 281 ASN A O 1
ATOM 2157 N N . ASN A 1 282 ? 14.657 -9.824 0.370 1.00 95.38 282 ASN A N 1
ATOM 2158 C CA . ASN A 1 282 ? 15.481 -10.471 1.398 1.00 95.38 282 ASN A CA 1
ATOM 2159 C C . ASN A 1 282 ? 15.604 -9.654 2.693 1.00 95.38 282 ASN A C 1
ATOM 2161 O O . ASN A 1 282 ? 16.161 -10.152 3.667 1.00 95.38 282 ASN A O 1
ATOM 2165 N N . VAL A 1 283 ? 15.098 -8.415 2.732 1.00 94.00 283 VAL A N 1
ATOM 2166 C CA . VAL A 1 283 ? 15.108 -7.569 3.941 1.00 94.00 283 VAL A CA 1
ATOM 2167 C C . VAL A 1 283 ? 13.704 -7.106 4.303 1.00 94.00 283 VAL A C 1
ATOM 2169 O O . VAL A 1 283 ? 13.221 -7.427 5.385 1.00 94.00 283 VAL A O 1
ATOM 2172 N N . LEU A 1 284 ? 13.021 -6.390 3.406 1.00 93.44 284 LEU A N 1
ATOM 2173 C CA . LEU A 1 284 ? 11.705 -5.814 3.701 1.00 93.44 284 LEU A CA 1
ATOM 2174 C C . LEU A 1 284 ? 10.626 -6.891 3.889 1.00 93.44 284 LEU A C 1
ATOM 2176 O O . LEU A 1 284 ? 9.857 -6.836 4.851 1.00 93.44 284 LEU A O 1
ATOM 2180 N N . TYR A 1 285 ? 10.564 -7.877 2.989 1.00 95.44 285 TYR A N 1
ATOM 2181 C CA . TYR A 1 285 ? 9.593 -8.970 3.091 1.00 95.44 285 TYR A CA 1
ATOM 2182 C C . TYR A 1 285 ? 9.748 -9.776 4.399 1.00 95.44 285 TYR A C 1
ATOM 2184 O O . TYR A 1 285 ? 8.761 -9.871 5.131 1.00 95.44 285 TYR A O 1
ATOM 2192 N N . PRO A 1 286 ? 10.945 -10.276 4.780 1.00 96.06 286 PRO A N 1
ATOM 2193 C CA . PRO A 1 286 ? 11.114 -10.948 6.067 1.00 96.06 286 PRO A CA 1
ATOM 2194 C C . PRO A 1 286 ? 10.822 -10.027 7.256 1.00 96.06 286 PRO A C 1
ATOM 2196 O O . PRO A 1 286 ? 10.117 -10.438 8.168 1.00 96.06 286 PRO A O 1
ATOM 2199 N N . ALA A 1 287 ? 11.263 -8.763 7.227 1.00 94.94 287 ALA A N 1
ATOM 2200 C CA . ALA A 1 287 ? 11.026 -7.829 8.331 1.00 94.94 287 ALA A CA 1
ATOM 2201 C C . ALA A 1 287 ? 9.532 -7.558 8.578 1.00 94.94 287 ALA A C 1
ATOM 2203 O O . ALA A 1 287 ? 9.097 -7.489 9.726 1.00 94.94 287 ALA A O 1
ATOM 2204 N N . THR A 1 288 ? 8.729 -7.421 7.518 1.00 95.19 288 THR A N 1
ATOM 2205 C CA . THR A 1 288 ? 7.270 -7.235 7.641 1.00 95.19 288 THR A CA 1
ATOM 2206 C C . THR A 1 288 ? 6.563 -8.511 8.095 1.00 95.19 288 THR A C 1
ATOM 2208 O O . THR A 1 288 ? 5.676 -8.436 8.946 1.00 95.19 288 THR A O 1
ATOM 2211 N N . ARG A 1 289 ? 6.994 -9.683 7.614 1.00 96.69 289 ARG A N 1
ATOM 2212 C CA . ARG A 1 289 ? 6.522 -10.985 8.107 1.00 96.69 289 ARG A CA 1
ATOM 2213 C C . ARG A 1 289 ? 6.796 -11.147 9.604 1.00 96.69 289 ARG A C 1
ATOM 2215 O O . ARG A 1 289 ? 5.889 -11.446 10.377 1.00 96.69 289 ARG A O 1
ATOM 2222 N N . ASP A 1 290 ? 8.033 -10.912 10.023 1.00 96.88 290 ASP A N 1
ATOM 2223 C CA . ASP A 1 290 ? 8.458 -11.071 11.412 1.00 96.88 290 ASP A CA 1
ATOM 2224 C C . ASP A 1 290 ? 7.744 -10.053 12.322 1.00 96.88 290 ASP A C 1
ATOM 2226 O O . ASP A 1 290 ? 7.342 -10.383 13.439 1.00 96.88 290 ASP A O 1
ATOM 2230 N N . ALA A 1 291 ? 7.485 -8.838 11.824 1.00 95.19 291 ALA A N 1
ATOM 2231 C CA . ALA A 1 291 ? 6.684 -7.840 12.526 1.00 95.19 291 ALA A CA 1
ATOM 2232 C C . ALA A 1 291 ? 5.215 -8.262 12.719 1.00 95.19 291 ALA A C 1
ATOM 2234 O O . ALA A 1 291 ? 4.650 -7.992 13.785 1.00 95.19 291 ALA A O 1
ATOM 2235 N N . ALA A 1 292 ? 4.611 -8.933 11.729 1.00 95.75 292 ALA A N 1
ATOM 2236 C CA . ALA A 1 292 ? 3.277 -9.520 11.854 1.00 95.75 292 ALA A CA 1
ATOM 2237 C C . ALA A 1 292 ? 3.263 -10.636 12.907 1.00 95.75 292 ALA A C 1
ATOM 2239 O O . ALA A 1 292 ? 2.424 -10.621 13.807 1.00 95.75 292 ALA A O 1
ATOM 2240 N N . HIS A 1 293 ? 4.234 -11.555 12.859 1.00 96.38 293 HIS A N 1
ATOM 2241 C CA . HIS A 1 293 ? 4.356 -12.637 13.840 1.00 96.38 293 HIS A CA 1
ATOM 2242 C C . HIS A 1 293 ? 4.554 -12.115 15.266 1.00 96.38 293 HIS A C 1
ATOM 2244 O O . HIS A 1 293 ? 3.893 -12.591 16.186 1.00 96.38 293 HIS A O 1
ATOM 2250 N N . ALA A 1 294 ? 5.374 -11.077 15.453 1.00 96.06 294 ALA A N 1
ATOM 2251 C CA . ALA A 1 294 ? 5.554 -10.425 16.751 1.00 96.06 294 ALA A CA 1
ATOM 2252 C C . ALA A 1 294 ? 4.262 -9.786 17.301 1.00 96.06 294 ALA A C 1
ATOM 2254 O O . ALA A 1 294 ? 4.170 -9.514 18.497 1.00 96.06 294 ALA A O 1
ATOM 2255 N N . GLY A 1 295 ? 3.275 -9.511 16.442 1.00 95.00 295 GLY A N 1
ATOM 2256 C CA . GLY A 1 295 ? 1.946 -9.043 16.834 1.00 95.00 295 GLY A CA 1
ATOM 2257 C C . GLY A 1 295 ? 0.883 -10.120 16.956 1.00 95.00 295 GLY A C 1
ATOM 2258 O O . GLY A 1 295 ? -0.255 -9.771 17.259 1.00 95.00 295 GLY A O 1
ATOM 2259 N N . ASN A 1 296 ? 1.229 -11.388 16.712 1.00 95.88 296 ASN A N 1
ATOM 2260 C CA . ASN A 1 296 ? 0.258 -12.452 16.476 1.00 95.88 296 ASN A CA 1
ATOM 2261 C C . ASN A 1 296 ? -0.771 -12.023 15.408 1.00 95.88 296 ASN A C 1
ATOM 2263 O O . ASN A 1 296 ? -1.973 -12.100 15.622 1.00 95.88 296 ASN A O 1
ATOM 2267 N N . TRP A 1 297 ? -0.305 -11.455 14.294 1.00 96.31 297 TRP A N 1
ATOM 2268 C CA . TRP A 1 297 ? -1.144 -11.073 13.155 1.00 96.31 297 TRP A CA 1
ATOM 2269 C C . TRP A 1 297 ? -1.035 -12.114 12.048 1.00 96.31 297 TRP A C 1
ATOM 2271 O O . TRP A 1 297 ? -0.024 -12.806 11.909 1.00 96.31 297 TRP A O 1
ATOM 2281 N N . HIS A 1 298 ? -2.057 -12.176 11.205 1.00 96.38 298 HIS A N 1
ATOM 2282 C CA . HIS A 1 298 ? -2.044 -13.010 10.018 1.00 96.38 298 HIS A CA 1
ATOM 2283 C C . HIS A 1 298 ? -1.252 -12.317 8.910 1.00 96.38 298 HIS A C 1
ATOM 2285 O O . HIS A 1 298 ? -1.640 -11.255 8.422 1.00 96.38 298 HIS A O 1
ATOM 2291 N N . PHE A 1 299 ? -0.143 -12.917 8.494 1.00 96.88 299 PHE A N 1
ATOM 2292 C CA . PHE A 1 299 ? 0.635 -12.425 7.365 1.00 96.88 299 PHE A CA 1
ATOM 2293 C C . PHE A 1 299 ? 0.186 -13.112 6.073 1.00 96.88 299 PHE A C 1
ATOM 2295 O O . PHE A 1 299 ? 0.203 -14.338 5.993 1.00 96.88 299 PHE A O 1
ATOM 2302 N N . VAL A 1 300 ? -0.237 -12.332 5.075 1.00 97.19 300 VAL A N 1
ATOM 2303 C CA . VAL A 1 300 ? -0.756 -12.846 3.795 1.00 97.19 300 VAL A CA 1
ATOM 2304 C C . VAL A 1 300 ? 0.220 -12.543 2.667 1.00 97.19 300 VAL A C 1
ATOM 2306 O O . VAL A 1 300 ? 0.392 -11.387 2.267 1.00 97.19 300 VAL A O 1
ATOM 2309 N N . ASP A 1 301 ? 0.833 -13.588 2.120 1.00 96.38 301 ASP A N 1
ATOM 2310 C CA . ASP A 1 301 ? 1.870 -13.483 1.095 1.00 96.38 301 ASP A CA 1
ATOM 2311 C C . ASP A 1 301 ? 1.711 -14.431 -0.104 1.00 96.38 301 ASP A C 1
ATOM 2313 O O . ASP A 1 301 ? 2.512 -14.352 -1.038 1.00 96.38 301 ASP A O 1
ATOM 2317 N N . ALA A 1 302 ? 0.662 -15.261 -0.137 1.00 94.62 302 ALA A N 1
ATOM 2318 C CA . ALA A 1 302 ? 0.411 -16.240 -1.200 1.00 94.62 302 ALA A CA 1
ATOM 2319 C C . ALA A 1 302 ? 0.411 -15.624 -2.616 1.00 94.62 302 ALA A C 1
ATOM 2321 O O . ALA A 1 302 ? 0.896 -16.232 -3.571 1.00 94.62 302 ALA A O 1
ATOM 2322 N N . GLN A 1 303 ? -0.051 -14.378 -2.753 1.00 94.50 303 GLN A N 1
ATOM 2323 C CA . GLN A 1 303 ? -0.031 -13.626 -4.008 1.00 94.50 303 GLN A CA 1
ATOM 2324 C C . GLN A 1 303 ? 1.387 -13.411 -4.563 1.00 94.50 303 GLN A C 1
ATOM 2326 O O . GLN A 1 303 ? 1.565 -13.323 -5.776 1.00 94.50 303 GLN A O 1
ATOM 2331 N N . ARG A 1 304 ? 2.424 -13.331 -3.716 1.00 95.12 304 ARG A N 1
ATOM 2332 C CA . ARG A 1 304 ? 3.781 -12.941 -4.146 1.00 95.12 304 ARG A CA 1
ATOM 2333 C C . ARG A 1 304 ? 4.382 -13.904 -5.163 1.00 95.12 304 ARG A C 1
ATOM 2335 O O . ARG A 1 304 ? 5.140 -13.460 -6.023 1.00 95.12 304 ARG A O 1
ATOM 2342 N N . ALA A 1 305 ? 4.054 -15.193 -5.072 1.00 93.81 305 ALA A N 1
ATOM 2343 C CA . ALA A 1 305 ? 4.522 -16.197 -6.022 1.00 93.81 305 ALA A CA 1
ATOM 2344 C C . ALA A 1 305 ? 3.929 -15.969 -7.420 1.00 93.81 305 ALA A C 1
ATOM 2346 O O . ALA A 1 305 ? 4.673 -15.978 -8.397 1.00 93.81 305 ALA A O 1
ATOM 2347 N N . ALA A 1 306 ? 2.626 -15.686 -7.509 1.00 92.06 306 ALA A N 1
ATOM 2348 C CA . ALA A 1 306 ? 1.962 -15.392 -8.777 1.00 92.06 306 ALA A CA 1
ATOM 2349 C C . ALA A 1 306 ? 2.532 -14.116 -9.420 1.00 92.06 306 ALA A C 1
ATOM 2351 O O . ALA A 1 306 ? 2.921 -14.112 -10.583 1.00 92.06 306 ALA A O 1
ATOM 2352 N N . PHE A 1 307 ? 2.718 -13.060 -8.625 1.00 95.44 307 PHE A N 1
ATOM 2353 C CA . PHE A 1 307 ? 3.290 -11.796 -9.094 1.00 95.44 307 PHE A CA 1
ATOM 2354 C C . PHE A 1 307 ? 4.738 -11.898 -9.610 1.00 95.44 307 PHE A C 1
ATOM 2356 O O . PHE A 1 307 ? 5.187 -11.001 -10.317 1.00 95.44 307 PHE A O 1
ATOM 2363 N N . ALA A 1 308 ? 5.470 -12.980 -9.316 1.00 94.38 308 ALA A N 1
ATOM 2364 C CA . ALA A 1 308 ? 6.853 -13.151 -9.766 1.00 94.38 308 ALA A CA 1
ATOM 2365 C C . ALA A 1 308 ? 7.009 -13.166 -11.297 1.00 94.38 308 ALA A C 1
ATOM 2367 O O . ALA A 1 308 ? 8.091 -12.854 -11.777 1.00 94.38 308 ALA A O 1
ATOM 2368 N N . LYS A 1 309 ? 5.951 -13.513 -12.040 1.00 94.06 309 LYS A N 1
ATOM 2369 C CA . LYS A 1 309 ? 5.906 -13.483 -13.514 1.00 94.06 309 LYS A CA 1
ATOM 2370 C C . LYS A 1 309 ? 4.938 -12.436 -14.070 1.00 94.06 309 LYS A C 1
ATOM 2372 O O . LYS A 1 309 ? 4.785 -12.314 -15.272 1.00 94.06 309 LYS A O 1
ATOM 2377 N N . HIS A 1 310 ? 4.311 -11.652 -13.199 1.00 94.06 310 HIS A N 1
ATOM 2378 C CA . HIS A 1 310 ? 3.347 -10.618 -13.584 1.00 94.06 310 HIS A CA 1
ATOM 2379 C C . HIS A 1 310 ? 3.793 -9.222 -13.133 1.00 94.06 310 HIS A C 1
ATOM 2381 O O . HIS A 1 310 ? 2.978 -8.328 -12.880 1.00 94.06 310 HIS A O 1
ATOM 2387 N N . GLY A 1 311 ? 5.113 -9.048 -13.003 1.00 92.44 311 GLY A N 1
ATOM 2388 C CA . GLY A 1 311 ? 5.751 -7.788 -12.655 1.00 92.44 311 GLY A CA 1
ATOM 2389 C C . GLY A 1 311 ? 5.610 -6.730 -13.750 1.00 92.44 311 GLY A C 1
ATOM 2390 O O . GLY A 1 311 ? 4.961 -6.917 -14.776 1.00 92.44 311 GLY A O 1
ATOM 2391 N N . ILE A 1 312 ? 6.208 -5.570 -13.521 1.00 89.00 312 ILE A N 1
ATOM 2392 C CA . ILE A 1 312 ? 5.997 -4.369 -14.321 1.00 89.00 312 ILE A CA 1
ATOM 2393 C C . ILE A 1 312 ? 6.549 -4.449 -15.745 1.00 89.00 312 ILE A C 1
ATOM 2395 O O . ILE A 1 312 ? 6.081 -3.716 -16.610 1.00 89.00 312 ILE A O 1
ATOM 2399 N N . CYS A 1 313 ? 7.502 -5.342 -16.005 1.00 89.25 313 CYS A N 1
ATOM 2400 C CA . CYS A 1 313 ? 8.033 -5.568 -17.350 1.00 89.25 313 CYS A CA 1
ATOM 2401 C C . CYS A 1 313 ? 7.442 -6.808 -18.011 1.00 89.25 313 CYS A C 1
ATOM 2403 O O . CYS A 1 313 ? 7.872 -7.172 -19.100 1.00 89.25 313 CYS A O 1
ATOM 2405 N N . ALA A 1 314 ? 6.485 -7.476 -17.361 1.00 90.44 314 ALA A N 1
ATOM 2406 C CA . ALA A 1 314 ? 5.836 -8.632 -17.943 1.00 90.44 314 ALA A CA 1
ATOM 2407 C C . ALA A 1 314 ? 5.039 -8.213 -19.181 1.00 90.44 314 ALA A C 1
ATOM 2409 O O . ALA A 1 314 ? 4.384 -7.167 -19.191 1.00 90.44 314 ALA A O 1
ATOM 2410 N N . GLN A 1 315 ? 5.146 -9.006 -20.243 1.00 82.88 315 GLN A N 1
ATOM 2411 C CA . GLN A 1 315 ? 4.427 -8.786 -21.488 1.00 82.88 315 GLN A CA 1
ATOM 2412 C C . GLN A 1 315 ? 4.026 -10.115 -22.110 1.00 82.88 315 GLN A C 1
ATOM 2414 O O . GLN A 1 315 ? 4.826 -11.047 -22.212 1.00 82.88 315 GLN A O 1
ATOM 2419 N N . LYS A 1 316 ? 2.797 -10.172 -22.624 1.00 76.25 316 LYS A N 1
ATOM 2420 C CA . LYS A 1 316 ? 2.354 -11.289 -23.456 1.00 76.25 316 LYS A CA 1
ATOM 2421 C C . LYS A 1 316 ? 2.927 -11.128 -24.862 1.00 76.25 316 LYS A C 1
ATOM 2423 O O . LYS A 1 316 ? 2.364 -10.401 -25.684 1.00 76.25 316 LYS A O 1
ATOM 2428 N N . SER A 1 317 ? 4.052 -11.782 -25.146 1.00 64.50 317 SER A N 1
ATOM 2429 C CA . SER A 1 317 ? 4.587 -11.822 -26.510 1.00 64.50 317 SER A CA 1
ATOM 2430 C C . SER A 1 317 ? 3.766 -12.793 -27.369 1.00 64.50 317 SER A C 1
ATOM 2432 O O . SER A 1 317 ? 3.519 -13.938 -26.994 1.00 64.50 317 SER A O 1
ATOM 2434 N N . SER A 1 318 ? 3.288 -12.320 -28.519 1.00 56.56 318 SER A N 1
ATOM 2435 C CA . SER A 1 318 ? 2.696 -13.157 -29.567 1.00 56.56 318 SER A CA 1
ATOM 2436 C C . SER A 1 318 ? 3.543 -13.057 -30.835 1.00 56.56 318 SER A C 1
ATOM 2438 O O . SER A 1 318 ? 4.311 -12.106 -30.991 1.00 56.56 318 SER A O 1
ATOM 2440 N N . SER A 1 319 ? 3.381 -13.990 -31.778 1.00 47.12 319 SER A N 1
ATOM 2441 C CA . SER A 1 319 ? 4.020 -13.906 -33.104 1.00 47.12 319 SER A CA 1
ATOM 2442 C C . SER A 1 319 ? 3.678 -12.610 -33.860 1.00 47.12 319 SER A C 1
ATOM 2444 O O . SER A 1 319 ? 4.437 -12.188 -34.726 1.00 47.12 319 SER A O 1
ATOM 2446 N N . SER A 1 320 ? 2.568 -11.954 -33.504 1.00 48.59 320 SER A N 1
ATOM 2447 C CA . SER A 1 320 ? 2.109 -10.655 -34.016 1.00 48.59 320 SER A CA 1
ATOM 2448 C C . SER A 1 320 ? 2.614 -9.432 -33.229 1.00 48.59 320 SER A C 1
ATOM 2450 O O . SER A 1 320 ? 2.214 -8.310 -33.529 1.00 48.59 320 SER A O 1
ATOM 2452 N N . GLY A 1 321 ? 3.480 -9.618 -32.227 1.00 61.59 321 GLY A N 1
ATOM 2453 C CA . GLY A 1 321 ? 3.962 -8.557 -31.338 1.00 61.59 321 GLY A CA 1
ATOM 2454 C C . GLY A 1 321 ? 3.237 -8.512 -29.989 1.00 61.59 321 GLY A C 1
ATOM 2455 O O . GLY A 1 321 ? 2.626 -9.491 -29.553 1.00 61.59 321 GLY A O 1
ATOM 2456 N N . VAL A 1 322 ? 3.348 -7.377 -29.301 1.00 62.91 322 VAL A N 1
ATOM 2457 C CA . VAL A 1 322 ? 2.746 -7.121 -27.982 1.00 62.91 322 VAL A CA 1
ATOM 2458 C C . VAL A 1 322 ? 1.395 -6.426 -28.192 1.00 62.91 322 VAL A C 1
ATOM 2460 O O . VAL A 1 322 ? 1.302 -5.525 -29.025 1.00 62.91 322 VAL A O 1
ATOM 2463 N N . THR A 1 323 ? 0.339 -6.833 -27.475 1.00 63.12 323 THR A N 1
ATOM 2464 C CA . THR A 1 323 ? -0.996 -6.215 -27.632 1.00 63.12 323 THR A CA 1
ATOM 2465 C C . THR A 1 323 ? -0.972 -4.737 -27.237 1.00 63.12 323 THR A C 1
ATOM 2467 O O . THR A 1 323 ? -0.108 -4.304 -26.473 1.00 63.12 323 THR A O 1
ATOM 2470 N N . ALA A 1 324 ? -1.944 -3.947 -27.702 1.00 59.66 324 ALA A N 1
ATOM 2471 C CA . ALA A 1 324 ? -2.038 -2.535 -27.326 1.00 59.66 324 ALA A CA 1
ATOM 2472 C C . ALA A 1 324 ? -2.119 -2.354 -25.798 1.00 59.66 324 ALA A C 1
ATOM 2474 O O . ALA A 1 324 ? -1.468 -1.467 -25.257 1.00 59.66 324 ALA A O 1
ATOM 2475 N N . ALA A 1 325 ? -2.844 -3.231 -25.094 1.00 63.66 325 ALA A N 1
ATOM 2476 C CA . ALA A 1 325 ? -2.971 -3.209 -23.636 1.00 63.66 325 ALA A CA 1
ATOM 2477 C C . ALA A 1 325 ? -1.705 -3.610 -22.866 1.00 63.66 325 ALA A C 1
ATOM 2479 O O . ALA A 1 325 ? -1.537 -3.165 -21.728 1.00 63.66 325 ALA A O 1
ATOM 2480 N N . GLU A 1 326 ? -0.843 -4.427 -23.469 1.00 70.56 326 GLU A N 1
ATOM 2481 C CA . GLU A 1 326 ? 0.440 -4.844 -22.901 1.00 70.56 326 GLU A CA 1
ATOM 2482 C C . GLU A 1 326 ? 1.558 -3.856 -23.255 1.00 70.56 326 GLU A C 1
ATOM 2484 O O . GLU A 1 326 ? 2.380 -3.521 -22.410 1.00 70.56 326 GLU A O 1
ATOM 2489 N N . SER A 1 327 ? 1.587 -3.324 -24.474 1.00 65.94 327 SER A N 1
ATOM 2490 C CA . SER A 1 327 ? 2.676 -2.453 -24.923 1.00 65.94 327 SER A CA 1
ATOM 2491 C C . SER A 1 327 ? 2.497 -1.010 -24.457 1.00 65.94 327 SER A C 1
ATOM 2493 O O . SER A 1 327 ? 3.509 -0.345 -24.262 1.00 65.94 327 SER A O 1
ATOM 2495 N N . LEU A 1 328 ? 1.239 -0.544 -24.324 1.00 64.12 328 LEU A N 1
ATOM 2496 C CA . LEU A 1 328 ? 0.797 0.817 -23.956 1.00 64.12 328 LEU A CA 1
ATOM 2497 C C . LEU A 1 328 ? 1.854 1.903 -24.212 1.00 64.12 328 LEU A C 1
ATOM 2499 O O . LEU A 1 328 ? 2.288 2.645 -23.325 1.00 64.12 328 LEU A O 1
ATOM 2503 N N . MET A 1 329 ? 2.288 1.959 -25.470 1.00 62.84 329 MET A N 1
ATOM 2504 C CA . MET A 1 329 ? 3.203 2.975 -25.964 1.00 62.84 329 MET A CA 1
ATOM 2505 C C . MET A 1 329 ? 2.442 4.292 -26.081 1.00 62.84 329 MET A C 1
ATOM 2507 O O . MET A 1 329 ? 1.290 4.325 -26.515 1.00 62.84 329 MET A O 1
ATOM 2511 N N . LEU A 1 330 ? 3.096 5.386 -25.704 1.00 67.06 330 LEU A N 1
ATOM 2512 C CA . LEU A 1 330 ? 2.575 6.724 -25.962 1.00 67.06 330 LEU A CA 1
ATOM 2513 C C . LEU A 1 330 ? 2.567 6.993 -27.477 1.00 67.06 330 LEU A C 1
ATOM 2515 O O . LEU A 1 330 ? 3.438 6.465 -28.179 1.00 67.06 330 LEU A O 1
ATOM 2519 N N . PRO A 1 331 ? 1.653 7.843 -27.981 1.00 65.75 331 PRO A N 1
ATOM 2520 C CA . PRO A 1 331 ? 1.744 8.347 -29.346 1.00 65.75 331 PRO A CA 1
ATOM 2521 C C . PRO A 1 331 ? 3.131 8.933 -29.618 1.00 65.75 331 PRO A C 1
ATOM 2523 O O . PRO A 1 331 ? 3.665 9.682 -28.795 1.00 65.75 331 PRO A O 1
ATOM 2526 N N . TYR A 1 332 ? 3.717 8.613 -30.770 1.00 64.88 332 TYR A N 1
ATOM 2527 C CA . TYR A 1 332 ? 5.029 9.132 -31.153 1.00 64.88 332 TYR A CA 1
ATOM 2528 C C . TYR A 1 332 ? 5.074 9.536 -32.626 1.00 64.88 332 TYR A C 1
ATOM 2530 O O . TYR A 1 332 ? 4.394 8.953 -33.471 1.00 64.88 332 TYR A O 1
ATOM 2538 N N . TYR A 1 333 ? 5.867 10.565 -32.920 1.00 62.12 333 TYR A N 1
ATOM 2539 C CA . TYR A 1 333 ? 6.034 11.117 -34.261 1.00 62.12 333 TYR A CA 1
ATOM 2540 C C . TYR A 1 333 ? 7.220 10.458 -34.969 1.00 62.12 333 TYR A C 1
ATOM 2542 O O . TYR A 1 333 ? 8.337 10.447 -34.444 1.00 62.12 333 TYR A O 1
ATOM 2550 N N . HIS A 1 334 ? 6.988 9.930 -36.169 1.00 62.91 334 HIS A N 1
ATOM 2551 C CA . HIS A 1 334 ? 8.027 9.381 -37.037 1.00 62.91 334 HIS A CA 1
ATOM 2552 C C . HIS A 1 334 ? 8.751 10.527 -37.743 1.00 62.91 334 HIS A C 1
ATOM 2554 O O . HIS A 1 334 ? 8.368 10.928 -38.836 1.00 62.91 334 HIS A O 1
ATOM 2560 N N . ALA A 1 335 ? 9.788 11.072 -37.106 1.00 57.78 335 ALA A N 1
ATOM 2561 C CA . ALA A 1 335 ? 10.661 12.057 -37.751 1.00 57.78 335 ALA A CA 1
ATOM 2562 C C . ALA A 1 335 ? 11.650 11.386 -38.720 1.00 57.78 335 ALA A C 1
ATOM 2564 O O . ALA A 1 335 ? 11.851 11.866 -39.827 1.00 57.78 335 ALA A O 1
ATOM 2565 N N . ASP A 1 336 ? 12.213 10.243 -38.313 1.00 54.84 336 ASP A N 1
ATOM 2566 C CA . ASP A 1 336 ? 13.265 9.533 -39.041 1.00 54.84 336 ASP A CA 1
ATOM 2567 C C . ASP A 1 336 ? 12.873 8.046 -39.145 1.00 54.84 336 ASP A C 1
ATOM 2569 O O . ASP A 1 336 ? 13.025 7.277 -38.195 1.00 54.84 336 ASP A O 1
ATOM 2573 N N . GLY A 1 337 ? 12.287 7.631 -40.271 1.00 59.09 337 GLY A N 1
ATOM 2574 C CA . GLY A 1 337 ? 11.821 6.257 -40.474 1.00 59.09 337 GLY A CA 1
ATOM 2575 C C . GLY A 1 337 ? 11.273 6.020 -41.881 1.00 59.09 337 GLY A C 1
ATOM 2576 O O . GLY A 1 337 ? 11.150 6.965 -42.653 1.00 59.09 337 GLY A O 1
ATOM 2577 N N . PRO A 1 338 ? 10.895 4.778 -42.234 1.00 56.47 338 PRO A N 1
ATOM 2578 C CA . PRO A 1 338 ? 10.397 4.440 -43.573 1.00 56.47 338 PRO A CA 1
ATOM 2579 C C . PRO A 1 338 ? 9.073 5.137 -43.944 1.00 56.47 338 PRO A C 1
ATOM 2581 O O . PRO A 1 338 ? 8.635 5.053 -45.088 1.00 56.47 338 PRO A O 1
ATOM 2584 N N . ARG A 1 339 ? 8.419 5.815 -42.988 1.00 58.53 339 ARG A N 1
ATOM 2585 C CA . ARG A 1 339 ? 7.259 6.693 -43.204 1.00 58.53 339 ARG A CA 1
ATOM 2586 C C . ARG A 1 339 ? 7.437 7.984 -42.388 1.00 58.53 339 ARG A C 1
ATOM 2588 O O . ARG A 1 339 ? 6.857 8.071 -41.305 1.00 58.53 339 ARG A O 1
ATOM 2595 N N . PRO A 1 340 ? 8.258 8.938 -42.856 1.00 65.50 340 PRO A N 1
ATOM 2596 C CA . PRO A 1 340 ? 8.443 10.204 -42.159 1.00 65.50 340 PRO A CA 1
ATOM 2597 C C . PRO A 1 340 ? 7.130 11.003 -42.132 1.00 65.50 340 PRO A C 1
ATOM 2599 O O . PRO A 1 340 ? 6.217 10.759 -42.925 1.00 65.50 340 PRO A O 1
ATOM 2602 N N . ASP A 1 341 ? 7.034 11.928 -41.183 1.00 65.62 341 ASP A N 1
ATOM 2603 C CA . ASP A 1 341 ? 5.926 12.870 -41.004 1.00 65.62 341 ASP A CA 1
ATOM 2604 C C . ASP A 1 341 ? 4.558 12.250 -40.691 1.00 65.62 341 ASP A C 1
ATOM 2606 O O . ASP A 1 341 ? 3.502 12.791 -41.023 1.00 65.62 341 ASP A O 1
ATOM 2610 N N . LYS A 1 342 ? 4.562 11.107 -39.999 1.00 67.12 342 LYS A N 1
ATOM 2611 C CA . LYS A 1 342 ? 3.341 10.475 -39.482 1.00 67.12 342 LYS A CA 1
ATOM 2612 C C . LYS A 1 342 ? 3.375 10.318 -37.973 1.00 67.12 342 LYS A C 1
ATOM 2614 O O . LYS A 1 342 ? 4.412 10.026 -37.382 1.00 67.12 342 LYS A O 1
ATOM 2619 N N . TRP A 1 343 ? 2.209 10.448 -37.351 1.00 64.06 343 TRP A N 1
ATOM 2620 C CA . TRP A 1 343 ? 1.994 9.998 -35.982 1.00 64.06 343 TRP A CA 1
ATOM 2621 C C . TRP A 1 343 ? 1.710 8.497 -35.971 1.00 64.06 343 TRP A C 1
ATOM 2623 O O . TRP A 1 343 ? 0.899 8.000 -36.751 1.00 64.06 343 TRP A O 1
ATOM 2633 N N . SER A 1 344 ? 2.362 7.774 -35.064 1.00 66.50 344 SER A N 1
ATOM 2634 C CA . SER A 1 344 ? 1.828 6.512 -34.567 1.00 66.50 344 SER A CA 1
ATOM 2635 C C . SER A 1 344 ? 0.736 6.843 -33.564 1.00 66.50 344 SER A C 1
ATOM 2637 O O . SER A 1 344 ? 1.022 7.213 -32.424 1.00 66.50 344 SER A O 1
ATOM 2639 N N . GLU A 1 345 ? -0.511 6.752 -34.011 1.00 59.03 345 GLU A N 1
ATOM 2640 C CA . GLU A 1 345 ? -1.672 6.941 -33.152 1.00 59.03 345 GLU A CA 1
ATOM 2641 C C . GLU A 1 345 ? -1.815 5.748 -32.203 1.00 59.03 345 GLU A C 1
ATOM 2643 O O . GLU A 1 345 ? -1.770 4.586 -32.611 1.00 59.03 345 GLU A O 1
ATOM 2648 N N . PHE A 1 346 ? -1.967 6.047 -30.915 1.00 61.56 346 PHE A N 1
ATOM 2649 C CA . PHE A 1 346 ? -2.464 5.085 -29.944 1.00 61.56 346 PHE A CA 1
ATOM 2650 C C . PHE A 1 346 ? -3.978 5.261 -29.872 1.00 61.56 346 PHE A C 1
ATOM 2652 O O . PHE A 1 346 ? -4.452 6.298 -29.408 1.00 61.56 346 PHE A O 1
ATOM 2659 N N . GLU A 1 347 ? -4.728 4.257 -30.326 1.00 56.72 347 GLU A N 1
ATOM 2660 C CA . GLU A 1 347 ? -6.185 4.246 -30.233 1.00 56.72 347 GLU A CA 1
ATOM 2661 C C . GLU A 1 347 ? -6.625 3.284 -29.106 1.00 56.72 347 GLU A C 1
ATOM 2663 O O . GLU A 1 347 ? -6.774 2.082 -29.334 1.00 56.72 347 GLU A O 1
ATOM 2668 N N . PRO A 1 348 ? -6.813 3.771 -27.859 1.00 53.56 348 PRO A N 1
ATOM 2669 C CA . PRO A 1 348 ? -7.170 2.924 -26.710 1.00 53.56 348 PRO A CA 1
ATOM 2670 C C . PRO A 1 348 ? -8.559 2.284 -26.828 1.00 53.56 348 PRO A C 1
ATOM 2672 O O . PRO A 1 348 ? -8.891 1.351 -26.092 1.00 53.56 348 PRO A O 1
ATOM 2675 N N . PHE A 1 349 ? -9.390 2.815 -27.719 1.00 52.72 349 PHE A N 1
ATOM 2676 C CA . PHE A 1 349 ? -10.734 2.350 -28.007 1.00 52.72 349 PHE A CA 1
ATOM 2677 C C . PHE A 1 349 ? -10.870 2.399 -29.524 1.00 52.72 349 PHE A C 1
ATOM 2679 O O . PHE A 1 349 ? -11.137 3.471 -30.048 1.00 52.72 349 PHE A O 1
ATOM 2686 N N . SER A 1 350 ? -10.604 1.289 -30.220 1.00 46.97 350 SER A N 1
ATOM 2687 C CA . SER A 1 350 ? -10.650 1.222 -31.690 1.00 46.97 350 SER A CA 1
ATOM 2688 C C . SER A 1 350 ? -11.825 2.021 -32.275 1.00 46.97 350 SER A C 1
ATOM 2690 O O . SER A 1 350 ? -12.940 1.895 -31.753 1.00 46.97 350 SER A O 1
ATOM 2692 N N . ALA A 1 351 ? -11.621 2.723 -33.394 1.00 41.03 351 ALA A N 1
ATOM 2693 C CA . ALA A 1 351 ? -12.643 3.493 -34.115 1.00 41.03 351 ALA A CA 1
ATOM 2694 C C . ALA A 1 351 ? -13.921 2.684 -34.428 1.00 41.03 351 ALA A C 1
ATOM 2696 O O . ALA A 1 351 ? -14.997 3.241 -34.632 1.00 41.03 351 ALA A O 1
ATOM 2697 N N . TYR A 1 352 ? -13.827 1.352 -34.403 1.00 43.09 352 TYR A N 1
ATOM 2698 C CA . TYR A 1 352 ? -14.908 0.396 -34.629 1.00 43.09 352 TYR A CA 1
ATOM 2699 C C . TYR A 1 352 ? -15.515 -0.139 -33.328 1.00 43.09 352 TYR A C 1
ATOM 2701 O O . TYR A 1 352 ? -15.671 -1.349 -33.152 1.00 43.09 352 TYR A O 1
ATOM 2709 N N . ARG A 1 353 ? -15.876 0.764 -32.408 1.00 44.12 353 ARG A N 1
ATOM 2710 C CA . ARG A 1 353 ? -16.457 0.441 -31.090 1.00 44.12 353 ARG A CA 1
ATOM 2711 C C . ARG A 1 353 ? -17.654 -0.521 -31.160 1.00 44.12 353 ARG A C 1
ATOM 2713 O O . ARG A 1 353 ? -17.896 -1.250 -30.201 1.00 44.12 353 ARG A O 1
ATOM 2720 N N . GLU A 1 354 ? -18.373 -0.523 -32.282 1.00 45.84 354 GLU A N 1
ATOM 2721 C CA . GLU A 1 354 ? -19.544 -1.374 -32.518 1.00 45.84 354 GLU A CA 1
ATOM 2722 C C . GLU A 1 354 ? -19.245 -2.670 -33.292 1.00 45.84 354 GLU A C 1
ATOM 2724 O O . GLU A 1 354 ? -19.985 -3.638 -33.136 1.00 45.84 354 GLU A O 1
ATOM 2729 N N . ALA A 1 355 ? -18.161 -2.735 -34.077 1.00 47.66 355 ALA A N 1
ATOM 2730 C CA . ALA A 1 355 ? -17.892 -3.869 -34.972 1.00 47.66 355 ALA A CA 1
ATOM 2731 C C . ALA A 1 355 ? -16.770 -4.805 -34.489 1.00 47.66 355 ALA A C 1
ATOM 2733 O O . ALA A 1 355 ? -16.795 -5.989 -34.818 1.00 47.66 355 ALA A O 1
ATOM 2734 N N . ASP A 1 356 ? -15.823 -4.323 -33.671 1.00 51.41 356 ASP A N 1
ATOM 2735 C CA . ASP A 1 356 ? -14.760 -5.162 -33.103 1.00 51.41 356 ASP A CA 1
ATOM 2736 C C . ASP A 1 356 ? -14.803 -5.186 -31.569 1.00 51.41 356 ASP A C 1
ATOM 2738 O O . ASP A 1 356 ? -14.073 -4.509 -30.835 1.00 51.41 356 ASP A O 1
ATOM 2742 N N . PHE A 1 357 ? -15.698 -6.030 -31.059 1.00 48.12 357 PHE A N 1
ATOM 2743 C CA . PHE A 1 357 ? -15.908 -6.218 -29.627 1.00 48.12 357 PHE A CA 1
ATOM 2744 C C . PHE A 1 357 ? -14.671 -6.786 -28.902 1.00 48.12 357 PHE A C 1
ATOM 2746 O O . PHE A 1 357 ? -14.626 -6.717 -27.670 1.00 48.12 357 PHE A O 1
ATOM 2753 N N . LYS A 1 358 ? -13.679 -7.348 -29.617 1.00 48.91 358 LYS A N 1
ATOM 2754 C CA . LYS A 1 358 ? -12.434 -7.865 -29.023 1.00 48.91 358 LYS A CA 1
ATOM 2755 C C . LYS A 1 358 ? -11.456 -6.731 -28.713 1.00 48.91 358 LYS A C 1
ATOM 2757 O O . LYS A 1 358 ? -10.979 -6.672 -27.584 1.00 48.91 358 LYS A O 1
ATOM 2762 N N . ALA A 1 359 ? -11.254 -5.784 -29.631 1.00 49.12 359 ALA A N 1
ATOM 2763 C CA . ALA A 1 359 ? -10.358 -4.640 -29.421 1.00 49.12 359 ALA A CA 1
ATOM 2764 C C . ALA A 1 359 ? -10.795 -3.738 -28.243 1.00 49.12 359 ALA A C 1
ATOM 2766 O O . ALA A 1 359 ? -9.966 -3.257 -27.473 1.00 49.12 359 ALA A O 1
ATOM 2767 N N . SER A 1 360 ? -12.108 -3.583 -28.017 1.00 50.38 360 SER A N 1
ATOM 2768 C CA . SER A 1 360 ? -12.653 -2.833 -26.866 1.00 50.38 360 SER A CA 1
ATOM 2769 C C . SER A 1 360 ? -12.453 -3.508 -25.495 1.00 50.38 360 SER A C 1
ATOM 2771 O O . SER A 1 360 ? -12.698 -2.887 -24.455 1.00 50.38 360 SER A O 1
ATOM 2773 N N . ARG A 1 361 ? -12.077 -4.797 -25.454 1.00 56.88 361 ARG A N 1
ATOM 2774 C CA . ARG A 1 361 ? -11.884 -5.543 -24.198 1.00 56.88 361 ARG A CA 1
ATOM 2775 C C . ARG A 1 361 ? -10.503 -5.330 -23.601 1.00 56.88 361 ARG A C 1
ATOM 2777 O O . ARG A 1 361 ? -10.414 -5.312 -22.380 1.00 56.88 361 ARG A O 1
ATOM 2784 N N . ASP A 1 362 ? -9.488 -5.090 -24.420 1.00 59.44 362 ASP A N 1
ATOM 2785 C CA . ASP A 1 362 ? -8.087 -4.984 -24.000 1.00 59.44 362 ASP A CA 1
ATOM 2786 C C . ASP A 1 362 ? -7.840 -3.828 -23.008 1.00 59.44 362 ASP A C 1
ATOM 2788 O O . ASP A 1 362 ? -7.034 -3.944 -22.080 1.00 59.44 362 ASP A O 1
ATOM 2792 N N . THR A 1 363 ? -8.587 -2.724 -23.110 1.00 64.69 363 THR A N 1
ATOM 2793 C CA . THR A 1 363 ? -8.477 -1.573 -22.192 1.00 64.69 363 THR A CA 1
ATOM 2794 C C . THR A 1 363 ? -9.438 -1.609 -21.001 1.00 64.69 363 THR A C 1
ATOM 2796 O O . THR A 1 363 ? -9.410 -0.704 -20.163 1.00 64.69 363 THR A O 1
ATOM 2799 N N . ARG A 1 364 ? -10.253 -2.665 -20.845 1.00 72.31 364 ARG A N 1
ATOM 2800 C CA . ARG A 1 364 ? -11.117 -2.825 -19.662 1.00 72.31 364 ARG A CA 1
ATOM 2801 C C . ARG A 1 364 ? -10.279 -3.000 -18.398 1.00 72.31 364 ARG A C 1
ATOM 2803 O O . ARG A 1 364 ? -9.189 -3.565 -18.423 1.00 72.31 364 ARG A O 1
ATOM 2810 N N . ALA A 1 365 ? -10.823 -2.556 -17.263 1.00 73.31 365 ALA A N 1
ATOM 2811 C CA . ALA A 1 365 ? -10.124 -2.592 -15.977 1.00 73.31 365 ALA A CA 1
ATOM 2812 C C . ALA A 1 365 ? -9.613 -4.000 -15.600 1.00 73.31 365 ALA A C 1
ATOM 2814 O O . ALA A 1 365 ? -8.510 -4.108 -15.068 1.00 73.31 365 ALA A O 1
ATOM 2815 N N . TYR A 1 366 ? -10.394 -5.039 -15.923 1.00 72.00 366 TYR A N 1
ATOM 2816 C CA . TYR A 1 366 ? -10.129 -6.460 -15.650 1.00 72.00 366 TYR A CA 1
ATOM 2817 C C . TYR A 1 366 ? -9.805 -7.275 -16.910 1.00 72.00 366 TYR A C 1
ATOM 2819 O O . TYR A 1 366 ? -10.059 -8.475 -16.949 1.00 72.00 366 TYR A O 1
ATOM 2827 N N . ALA A 1 367 ? -9.339 -6.628 -17.979 1.00 75.19 367 ALA A N 1
ATOM 2828 C CA . ALA A 1 367 ? -8.844 -7.368 -19.133 1.00 75.19 367 ALA A CA 1
ATOM 2829 C C . ALA A 1 367 ? -7.660 -8.244 -18.689 1.00 75.19 367 ALA A C 1
ATOM 2831 O O . ALA A 1 367 ? -6.759 -7.671 -18.072 1.00 75.19 367 ALA A O 1
ATOM 2832 N N . PRO A 1 368 ? -7.650 -9.559 -18.986 1.00 79.00 368 PRO A N 1
ATOM 2833 C CA . PRO A 1 368 ? -6.531 -10.420 -18.628 1.00 79.00 368 PRO A CA 1
ATOM 2834 C C . PRO A 1 368 ? -5.231 -9.926 -19.250 1.00 79.00 368 PRO A C 1
ATOM 2836 O O . PRO A 1 368 ? -5.168 -9.721 -20.468 1.00 79.00 368 PRO A O 1
ATOM 2839 N N . ARG A 1 369 ? -4.214 -9.734 -18.415 1.00 80.81 369 ARG A N 1
ATOM 2840 C CA . ARG A 1 369 ? -2.905 -9.202 -18.791 1.00 80.81 369 ARG A CA 1
ATOM 2841 C C . ARG A 1 369 ? -1.786 -10.051 -18.211 1.00 80.81 369 ARG A C 1
ATOM 2843 O O . ARG A 1 369 ? -1.896 -10.588 -17.113 1.00 80.81 369 ARG A O 1
ATOM 2850 N N . GLU A 1 370 ? -0.678 -10.110 -18.936 1.00 88.00 370 GLU A N 1
ATOM 2851 C CA . GLU A 1 370 ? 0.577 -10.625 -18.397 1.00 88.00 370 GLU A CA 1
ATOM 2852 C C . GLU A 1 370 ? 1.137 -9.652 -17.357 1.00 88.00 370 GLU A C 1
ATOM 2854 O O . GLU A 1 370 ? 1.717 -10.068 -16.363 1.00 88.00 370 GLU A O 1
ATOM 2859 N N . ARG A 1 371 ? 0.922 -8.345 -17.535 1.00 89.31 371 ARG A N 1
ATOM 2860 C CA . ARG A 1 371 ? 1.322 -7.332 -16.558 1.00 89.31 371 ARG A CA 1
ATOM 2861 C C . ARG A 1 371 ? 0.221 -7.012 -15.553 1.00 89.31 371 ARG A C 1
ATOM 2863 O O . ARG A 1 371 ? -0.800 -6.409 -15.896 1.00 89.31 371 ARG A O 1
ATOM 2870 N N . TRP A 1 372 ? 0.486 -7.259 -14.271 1.00 91.62 372 TRP A N 1
ATOM 2871 C CA . TRP A 1 372 ? -0.427 -6.900 -13.178 1.00 91.62 372 TRP A CA 1
ATOM 2872 C C . TRP A 1 372 ? -0.107 -5.576 -12.497 1.00 91.62 372 TRP A C 1
ATOM 2874 O O . TRP A 1 372 ? -0.703 -5.269 -11.468 1.00 91.62 372 TRP A O 1
ATOM 2884 N N . PHE A 1 373 ? 0.763 -4.752 -13.079 1.00 88.62 373 PHE A N 1
ATOM 2885 C CA . PHE A 1 373 ? 1.036 -3.389 -12.624 1.00 88.62 373 PHE A CA 1
ATOM 2886 C C . PHE A 1 373 ? 0.728 -2.344 -13.686 1.00 88.62 373 PHE A C 1
ATOM 2888 O O . PHE A 1 373 ? 0.874 -2.562 -14.888 1.00 88.62 373 PHE A O 1
ATOM 2895 N N . ARG A 1 374 ? 0.335 -1.164 -13.217 1.00 82.50 374 ARG A N 1
ATOM 2896 C CA . ARG A 1 374 ? 0.325 0.043 -14.026 1.00 82.50 374 ARG A CA 1
ATOM 2897 C C . ARG A 1 374 ? 1.743 0.577 -14.170 1.00 82.50 374 ARG A C 1
ATOM 2899 O O . ARG A 1 374 ? 2.502 0.601 -13.203 1.00 82.50 374 ARG A O 1
ATOM 2906 N N . THR A 1 375 ? 2.074 0.976 -15.389 1.00 79.69 375 THR A N 1
ATOM 2907 C CA . THR A 1 375 ? 3.315 1.680 -15.713 1.00 79.69 375 THR A CA 1
ATOM 2908 C C . THR A 1 375 ? 3.127 3.196 -15.609 1.00 79.69 375 THR A C 1
ATOM 2910 O O . THR A 1 375 ? 2.007 3.694 -15.454 1.00 79.69 375 THR A O 1
ATOM 2913 N N . ILE A 1 376 ? 4.217 3.952 -15.747 1.00 75.56 376 ILE A N 1
ATOM 2914 C CA . ILE A 1 376 ? 4.151 5.417 -15.800 1.00 75.56 376 ILE A CA 1
ATOM 2915 C C . ILE A 1 376 ? 3.356 5.874 -17.029 1.00 75.56 376 ILE A C 1
ATOM 2917 O O . ILE A 1 376 ? 2.518 6.771 -16.920 1.00 75.56 376 ILE A O 1
ATOM 2921 N N . ASN A 1 377 ? 3.553 5.216 -18.176 1.00 76.12 377 ASN A N 1
ATOM 2922 C CA . ASN A 1 377 ? 2.755 5.469 -19.374 1.00 76.12 377 ASN A CA 1
ATOM 2923 C C . ASN A 1 377 ? 1.260 5.256 -19.105 1.00 76.12 377 ASN A C 1
ATOM 2925 O O . ASN A 1 377 ? 0.442 6.083 -19.506 1.00 76.12 377 ASN A O 1
ATOM 2929 N N . ASP A 1 378 ? 0.901 4.181 -18.394 1.00 74.75 378 ASP A N 1
ATOM 2930 C CA . ASP A 1 378 ? -0.498 3.863 -18.099 1.00 74.75 378 ASP A CA 1
ATOM 2931 C C . ASP A 1 378 ? -1.159 4.974 -17.275 1.00 74.75 378 ASP A C 1
ATOM 2933 O O . ASP A 1 378 ? -2.322 5.311 -17.488 1.00 74.75 378 ASP A O 1
ATOM 2937 N N . ILE A 1 379 ? -0.430 5.563 -16.329 1.00 71.31 379 ILE A N 1
ATOM 2938 C CA . ILE A 1 379 ? -0.962 6.630 -15.479 1.00 71.31 379 ILE A CA 1
ATOM 2939 C C . ILE A 1 379 ? -1.166 7.915 -16.269 1.00 71.31 379 ILE A C 1
ATOM 2941 O O . ILE A 1 379 ? -2.217 8.546 -16.132 1.00 71.31 379 ILE A O 1
ATOM 2945 N N . CYS A 1 380 ? -0.221 8.259 -17.142 1.00 69.19 380 CYS A N 1
ATOM 2946 C CA . CYS A 1 380 ? -0.372 9.394 -18.047 1.00 69.19 380 CYS A CA 1
ATOM 2947 C C . CYS A 1 380 ? -1.560 9.230 -18.998 1.00 69.19 380 CYS A C 1
ATOM 2949 O O . CYS A 1 380 ? -2.264 10.201 -19.254 1.00 69.19 380 CYS A O 1
ATOM 2951 N N . LEU A 1 381 ? -1.803 8.015 -19.498 1.00 68.75 381 LEU A N 1
ATOM 2952 C CA . LEU A 1 381 ? -2.874 7.746 -20.460 1.00 68.75 381 LEU A CA 1
ATOM 2953 C C . LEU A 1 381 ? -4.259 7.596 -19.812 1.00 68.75 381 LEU A C 1
ATOM 2955 O O . LEU A 1 381 ? -5.246 8.050 -20.385 1.00 68.75 381 LEU A O 1
ATOM 2959 N N . PHE A 1 382 ? -4.358 6.945 -18.648 1.00 64.31 382 PHE A N 1
ATOM 2960 C CA . PHE A 1 382 ? -5.649 6.499 -18.097 1.00 64.31 382 PHE A CA 1
ATOM 2961 C C . PHE A 1 382 ? -6.062 7.160 -16.781 1.00 64.31 382 PHE A C 1
ATOM 2963 O O . PHE A 1 382 ? -7.237 7.087 -16.421 1.00 64.31 382 PHE A O 1
ATOM 2970 N N . VAL A 1 383 ? -5.133 7.750 -16.026 1.00 56.56 383 VAL A N 1
ATOM 2971 C CA . VAL A 1 383 ? -5.407 8.209 -14.651 1.00 56.56 383 VAL A CA 1
ATOM 2972 C C . VAL A 1 383 ? -5.452 9.732 -14.550 1.00 56.56 383 VAL A C 1
ATOM 2974 O O . VAL A 1 383 ? -6.161 10.270 -13.698 1.00 56.56 383 VAL A O 1
ATOM 2977 N N . GLN A 1 384 ? -4.733 10.455 -15.408 1.00 54.12 384 GLN A N 1
ATOM 2978 C CA . GLN A 1 384 ? -4.551 11.888 -15.217 1.00 54.12 384 GLN A CA 1
ATOM 2979 C C . GLN A 1 384 ? -5.558 12.773 -15.954 1.00 54.12 384 GLN A C 1
ATOM 2981 O O . GLN A 1 384 ? -5.443 13.070 -17.139 1.00 54.12 384 GLN A O 1
ATOM 2986 N N . SER A 1 385 ? -6.467 13.341 -15.166 1.00 42.97 385 SER A N 1
ATOM 2987 C CA . SER A 1 385 ? -7.076 14.647 -15.419 1.00 42.97 385 SER A CA 1
ATOM 2988 C C . SER A 1 385 ? -6.657 15.594 -14.283 1.00 42.97 385 SER A C 1
ATOM 2990 O O . SER A 1 385 ? -6.948 15.291 -13.122 1.00 42.97 385 SER A O 1
ATOM 2992 N N . LYS A 1 386 ? -5.973 16.722 -14.561 1.00 39.41 386 LYS A N 1
ATOM 2993 C CA . LYS A 1 386 ? -5.674 17.733 -13.520 1.00 39.41 386 LYS A CA 1
ATOM 2994 C C . LYS A 1 386 ? -6.971 18.242 -12.867 1.00 39.41 386 LYS A C 1
ATOM 2996 O O . LYS A 1 386 ? -8.053 18.164 -13.444 1.00 39.41 386 LYS A O 1
ATOM 3001 N N . ALA A 1 387 ? -6.845 18.796 -11.657 1.00 37.62 387 ALA A N 1
ATOM 3002 C CA . ALA A 1 387 ? -7.942 19.322 -10.837 1.00 37.62 387 ALA A CA 1
ATOM 3003 C C . ALA A 1 387 ? -8.823 20.396 -11.510 1.00 37.62 387 ALA A C 1
ATOM 3005 O O . ALA A 1 387 ? -9.930 20.628 -11.035 1.00 37.62 387 ALA A O 1
ATOM 3006 N N . SER A 1 388 ? -8.358 21.015 -12.597 1.00 40.28 388 SER A N 1
ATOM 3007 C CA . SER A 1 388 ? -9.103 21.981 -13.413 1.00 40.28 388 SER A CA 1
ATOM 3008 C C . SER A 1 388 ? -9.971 21.349 -14.507 1.00 40.28 388 SER A C 1
ATOM 3010 O O . SER A 1 388 ? -10.699 22.073 -15.175 1.00 40.28 388 SER A O 1
ATOM 3012 N N . GLY A 1 389 ? -9.916 20.024 -14.699 1.00 40.66 389 GLY A N 1
ATOM 3013 C CA . GLY A 1 389 ? -10.437 19.390 -15.908 1.00 40.66 389 GLY A CA 1
ATOM 3014 C C . GLY A 1 389 ? -9.525 19.731 -17.086 1.00 40.66 389 GLY A C 1
ATOM 3015 O O . GLY A 1 389 ? -9.307 20.895 -17.406 1.00 40.66 389 GLY A O 1
ATOM 3016 N N . THR A 1 390 ? -8.975 18.705 -17.730 1.00 36.72 390 THR A N 1
ATOM 3017 C CA . THR A 1 390 ? -7.888 18.795 -18.725 1.00 36.72 390 THR A CA 1
ATOM 3018 C C . THR A 1 390 ? -6.526 19.140 -18.099 1.00 36.72 390 THR A C 1
ATOM 3020 O O . THR A 1 390 ? -6.391 20.135 -17.380 1.00 36.72 390 THR A O 1
ATOM 3023 N N . PRO A 1 391 ? -5.482 18.322 -18.327 1.00 38.19 391 PRO A N 1
ATOM 3024 C CA . PRO A 1 391 ? -4.120 18.793 -18.130 1.00 38.19 391 PRO A CA 1
ATOM 3025 C C . PRO A 1 391 ? -3.892 20.057 -18.980 1.00 38.19 391 PRO A C 1
ATOM 3027 O O . PRO A 1 391 ? -4.434 20.124 -20.084 1.00 38.19 391 PRO A O 1
ATOM 3030 N N . PRO A 1 392 ? -3.108 21.050 -18.521 1.00 38.00 392 PRO A N 1
ATOM 3031 C CA . PRO A 1 392 ? -2.672 22.129 -19.394 1.00 38.00 392 PRO A CA 1
ATOM 3032 C C . PRO A 1 392 ? -1.930 21.531 -20.599 1.00 38.00 392 PRO A C 1
ATOM 3034 O O . PRO A 1 392 ? -1.460 20.388 -20.505 1.00 38.00 392 PRO A O 1
ATOM 3037 N N . PRO A 1 393 ? -1.834 22.261 -21.720 1.00 40.03 393 PRO A N 1
ATOM 3038 C CA . PRO A 1 393 ? -1.051 21.830 -22.868 1.00 40.03 393 PRO A CA 1
ATOM 3039 C C . PRO A 1 393 ? 0.318 21.291 -22.411 1.00 40.03 393 PRO A C 1
ATOM 3041 O O . PRO A 1 393 ? 0.920 21.890 -21.521 1.00 40.03 393 PRO A O 1
ATOM 3044 N N . PRO A 1 394 ? 0.849 20.200 -23.000 1.00 39.88 394 PRO A N 1
ATOM 3045 C CA . PRO A 1 394 ? 2.162 19.638 -22.638 1.00 39.88 394 PRO A CA 1
ATOM 3046 C C . PRO A 1 394 ? 3.320 20.655 -22.647 1.00 39.88 394 PRO A C 1
ATOM 3048 O O . PRO A 1 394 ? 4.370 20.411 -22.066 1.00 39.88 394 PRO A O 1
ATOM 3051 N N . GLN A 1 395 ? 3.101 21.792 -23.308 1.00 38.50 395 GLN A N 1
ATOM 3052 C CA . GLN A 1 395 ? 3.955 22.976 -23.400 1.00 38.50 395 GLN A CA 1
ATOM 3053 C C . GLN A 1 395 ? 4.181 23.668 -22.040 1.00 38.50 395 GLN A C 1
ATOM 3055 O O . GLN A 1 395 ? 5.245 24.235 -21.820 1.00 38.50 395 GLN A O 1
ATOM 3060 N N . ASP A 1 396 ? 3.202 23.582 -21.131 1.00 38.81 396 ASP A N 1
ATOM 3061 C CA . ASP A 1 396 ? 3.185 24.262 -19.826 1.00 38.81 396 ASP A CA 1
ATOM 3062 C C . ASP A 1 396 ? 3.553 23.324 -18.668 1.00 38.81 396 ASP A C 1
ATOM 3064 O O . ASP A 1 396 ? 3.475 23.690 -17.494 1.00 38.81 396 ASP A O 1
ATOM 3068 N N . TRP A 1 397 ? 3.879 22.065 -18.966 1.00 40.53 397 TRP A N 1
ATOM 3069 C CA . TRP A 1 397 ? 4.294 21.114 -17.944 1.00 40.53 397 TRP A CA 1
ATOM 3070 C C . TRP A 1 397 ? 5.756 21.375 -17.602 1.00 40.53 397 TRP A C 1
ATOM 3072 O O . TRP A 1 397 ? 6.651 21.043 -18.381 1.00 40.53 397 TRP A O 1
ATOM 3082 N N . ALA A 1 398 ? 6.021 21.907 -16.407 1.00 41.75 398 ALA A N 1
ATOM 3083 C CA . ALA A 1 398 ? 7.366 21.816 -15.867 1.00 41.75 398 ALA A CA 1
ATOM 3084 C C . ALA A 1 398 ? 7.677 20.337 -15.597 1.00 41.75 398 ALA A C 1
ATOM 3086 O O . ALA A 1 398 ? 6.825 19.563 -15.162 1.00 41.75 398 ALA A O 1
ATOM 3087 N N . LEU A 1 399 ? 8.912 19.902 -15.834 1.00 44.72 399 LEU A N 1
ATOM 3088 C CA . LEU A 1 399 ? 9.264 18.491 -15.659 1.00 44.72 399 LEU A CA 1
ATOM 3089 C C . LEU A 1 399 ? 9.164 18.036 -14.189 1.00 44.72 399 LEU A C 1
ATOM 3091 O O . LEU A 1 399 ? 8.947 16.857 -13.937 1.00 44.72 399 LEU A O 1
ATOM 3095 N N . LEU A 1 400 ? 9.261 18.954 -13.220 1.00 42.69 400 LEU A N 1
ATOM 3096 C CA . LEU A 1 400 ? 8.943 18.671 -11.816 1.00 42.69 400 LEU A CA 1
ATOM 3097 C C . LEU A 1 400 ? 7.453 18.388 -11.608 1.00 42.69 400 LEU A C 1
ATOM 3099 O O . LEU A 1 400 ? 7.136 17.498 -10.829 1.00 42.69 400 LEU A O 1
ATOM 3103 N N . ASP A 1 401 ? 6.564 19.042 -12.360 1.00 45.81 401 ASP A N 1
ATOM 3104 C CA . ASP A 1 401 ? 5.144 18.693 -12.374 1.00 45.81 401 ASP A CA 1
ATOM 3105 C C . ASP A 1 401 ? 4.954 17.308 -12.985 1.00 45.81 401 ASP A C 1
ATOM 3107 O O . ASP A 1 401 ? 4.220 16.508 -12.428 1.00 45.81 401 ASP A O 1
ATOM 3111 N N . LEU A 1 402 ? 5.655 16.969 -14.074 1.00 49.09 402 LEU A N 1
ATOM 3112 C CA . LEU A 1 402 ? 5.617 15.621 -14.653 1.00 49.09 402 LEU A CA 1
ATOM 3113 C C . LEU A 1 402 ? 6.111 14.574 -13.643 1.00 49.09 402 LEU A C 1
ATOM 3115 O O . LEU A 1 402 ? 5.495 13.532 -13.481 1.00 49.09 402 LEU A O 1
ATOM 3119 N N . VAL A 1 403 ? 7.198 14.852 -12.929 1.00 48.06 403 VAL A N 1
ATOM 3120 C CA . VAL A 1 403 ? 7.767 13.969 -11.904 1.00 48.06 403 VAL A CA 1
ATOM 3121 C C . VAL A 1 403 ? 6.841 13.866 -10.694 1.00 48.06 403 VAL A C 1
ATOM 3123 O O . VAL A 1 403 ? 6.625 12.776 -10.193 1.00 48.06 403 VAL A O 1
ATOM 3126 N N . GLU A 1 404 ? 6.246 14.948 -10.210 1.00 51.25 404 GLU A N 1
ATOM 3127 C CA . GLU A 1 404 ? 5.342 14.908 -9.057 1.00 51.25 404 GLU A CA 1
ATOM 3128 C C . GLU A 1 404 ? 4.001 14.249 -9.396 1.00 51.25 404 GLU A C 1
ATOM 3130 O O . GLU A 1 404 ? 3.471 13.464 -8.612 1.00 51.25 404 GLU A O 1
ATOM 3135 N N . VAL A 1 405 ? 3.481 14.517 -10.589 1.00 49.47 405 VAL A N 1
ATOM 3136 C CA . VAL A 1 405 ? 2.182 14.037 -11.057 1.00 49.47 405 VAL A CA 1
ATOM 3137 C C . VAL A 1 405 ? 2.276 12.604 -11.605 1.00 49.47 405 VAL A C 1
ATOM 3139 O O . VAL A 1 405 ? 1.348 11.820 -11.412 1.00 49.47 405 VAL A O 1
ATOM 3142 N N . CYS A 1 406 ? 3.406 12.209 -12.205 1.00 50.31 406 CYS A N 1
ATOM 3143 C CA . CYS A 1 406 ? 3.642 10.838 -12.672 1.00 50.31 406 CYS A CA 1
ATOM 3144 C C . CYS A 1 406 ? 4.315 9.950 -11.620 1.00 50.31 406 CYS A C 1
ATOM 3146 O O . CYS A 1 406 ? 4.026 8.762 -11.601 1.00 50.31 406 CYS A O 1
ATOM 3148 N N . LEU A 1 407 ? 5.166 10.483 -10.729 1.00 50.62 407 LEU A N 1
ATOM 3149 C CA . LEU A 1 407 ? 5.814 9.709 -9.652 1.00 50.62 407 LEU A CA 1
ATOM 3150 C C . LEU A 1 407 ? 5.090 9.796 -8.295 1.00 50.62 407 LEU A C 1
ATOM 3152 O O . LEU A 1 407 ? 5.514 9.145 -7.342 1.00 50.62 407 LEU A O 1
ATOM 3156 N N . GLY A 1 408 ? 3.961 10.506 -8.198 1.00 49.69 408 GLY A N 1
ATOM 3157 C CA . GLY A 1 408 ? 3.092 10.562 -7.011 1.00 49.69 408 GLY A CA 1
ATOM 3158 C C . GLY A 1 408 ? 2.256 9.297 -6.738 1.00 49.69 408 GLY A C 1
ATOM 3159 O O . GLY A 1 408 ? 1.186 9.394 -6.147 1.00 49.69 408 GLY A O 1
ATOM 3160 N N . GLY A 1 409 ? 2.717 8.132 -7.200 1.00 55.72 409 GLY A N 1
ATOM 3161 C CA . GLY A 1 409 ? 2.014 6.839 -7.183 1.00 55.72 409 GLY A CA 1
ATOM 3162 C C . GLY A 1 409 ? 2.087 6.046 -8.505 1.00 55.72 409 GLY A C 1
ATOM 3163 O O . GLY A 1 409 ? 1.064 5.537 -8.950 1.00 55.72 409 GLY A O 1
ATOM 3164 N N . PRO A 1 410 ? 3.248 5.943 -9.188 1.00 59.81 410 PRO A N 1
ATOM 3165 C CA . PRO A 1 410 ? 3.341 5.402 -10.546 1.00 59.81 410 PRO A CA 1
ATOM 3166 C C . PRO A 1 410 ? 3.051 3.902 -10.642 1.00 59.81 410 PRO A C 1
ATOM 3168 O O . PRO A 1 410 ? 2.738 3.376 -11.706 1.00 59.81 410 PRO A O 1
ATOM 3171 N N . PHE A 1 411 ? 3.228 3.194 -9.530 1.00 73.44 411 PHE A N 1
ATOM 3172 C CA . PHE A 1 411 ? 3.352 1.748 -9.528 1.00 73.44 411 PHE A CA 1
ATOM 3173 C C . PHE A 1 411 ? 2.318 1.128 -8.615 1.00 73.44 411 PHE A C 1
ATOM 3175 O O . PHE A 1 411 ? 2.509 0.968 -7.408 1.00 73.44 411 PHE A O 1
ATOM 3182 N N . HIS A 1 412 ? 1.194 0.778 -9.225 1.00 78.94 412 HIS A N 1
ATOM 3183 C CA . HIS A 1 412 ? 0.061 0.178 -8.545 1.00 78.94 412 HIS A CA 1
ATOM 3184 C C . HIS A 1 412 ? -0.408 -1.058 -9.294 1.00 78.94 412 HIS A C 1
ATOM 3186 O O . HIS A 1 412 ? -0.355 -1.070 -10.527 1.00 78.94 412 HIS A O 1
ATOM 3192 N N . PRO A 1 413 ? -0.887 -2.088 -8.582 1.00 87.44 413 PRO A N 1
ATOM 3193 C CA . PRO A 1 413 ? -1.513 -3.213 -9.240 1.00 87.44 413 PRO A CA 1
ATOM 3194 C C . PRO A 1 413 ? -2.649 -2.758 -10.168 1.00 87.44 413 PRO A C 1
ATOM 3196 O O . PRO A 1 413 ? -3.385 -1.811 -9.871 1.00 87.44 413 PRO A O 1
ATOM 3199 N N . THR A 1 414 ? -2.814 -3.435 -11.300 1.00 86.00 414 THR A N 1
ATOM 3200 C CA . THR A 1 414 ? -4.021 -3.305 -12.122 1.00 86.00 414 THR A CA 1
ATOM 3201 C C . THR A 1 414 ? -5.238 -3.801 -11.334 1.00 86.00 414 THR A C 1
ATOM 3203 O O . THR A 1 414 ? -5.114 -4.350 -10.236 1.00 86.00 414 THR A O 1
ATOM 3206 N N . ALA A 1 415 ? -6.449 -3.625 -11.873 1.00 86.25 415 ALA A N 1
ATOM 3207 C CA . ALA A 1 415 ? -7.628 -4.167 -11.201 1.00 86.25 415 ALA A CA 1
ATOM 3208 C C . ALA A 1 415 ? -7.554 -5.707 -11.107 1.00 86.25 415 ALA A C 1
ATOM 3210 O O . ALA A 1 415 ? -7.945 -6.270 -10.087 1.00 86.25 415 ALA A O 1
ATOM 3211 N N . GLU A 1 416 ? -6.990 -6.368 -12.123 1.00 88.31 416 GLU A N 1
ATOM 3212 C CA . GLU A 1 416 ? -6.660 -7.800 -12.105 1.00 88.31 416 GLU A CA 1
ATOM 3213 C C . GLU A 1 416 ? -5.613 -8.141 -11.035 1.00 88.31 416 GLU A C 1
ATOM 3215 O O . GLU A 1 416 ? -5.858 -9.011 -10.204 1.00 88.31 416 GLU A O 1
ATOM 3220 N N . GLY A 1 417 ? -4.505 -7.397 -10.947 1.00 91.81 417 GLY A N 1
ATOM 3221 C CA . GLY A 1 417 ? -3.526 -7.589 -9.872 1.00 91.81 417 GLY A CA 1
ATOM 3222 C C . GLY A 1 417 ? -4.151 -7.447 -8.476 1.00 91.81 417 GLY A C 1
ATOM 3223 O O . GLY A 1 417 ? -3.916 -8.264 -7.588 1.00 91.81 417 GLY A O 1
ATOM 3224 N N . HIS A 1 418 ? -5.022 -6.455 -8.277 1.00 92.44 418 HIS A N 1
ATOM 3225 C CA . HIS A 1 418 ? -5.792 -6.318 -7.041 1.00 92.44 418 HIS A CA 1
ATOM 3226 C C . HIS A 1 418 ? -6.756 -7.481 -6.780 1.00 92.44 418 HIS A C 1
ATOM 3228 O O . HIS A 1 418 ? -7.028 -7.762 -5.614 1.00 92.44 418 HIS A O 1
ATOM 3234 N N . ALA A 1 419 ? -7.271 -8.150 -7.815 1.00 92.88 419 ALA A N 1
ATOM 3235 C CA . ALA A 1 419 ? -8.081 -9.353 -7.651 1.00 92.88 419 ALA A CA 1
ATOM 3236 C C . ALA A 1 419 ? -7.253 -10.494 -7.054 1.00 92.88 419 ALA A C 1
ATOM 3238 O O . ALA A 1 419 ? -7.650 -11.030 -6.028 1.00 92.88 419 ALA A O 1
ATOM 3239 N N . HIS A 1 420 ? -6.060 -10.758 -7.590 1.00 93.88 420 HIS A N 1
ATOM 3240 C CA . HIS A 1 420 ? -5.169 -11.790 -7.048 1.00 93.88 420 HIS A CA 1
ATOM 3241 C C . HIS A 1 420 ? -4.732 -11.517 -5.602 1.00 93.88 420 HIS A C 1
ATOM 3243 O O . HIS A 1 420 ? -4.626 -12.443 -4.801 1.00 93.88 420 HIS A O 1
ATOM 3249 N N . ILE A 1 421 ? -4.506 -10.248 -5.238 1.00 95.50 421 ILE A N 1
ATOM 3250 C CA . ILE A 1 421 ? -4.237 -9.879 -3.839 1.00 95.50 421 ILE A CA 1
ATOM 3251 C C . ILE A 1 421 ? -5.484 -10.125 -2.974 1.00 95.50 421 ILE A C 1
ATOM 3253 O O . ILE A 1 421 ? -5.364 -10.653 -1.872 1.00 95.50 421 ILE A O 1
ATOM 3257 N N . ALA A 1 422 ? -6.676 -9.756 -3.457 1.00 95.19 422 ALA A N 1
ATOM 3258 C CA . ALA A 1 422 ? -7.923 -9.946 -2.719 1.00 95.19 422 ALA A CA 1
ATOM 3259 C C . ALA A 1 422 ? -8.215 -11.427 -2.464 1.00 95.19 422 ALA A C 1
ATOM 3261 O O . ALA A 1 422 ? -8.579 -11.765 -1.347 1.00 95.19 422 ALA A O 1
ATOM 3262 N N . ASP A 1 423 ? -7.983 -12.303 -3.443 1.00 94.94 423 ASP A N 1
ATOM 3263 C CA . ASP A 1 423 ? -8.206 -13.745 -3.298 1.00 94.94 423 ASP A CA 1
ATOM 3264 C C . ASP A 1 423 ? -7.286 -14.352 -2.223 1.00 94.94 423 ASP A C 1
ATOM 3266 O O . ASP A 1 423 ? -7.722 -15.167 -1.407 1.00 94.94 423 ASP A O 1
ATOM 3270 N N . ALA A 1 424 ? -6.027 -13.901 -2.151 1.00 96.00 424 ALA A N 1
ATOM 3271 C CA . ALA A 1 424 ? -5.095 -14.312 -1.099 1.00 96.00 424 ALA A CA 1
ATOM 3272 C C . ALA A 1 424 ? -5.546 -13.845 0.298 1.00 96.00 424 ALA A C 1
ATOM 3274 O O . ALA A 1 424 ? -5.475 -14.605 1.265 1.00 96.00 424 ALA A O 1
ATOM 3275 N N . VAL A 1 425 ? -6.042 -12.609 0.416 1.00 96.69 425 VAL A N 1
ATOM 3276 C CA . VAL A 1 425 ? -6.574 -12.085 1.686 1.00 96.69 425 VAL A CA 1
ATOM 3277 C C . VAL A 1 425 ? -7.879 -12.779 2.065 1.00 96.69 425 VAL A C 1
ATOM 3279 O O . VAL A 1 425 ? -8.084 -13.107 3.233 1.00 96.69 425 VAL A O 1
ATOM 3282 N N . PHE A 1 426 ? -8.750 -13.039 1.094 1.00 95.50 426 PHE A N 1
ATOM 3283 C CA . PHE A 1 426 ? -10.020 -13.715 1.304 1.00 95.50 426 PHE A CA 1
ATOM 3284 C C . PHE A 1 426 ? -9.821 -15.151 1.790 1.00 95.50 426 PHE A C 1
ATOM 3286 O O . PHE A 1 426 ? -10.513 -15.574 2.713 1.00 95.50 426 PHE A O 1
ATOM 3293 N N . ALA A 1 427 ? -8.817 -15.872 1.283 1.00 93.88 427 ALA A N 1
ATOM 3294 C CA . ALA A 1 427 ? -8.455 -17.184 1.817 1.00 93.88 427 ALA A CA 1
ATOM 3295 C C . ALA A 1 427 ? -8.174 -17.132 3.334 1.00 93.88 427 ALA A C 1
ATOM 3297 O O . ALA A 1 427 ? -8.670 -17.972 4.084 1.00 93.88 427 ALA A O 1
ATOM 3298 N N . ALA A 1 428 ? -7.471 -16.101 3.813 1.00 93.56 428 ALA A N 1
ATOM 3299 C CA . ALA A 1 428 ? -7.266 -15.898 5.247 1.00 93.56 428 ALA A CA 1
ATOM 3300 C C . ALA A 1 428 ? -8.568 -15.484 5.967 1.00 93.56 428 ALA A C 1
ATOM 3302 O O . ALA A 1 428 ? -8.875 -16.004 7.041 1.00 93.56 428 ALA A O 1
ATOM 3303 N N . ALA A 1 429 ? -9.369 -14.607 5.352 1.00 94.19 429 ALA A N 1
ATOM 3304 C CA . ALA A 1 429 ? -10.650 -14.147 5.890 1.00 94.19 429 ALA A CA 1
ATOM 3305 C C . ALA A 1 429 ? -11.651 -15.294 6.104 1.00 94.19 429 ALA A C 1
ATOM 3307 O O . ALA A 1 429 ? -12.312 -15.327 7.137 1.00 94.19 429 ALA A O 1
ATOM 3308 N N . THR A 1 430 ? -11.730 -16.266 5.185 1.00 92.00 430 THR A N 1
ATOM 3309 C CA . THR A 1 430 ? -12.632 -17.425 5.331 1.00 92.00 430 THR A CA 1
ATOM 3310 C C . THR A 1 430 ? -12.364 -18.209 6.611 1.00 92.00 430 THR A C 1
ATOM 3312 O O . THR A 1 430 ? -13.301 -18.620 7.289 1.00 92.00 430 THR A O 1
ATOM 3315 N N . THR A 1 431 ? -11.091 -18.344 6.991 1.00 89.62 431 THR A N 1
ATOM 3316 C CA . THR A 1 431 ? -10.693 -19.032 8.223 1.00 89.62 431 THR A CA 1
ATOM 3317 C C . THR A 1 431 ? -10.963 -18.167 9.458 1.00 89.62 431 THR A C 1
ATOM 3319 O O . THR A 1 431 ? -11.505 -18.662 10.443 1.00 89.62 431 THR A O 1
ATOM 3322 N N . MET A 1 432 ? -10.634 -16.869 9.416 1.00 91.69 432 MET A N 1
ATOM 3323 C CA . MET A 1 432 ? -10.841 -15.949 10.550 1.00 91.69 432 MET A CA 1
ATOM 3324 C C . MET A 1 432 ? -12.313 -15.747 10.898 1.00 91.69 432 MET A C 1
ATOM 3326 O O . MET A 1 432 ? -12.668 -15.684 12.072 1.00 91.69 432 MET A O 1
ATOM 3330 N N . LEU A 1 433 ? -13.150 -15.624 9.869 1.00 91.62 433 LEU A N 1
ATOM 3331 C CA . LEU A 1 433 ? -14.567 -15.290 9.984 1.00 91.62 433 LEU A CA 1
ATOM 3332 C C . LEU A 1 433 ? -15.470 -16.530 9.937 1.00 91.62 433 LEU A C 1
ATOM 3334 O O . LEU A 1 433 ? -16.689 -16.391 9.986 1.00 91.62 433 LEU A O 1
ATOM 3338 N N . ASN A 1 434 ? -14.883 -17.731 9.855 1.00 88.88 434 ASN A N 1
ATOM 3339 C CA . ASN A 1 434 ? -15.596 -19.003 9.734 1.00 88.88 434 ASN A CA 1
ATOM 3340 C C . ASN A 1 434 ? -16.637 -18.987 8.596 1.00 88.88 434 ASN A C 1
ATOM 3342 O O . ASN A 1 434 ? -17.791 -19.385 8.774 1.00 88.88 434 ASN A O 1
ATOM 3346 N N . LEU A 1 435 ? -16.232 -18.469 7.433 1.00 88.12 435 LEU A N 1
ATOM 3347 C CA . LEU A 1 435 ? -17.090 -18.423 6.251 1.00 88.12 435 LEU A CA 1
ATOM 3348 C C . LEU A 1 435 ? -17.148 -19.813 5.608 1.00 88.12 435 LEU A C 1
ATOM 3350 O O . LEU A 1 435 ? -16.127 -20.511 5.560 1.00 88.12 435 LEU A O 1
ATOM 3354 N N . PRO A 1 436 ? -18.311 -20.228 5.079 1.00 80.56 436 PRO A N 1
ATOM 3355 C CA . PRO A 1 436 ? -18.408 -21.454 4.311 1.00 80.56 436 PRO A CA 1
ATOM 3356 C C . PRO A 1 436 ? -17.493 -21.368 3.090 1.00 80.56 436 PRO A C 1
ATOM 3358 O O . PRO A 1 436 ? -17.243 -20.297 2.530 1.00 80.56 436 PRO A O 1
ATOM 3361 N N . ARG A 1 437 ? -16.994 -22.524 2.649 1.00 65.06 437 ARG A N 1
ATOM 3362 C CA . ARG A 1 437 ? -16.308 -22.581 1.360 1.00 65.06 437 ARG A CA 1
ATOM 3363 C C . ARG A 1 437 ? -17.344 -22.315 0.267 1.00 65.06 437 ARG A C 1
ATOM 3365 O O . ARG A 1 437 ? -18.357 -23.012 0.266 1.00 65.06 437 ARG A O 1
ATOM 3372 N N . PRO A 1 438 ? -17.096 -21.374 -0.658 1.00 59.94 438 PRO A N 1
ATOM 3373 C CA . PRO A 1 438 ? -17.994 -21.166 -1.781 1.00 59.94 438 PRO A CA 1
ATOM 3374 C C . PRO A 1 438 ? -18.101 -22.471 -2.572 1.00 59.94 438 PRO A C 1
ATOM 3376 O O . PRO A 1 438 ? -17.089 -23.064 -2.958 1.00 59.94 438 PRO A O 1
ATOM 3379 N N . THR A 1 439 ? -19.323 -22.946 -2.785 1.00 59.72 439 THR A N 1
ATOM 3380 C CA . THR A 1 439 ? -19.587 -24.097 -3.640 1.00 59.72 439 THR A CA 1
ATOM 3381 C C . THR A 1 439 ? -19.907 -23.616 -5.051 1.00 59.72 439 THR A C 1
ATOM 3383 O O . THR A 1 439 ? -20.397 -22.511 -5.265 1.00 59.72 439 THR A O 1
ATOM 3386 N N . VAL A 1 440 ? -19.654 -24.455 -6.059 1.00 56.50 440 VAL A N 1
ATOM 3387 C CA . VAL A 1 440 ? -20.010 -24.144 -7.459 1.00 56.50 440 VAL A CA 1
ATOM 3388 C C . VAL A 1 440 ? -21.524 -23.911 -7.622 1.00 56.50 440 VAL A C 1
ATOM 3390 O O . VAL A 1 440 ? -21.941 -23.243 -8.567 1.00 56.50 440 VAL A O 1
ATOM 3393 N N . ALA A 1 441 ? -22.345 -24.434 -6.704 1.00 57.62 441 ALA A N 1
ATOM 3394 C CA . ALA A 1 441 ? -23.784 -24.195 -6.674 1.00 57.62 441 ALA A CA 1
ATOM 3395 C C . ALA A 1 441 ? -24.133 -22.731 -6.342 1.00 57.62 441 ALA A C 1
ATOM 3397 O O . ALA A 1 441 ? -25.066 -22.205 -6.939 1.00 57.62 441 ALA A O 1
ATOM 3398 N N . ASP A 1 442 ? -23.336 -22.055 -5.507 1.00 56.22 442 ASP A N 1
ATOM 3399 C CA . ASP A 1 442 ? -23.567 -20.665 -5.068 1.00 56.22 442 ASP A CA 1
ATOM 3400 C C . ASP A 1 442 ? -23.290 -19.621 -6.171 1.00 56.22 442 ASP A C 1
ATOM 3402 O O . ASP A 1 442 ? -23.644 -18.452 -6.043 1.00 56.22 442 ASP A O 1
ATOM 3406 N N . VAL A 1 443 ? -22.639 -20.029 -7.269 1.00 51.34 443 VAL A N 1
ATOM 3407 C CA . VAL A 1 443 ? -22.241 -19.154 -8.392 1.00 51.34 443 VAL A CA 1
ATOM 3408 C C . VAL A 1 443 ? -23.174 -19.309 -9.602 1.00 51.34 443 VAL A C 1
ATOM 3410 O O . VAL A 1 443 ? -23.035 -18.596 -10.597 1.00 51.34 443 VAL A O 1
ATOM 3413 N N . ARG A 1 444 ? -24.139 -20.239 -9.558 1.00 40.72 444 ARG A N 1
ATOM 3414 C CA . ARG A 1 444 ? -25.127 -20.370 -10.635 1.00 40.72 444 ARG A CA 1
ATOM 3415 C C . ARG A 1 444 ? -26.222 -19.317 -10.443 1.00 40.72 444 ARG A C 1
ATOM 3417 O O . ARG A 1 444 ? -26.825 -19.291 -9.375 1.00 40.72 444 ARG A O 1
ATOM 3424 N N . PRO A 1 445 ? -26.499 -18.461 -11.443 1.00 44.53 445 PRO A N 1
ATOM 3425 C CA . PRO A 1 445 ? -27.674 -17.605 -11.382 1.00 44.53 445 PRO A CA 1
ATOM 3426 C C . PRO A 1 445 ? -28.917 -18.500 -11.309 1.00 44.53 445 PRO A C 1
ATOM 3428 O O . PRO A 1 445 ? -29.052 -19.422 -12.119 1.00 44.53 445 PRO A O 1
ATOM 3431 N N . HIS A 1 446 ? -29.760 -18.262 -10.304 1.00 45.69 446 HIS A N 1
ATOM 3432 C CA . HIS A 1 446 ? -31.092 -18.855 -10.211 1.00 45.69 446 HIS A CA 1
ATOM 3433 C C . HIS A 1 446 ? -32.017 -18.306 -11.292 1.00 45.69 446 HIS A C 1
ATOM 3435 O O . HIS A 1 446 ? -31.924 -17.088 -11.580 1.00 45.69 446 HIS A O 1
#

pLDDT: mean 77.87, std 18.05, range [36.72, 98.12]

=== Feature glossary ===
Key to the feature types in this record:

pLDDT. pLDDT is the predicted lDDT-Cα score: AlphaFold's confidence that the local environment of each residue (all inter-atomic distances within 15 Å) is correctly placed. It is a per-residue number between 0 and 100, with higher meaning more reliable.

Radius of gyration, Cα contacts, bounding box. The geometric summary reports three shape descriptors. Rg (radius of gyration) measures how spread out the Cα atoms are about their centre of mass; compact globular proteins have small Rg, elongated or unfolded ones large. Cα contacts (<8 Å, |i−j|>4) count long-range residue pairs in spatial proximity — high for tightly packed folds, near zero for rods or random coil. The bounding-box extents give the protein's footprint along x, y, z in Å.

Backbone torsions (φ/ψ). Backbone dihedral angles. Every residue except chain termini has a φ (preceding-C → N → Cα → C) and a ψ (N → Cα → C → next-N). They are reported in degrees following the IUPAC sign convention. Secondary structure is essentially a statement about which (φ, ψ) basin each residue occupies.

Contact-map, Ramachandran, and PAE plots. Plot images: a contact map (which residues are close in 3D, as an N×N binary image), a Ramachandran scatter (backbone torsion angles, revealing secondary-structure composition at a glance), and — for AlphaFold structures — a PAE heatmap (pairwise prediction confidence).

Predicted aligned error. Predicted Aligned Error (PAE) is an AlphaFold confidence matrix: entry (i, j) is the expected error in the position of residue j, in ångströms, when the prediction is superimposed on the true structure at residue i. Low PAE within a block of residues means that block is internally rigid and well-predicted; high PAE between two blocks means their relative placement is uncertain even if each block individually is confident.

Secondary structure (3-state, P-SEA). Three-state secondary structure (P-SEA) collapses the eight DSSP classes into helix (a), strand (b), and coil (c). P-SEA assigns these from Cα geometry alone — distances and angles — without requiring backbone oxygens, so it works on any Cα trace.

Solvent-accessible surface area. Solvent-accessible surface area (SASA) is the area in Å² traced out by the centre of a 1.4 Å probe sphere (a water molecule) rolled over the protein's van der Waals surface (Shrake–Rupley / Lee–Richards construction). Buried residues have near-zero SASA; fully exposed residues can exceed 200 Å². The total SASA scales roughly with the number of surface residues.

Foldseek 3Di. The Foldseek 3Di string encodes local tertiary geometry as a 20-letter alphabet — one character per residue — derived from the relative positions of nearby Cα atoms. Unlike the amino-acid sequence, 3Di is a direct function of the 3D structure, so two proteins with the same fold have similar 3Di strings even at low sequence identity.

B-factor. For experimental (PDB) structures, the B-factor (temperature factor) quantifies the positional spread of each atom in the crystal — a combination of thermal vibration and static disorder — in units of Å². High B-factors mark flexible loops or poorly resolved regions; low B-factors mark the rigid, well-ordered core.

mmCIF coordinates. The mmCIF block holds the 3D Cartesian coordinates of each backbone atom (N, Cα, C, O) in ångströms. mmCIF is the PDB's canonical archive format — a tagged-loop text representation of the atomic model.

InterPro / GO / CATH / organism. Functional annotations link the protein to curated databases. InterPro entries identify conserved domains and families by matching the sequence against member-database signatures (Pfam, PROSITE, CDD, …). Gene Ontology (GO) terms describe molecular function, biological process, and cellular component in a controlled vocabulary. CATH places the structure in a hierarchical fold classification (Class/Architecture/Topology/Homologous-superfamily). The organism is the source species.

Rendered structure images. Structure images are PyMOL renders from six orthogonal camera directions. Cartoon representation draws helices as coils and strands as arrows; sticks shows the backbone as bonds; surface shows the solvent-excluded envelope. Rainbow coloring maps sequence position to hue (blue→red, N→C); chain coloring assigns a distinct color per polypeptide.

Sequence. This is the polypeptide sequence — one letter per residue, N-terminus first. Length ranges from a few dozen residues for small domains to over a thousand for large multi-domain proteins.

Secondary structure (8-state, DSSP). The SS8 string is DSSP's per-residue secondary-structure call. α-helix (H) means an i→i+4 H-bond ladder; β-strand (E) means the residue participates in a β-sheet; 3₁₀ (G) and π (I) are tighter and wider helices; T/S are turns/bends; '-' is loop.

Nearest PDB structures. Structural nearest neighbors (via Foldseek easy-search vs the PDB). Reported per hit: target PDB id, E-value, and alignment TM-score. A TM-score above ~0.5 is the conventional threshold for 'same fold'.